Protein AF-0000000067531283 (afdb_homodimer)

InterPro domains:
  IPR000246 Peptidase T2, asparaginase 2 [PF01112] (1-89)
  IPR000246 Peptidase T2, asparaginase 2 [PF01112] (95-228)
  IPR000246 Peptidase T2, asparaginase 2 [PTHR10188] (1-225)
  IPR029055 Nucleophile aminohydrolases, N-terminal [SSF56235] (1-233)

Solvent-accessible surface area (backbone atoms only — not comparable to full-atom values): 26790 Å² total; per-residue (Å²): 105,39,82,36,61,86,38,31,26,26,25,34,16,29,30,27,64,84,67,41,55,36,21,21,4,21,34,32,28,39,85,63,47,43,7,16,27,30,37,35,62,43,45,63,52,51,50,59,53,5,47,45,31,39,72,74,45,94,51,47,32,26,24,34,69,25,36,52,49,50,34,56,76,67,68,46,75,72,52,61,89,67,73,42,59,59,87,66,64,85,86,64,65,68,67,62,64,61,42,54,45,64,43,54,47,66,49,97,84,64,46,33,26,18,34,22,30,14,11,43,42,61,53,34,58,58,33,45,43,47,25,44,14,58,30,64,33,16,8,28,30,33,40,82,55,23,11,22,24,39,37,39,51,45,70,57,28,47,69,62,22,52,26,40,51,47,44,54,48,55,62,45,75,82,52,54,69,67,55,46,52,51,48,51,52,49,53,48,59,68,66,43,62,85,83,49,76,79,70,46,36,35,38,41,33,26,37,56,86,59,51,73,47,77,51,66,58,52,74,68,54,79,48,69,48,76,56,96,58,26,37,36,34,35,34,42,80,94,45,77,47,74,46,78,57,86,74,79,78,68,61,75,82,71,51,59,81,80,66,116,106,39,82,36,61,86,37,30,25,26,24,34,16,28,30,26,65,84,67,42,53,36,22,22,4,22,34,32,28,40,86,63,46,41,7,16,28,29,35,36,65,43,45,64,51,52,51,59,53,5,47,44,31,42,73,74,46,94,52,47,34,26,25,33,70,26,38,52,47,51,33,56,76,66,68,46,74,71,52,59,88,66,72,41,59,59,88,64,65,85,86,63,66,68,70,62,66,64,43,52,44,65,44,53,45,66,49,97,83,64,47,35,25,19,35,23,29,15,12,44,42,62,53,33,58,58,33,45,44,48,26,44,13,58,30,63,33,16,10,29,30,34,41,83,54,24,11,22,24,40,39,42,51,44,68,57,29,47,69,61,22,51,27,40,51,48,44,54,47,53,62,49,72,82,48,54,69,66,54,47,52,48,49,52,52,48,52,48,58,69,66,43,62,84,84,48,76,80,70,45,37,36,38,42,33,26,38,56,87,59,50,73,46,76,51,66,58,53,75,68,55,79,46,70,50,76,57,96,56,25,37,37,35,35,35,42,81,93,44,77,46,73,46,79,58,86,75,78,78,67,60,77,82,71,52,60,81,82,67,117

pLDDT: mean 83.59, std 15.01, range [32.88, 97.5]

Foldseek 3Di:
DLQDLLAQFFQVHAAALVRFQFKKKKKAKQVGQIFIEGREHQASCVNVLRVCCSVPHPDHYDYYPRSVVSCVVVVGDGHDTPRSHDPDDPPPCVPDFWGKDKDWDADPVLMIMIMIGHSGGHHHHRRDGACQGRVELQQWYHHLFWTKGKTWHRVLSVVLSLHNQLSVVSVVVPDDSVVSNVVSLVVSQVPPDPVDPRIWMKMWMATSVGDIDIDIDDQWDWDWDDDPQKIWIDTGPPDIDIDGHDDPPPDPVPDDVPPD/DLQDLLAQFFQVHAAAQVRFQFKKKKKAKQVGQIFIEGREHQASDVNVLRVCCSVPHPDHYDYYPRSVVSCVVVVGDGHDTPRSHDPDDPPPCVPDFWGKDKDWDADPVLIIMIMIGHSGGHHHHRRDGACQGRPELQQWYHHLFWTKGKTWDRVLSVVLSLHNQLSVVVVVVPDDSVRSNVVSLVVSQVPPDPVDPRIWMKMWMATSVGDIDIDIDDQWDWDWDDDPQKIWIDIGPPDIDIDGHDDPPPDPVPDDVPPD

Secondary structure (DSSP, 8-state):
-TTSTTSTTSTTPPB-TTS-BEEEEEEEETTS-EEEEEEEESBS-HHHHHHHHHHH-S-SEEEHHHHHHHHHHTTPPBPPTTTT-----GGG----TT--EEEEEE-TT--EEEEEEE--STTPPTTEE-HHHH-BTTTEEEETTEEEEEEE-HHHHHHH-HHHHHHHHHHSTTS-HHHHHHHHHHHHHHHS-TTS----EEEEEEETT--EEEEE-SSEEEEEEEETTEEEEEEETT--EEEE-S-----GGGS-TT--/-TTSTTSTTSTTPPB-TTS-BEEEEEEEETTS-EEEEEEEESBS-HHHHHHHHHHH-S-SEEEHHHHHHHHHHTTPPBPPTTTT-----GGG----TT--EEEEEE-TT--EEEEEEE--STTPPTTEE-HHHH-BTTTEEEETTEEEEEEE-HHHHHHH-HHHHHHHHHHSTTS-HHHHHHHHHHHHHHHS-TTS----EEEEEEETT--EEEEE-SSEEEEEEEETTEEEEEEETT--EEEE-S-----GGGS-TT--

Sequence (520 aa):
MESKKYFNCAYGGSVDANGEVVMDAAIMTNDLRVGCVGAVRNIAHPITLAKLVLQRTEHVLIVEDGAQKLALESNLPILSPGQLIVTIDSKTSLHEEEDNVGAVAYDRRKRLASGTSTAGEMGKLYGSVSATGTAIGCGIYVDQSGSVSVSGCDKAIYKYAPAQQILRRLRCKTTSIDEVVTTIFRDFEEKMDVSSPKPDLGVILVTAEGKPFVSFKCAHFPWAYCDKGYVYYGCARNERFSEKLDVLERPLDCMCEDSDMESKKYFNCAYGGSVDANGEVVMDAAIMTNDLRVGCVGAVRNIAHPITLAKLVLQRTEHVLIVEDGAQKLALESNLPILSPGQLIVTIDSKTSLHEEEDNVGAVAYDRRKRLASGTSTAGEMGKLYGSVSATGTAIGCGIYVDQSGSVSVSGCDKAIYKYAPAQQILRRLRCKTTSIDEVVTTIFRDFEEKMDVSSPKPDLGVILVTAEGKPFVSFKCAHFPWAYCDKGYVYYGCARNERFSEKLDVLERPLDCMCEDSD

Structure (mmCIF, N/CA/C/O backbone):
data_AF-0000000067531283-model_v1
#
loop_
_entity.id
_entity.type
_entity.pdbx_description
1 polymer 'Probable L-asparaginase CG7860'
#
loop_
_atom_site.group_PDB
_atom_site.id
_atom_site.type_symbol
_atom_site.label_atom_id
_atom_site.label_alt_id
_atom_site.label_comp_id
_atom_site.label_asym_id
_atom_site.label_entity_id
_atom_site.label_seq_id
_atom_site.pdbx_PDB_ins_code
_atom_site.Cartn_x
_atom_site.Cartn_y
_atom_site.Cartn_z
_atom_site.occupancy
_atom_site.B_iso_or_equiv
_atom_site.auth_seq_id
_atom_site.auth_comp_id
_atom_site.auth_asym_id
_atom_site.auth_atom_id
_atom_site.pdbx_PDB_model_num
ATOM 1 N N . MET A 1 1 ? -5.766 17.797 14.219 1 91.12 1 MET A N 1
ATOM 2 C CA . MET A 1 1 ? -5.871 18.297 12.852 1 91.12 1 MET A CA 1
ATOM 3 C C . MET A 1 1 ? -7.156 17.812 12.195 1 91.12 1 MET A C 1
ATOM 5 O O . MET A 1 1 ? -7.832 18.578 11.508 1 91.12 1 MET A O 1
ATOM 9 N N . GLU A 1 2 ? -7.574 16.594 12.445 1 92.56 2 GLU A N 1
ATOM 10 C CA . GLU A 1 2 ? -8.758 15.984 11.844 1 92.56 2 GLU A CA 1
ATOM 11 C C . GLU A 1 2 ? -10.031 16.688 12.305 1 92.56 2 GLU A C 1
ATOM 13 O O . GLU A 1 2 ? -11.094 16.531 11.695 1 92.56 2 GLU A O 1
ATOM 18 N N . SER A 1 3 ? -9.898 17.516 13.375 1 91.88 3 SER A N 1
ATOM 19 C CA . SER A 1 3 ? -11.062 18.203 13.906 1 91.88 3 SER A CA 1
ATOM 20 C C . SER A 1 3 ? -11.156 19.625 13.344 1 91.88 3 SER A C 1
ATOM 22 O O . SER A 1 3 ? -12.109 20.359 13.641 1 91.88 3 SER A O 1
ATOM 24 N N . LYS A 1 4 ? -10.141 20.031 12.602 1 88.25 4 LYS A N 1
ATOM 25 C CA . LYS A 1 4 ? -10.117 21.375 12.047 1 88.25 4 LYS A CA 1
ATOM 26 C C . LYS A 1 4 ? -10.539 21.375 10.578 1 88.25 4 LYS A C 1
ATOM 28 O O . LYS A 1 4 ? -10.047 20.578 9.789 1 88.25 4 LYS A O 1
ATOM 33 N N . LYS A 1 5 ? -11.375 22.266 10.18 1 87.62 5 LYS A N 1
ATOM 34 C CA . LYS A 1 5 ? -11.984 22.312 8.859 1 87.62 5 LYS A CA 1
ATOM 35 C C . LYS A 1 5 ? -10.969 22.734 7.797 1 87.62 5 LYS A C 1
ATOM 37 O O . LYS A 1 5 ? -11.234 22.641 6.598 1 87.62 5 LYS A O 1
ATOM 42 N N . TYR A 1 6 ? -9.781 23.156 8.188 1 83.31 6 TYR A N 1
ATOM 43 C CA . TYR A 1 6 ? -8.805 23.734 7.266 1 83.31 6 TYR A CA 1
ATOM 44 C C . TYR A 1 6 ? -7.965 22.641 6.621 1 83.31 6 TYR A C 1
ATOM 46 O O . TYR A 1 6 ? -7.242 22.891 5.652 1 83.31 6 TYR A O 1
ATOM 54 N N . PHE A 1 7 ? -8.102 21.438 7.117 1 87 7 PHE A N 1
ATOM 55 C CA . PHE A 1 7 ? -7.27 20.344 6.629 1 87 7 PHE A CA 1
ATOM 56 C C . PHE A 1 7 ? -8.117 19.297 5.906 1 87 7 PHE A C 1
ATOM 58 O O . PHE A 1 7 ? -9.234 19 6.328 1 87 7 PHE A O 1
ATOM 65 N N . ASN A 1 8 ? -7.566 18.734 4.84 1 87.69 8 ASN A N 1
ATOM 66 C CA . ASN A 1 8 ? -8.266 17.734 4.043 1 87.69 8 ASN A CA 1
ATOM 67 C C . ASN A 1 8 ? -8.047 16.328 4.594 1 87.69 8 ASN A C 1
ATOM 69 O O . ASN A 1 8 ? -7.371 15.508 3.967 1 87.69 8 ASN A O 1
ATOM 73 N N . CYS A 1 9 ? -8.758 15.945 5.633 1 89.25 9 CYS A N 1
ATOM 74 C CA . CYS A 1 9 ? -8.547 14.625 6.219 1 89.25 9 CYS A CA 1
ATOM 75 C C . CYS A 1 9 ? -9.836 14.094 6.828 1 89.25 9 CYS A C 1
ATOM 77 O O . CYS A 1 9 ? -10.102 12.891 6.777 1 89.25 9 CYS A O 1
ATOM 79 N N . ALA A 1 10 ? -10.586 14.875 7.578 1 90.56 10 ALA A N 1
ATOM 80 C CA . ALA A 1 10 ? -11.852 14.438 8.156 1 90.56 10 ALA A CA 1
ATOM 81 C C . ALA A 1 10 ? -12.883 15.57 8.141 1 90.56 10 ALA A C 1
ATOM 83 O O . ALA A 1 10 ? -13.578 15.766 7.145 1 90.56 10 ALA A O 1
ATOM 84 N N . TYR A 1 11 ? -12.93 16.344 9.234 1 91.62 11 TYR A N 1
ATOM 85 C CA . TYR A 1 11 ? -13.867 17.453 9.266 1 91.62 11 TYR A CA 1
ATOM 86 C C . TYR A 1 11 ? -13.547 18.484 8.18 1 91.62 11 TYR A C 1
ATOM 88 O O . TYR A 1 11 ? -12.469 19.078 8.18 1 91.62 11 TYR A O 1
ATOM 96 N N . GLY A 1 12 ? -14.484 18.578 7.238 1 89.25 12 GLY A N 1
ATOM 97 C CA . GLY A 1 12 ? -14.25 19.5 6.137 1 89.25 12 GLY A CA 1
ATOM 98 C C . GLY A 1 12 ? -13.461 18.875 5 1 89.25 12 GLY A C 1
ATOM 99 O O . GLY A 1 12 ? -12.984 19.594 4.113 1 89.25 12 GLY A O 1
ATOM 100 N N . GLY A 1 13 ? -13.266 17.609 5.043 1 90 13 GLY A N 1
ATOM 101 C CA . GLY A 1 13 ? -12.508 16.938 4.008 1 90 13 GLY A CA 1
ATOM 102 C C . GLY A 1 13 ? -13.203 16.922 2.662 1 90 13 GLY A C 1
ATOM 103 O O . GLY A 1 13 ? -14.414 17.141 2.582 1 90 13 GLY A O 1
ATOM 104 N N . SER A 1 14 ? -12.438 16.688 1.626 1 89.38 14 SER A N 1
ATOM 105 C CA . SER A 1 14 ? -12.961 16.594 0.266 1 89.38 14 SER A CA 1
ATOM 106 C C . SER A 1 14 ? -14 15.484 0.144 1 89.38 14 SER A C 1
ATOM 108 O O . SER A 1 14 ? -13.875 14.445 0.793 1 89.38 14 SER A O 1
ATOM 110 N N . VAL A 1 15 ? -14.938 15.734 -0.732 1 91.81 15 VAL A N 1
ATOM 111 C CA . VAL A 1 15 ? -15.992 14.742 -0.905 1 91.81 15 VAL A CA 1
ATOM 112 C C . VAL A 1 15 ? -15.703 13.891 -2.139 1 91.81 15 VAL A C 1
ATOM 114 O O . VAL A 1 15 ? -15.109 14.367 -3.107 1 91.81 15 VAL A O 1
ATOM 117 N N . ASP A 1 16 ? -16.125 12.617 -2.025 1 91.56 16 ASP A N 1
ATOM 118 C CA . ASP A 1 16 ? -15.945 11.711 -3.158 1 91.56 16 ASP A CA 1
ATOM 119 C C . ASP A 1 16 ? -17.047 11.898 -4.191 1 91.56 16 ASP A C 1
ATOM 121 O O . ASP A 1 16 ? -17.812 12.867 -4.129 1 91.56 16 ASP A O 1
ATOM 125 N N . ALA A 1 17 ? -17.125 11.055 -5.23 1 91.38 17 ALA A N 1
ATOM 126 C CA . ALA A 1 17 ? -18.062 11.164 -6.34 1 91.38 17 ALA A CA 1
ATOM 127 C C . ALA A 1 17 ? -19.516 11.07 -5.848 1 91.38 17 ALA A C 1
ATOM 129 O O . ALA A 1 17 ? -20.438 11.523 -6.523 1 91.38 17 ALA A O 1
ATOM 130 N N . ASN A 1 18 ? -19.719 10.547 -4.664 1 91.94 18 ASN A N 1
ATOM 131 C CA . ASN A 1 18 ? -21.047 10.422 -4.09 1 91.94 18 ASN A CA 1
ATOM 132 C C . ASN A 1 18 ? -21.359 11.562 -3.117 1 91.94 18 ASN A C 1
ATOM 134 O O . ASN A 1 18 ? -22.375 11.539 -2.422 1 91.94 18 ASN A O 1
ATOM 138 N N . GLY A 1 19 ? -20.391 12.438 -2.992 1 91.81 19 GLY A N 1
ATOM 139 C CA . GLY A 1 19 ? -20.609 13.594 -2.131 1 91.81 19 GLY A CA 1
ATOM 140 C C . GLY A 1 19 ? -20.359 13.289 -0.663 1 91.81 19 GLY A C 1
ATOM 141 O O . GLY A 1 19 ? -20.922 13.953 0.211 1 91.81 19 GLY A O 1
ATOM 142 N N . GLU A 1 20 ? -19.625 12.281 -0.379 1 94.06 20 GLU A N 1
ATOM 143 C CA . GLU A 1 20 ? -19.328 11.898 0.998 1 94.06 20 GLU A CA 1
ATOM 144 C C . GLU A 1 20 ? -17.859 12.133 1.33 1 94.06 20 GLU A C 1
ATOM 146 O O . GLU A 1 20 ? -17 12.039 0.452 1 94.06 20 GLU A O 1
ATOM 151 N N . VAL A 1 21 ? -17.641 12.492 2.607 1 94.12 21 VAL A N 1
ATOM 152 C CA . VAL A 1 21 ? -16.25 12.547 3.062 1 94.12 21 VAL A CA 1
ATOM 153 C C . VAL A 1 21 ? -15.758 11.141 3.385 1 94.12 21 VAL A C 1
ATOM 155 O O . VAL A 1 21 ? -16.25 10.5 4.312 1 94.12 21 VAL A O 1
ATOM 158 N N . VAL A 1 22 ? -14.891 10.633 2.572 1 95.31 22 VAL A N 1
ATOM 159 C CA . VAL A 1 22 ? -14.312 9.305 2.734 1 95.31 22 VAL A CA 1
ATOM 160 C C . VAL A 1 22 ? -12.82 9.43 3.041 1 95.31 22 VAL A C 1
ATOM 162 O O . VAL A 1 22 ? -12.094 10.141 2.342 1 95.31 22 VAL A O 1
ATOM 165 N N . MET A 1 23 ? -12.398 8.695 4.086 1 96.25 23 MET A N 1
ATOM 166 C CA . MET A 1 23 ? -11.078 9.023 4.617 1 96.25 23 MET A CA 1
ATOM 167 C C . MET A 1 23 ? -10.188 7.789 4.664 1 96.25 23 MET A C 1
ATOM 169 O O . MET A 1 23 ? -10.688 6.66 4.688 1 96.25 23 MET A O 1
ATOM 173 N N . ASP A 1 24 ? -8.945 8.031 4.641 1 96.38 24 ASP A N 1
ATOM 174 C CA . ASP A 1 24 ? -7.871 7.07 4.84 1 96.38 24 ASP A CA 1
ATOM 175 C C . ASP A 1 24 ? -6.891 7.555 5.906 1 96.38 24 ASP A C 1
ATOM 177 O O . ASP A 1 24 ? -6.664 8.758 6.047 1 96.38 24 ASP A O 1
ATOM 181 N N . ALA A 1 25 ? -6.32 6.621 6.613 1 96.69 25 ALA A N 1
ATOM 182 C CA . ALA A 1 25 ? -5.34 7 7.625 1 96.69 25 ALA A CA 1
ATOM 183 C C . ALA A 1 25 ? -4.348 5.871 7.879 1 96.69 25 ALA A C 1
ATOM 185 O O . ALA A 1 25 ? -4.668 4.695 7.676 1 96.69 25 ALA A O 1
ATOM 186 N N . ALA A 1 26 ? -3.18 6.219 8.32 1 95.5 26 ALA A N 1
ATOM 187 C CA . ALA A 1 26 ? -2.123 5.262 8.633 1 95.5 26 ALA A CA 1
ATOM 188 C C . ALA A 1 26 ? -1.265 5.754 9.797 1 95.5 26 ALA A C 1
ATOM 190 O O . ALA A 1 26 ? -1.01 6.953 9.922 1 95.5 26 ALA A O 1
ATOM 191 N N . ILE A 1 27 ? -0.81 4.844 10.586 1 95.5 27 ILE A N 1
ATOM 192 C CA . ILE A 1 27 ? 0.113 5.133 11.68 1 95.5 27 ILE A CA 1
ATOM 193 C C . ILE A 1 27 ? 1.17 4.035 11.766 1 95.5 27 ILE A C 1
ATOM 195 O O . ILE A 1 27 ? 0.875 2.859 11.531 1 95.5 27 ILE A O 1
ATOM 199 N N . MET A 1 28 ? 2.357 4.395 12.031 1 93.19 28 MET A N 1
ATOM 200 C CA . MET A 1 28 ? 3.475 3.457 12.094 1 93.19 28 MET A CA 1
ATOM 201 C C . MET A 1 28 ? 4.445 3.836 13.203 1 93.19 28 MET A C 1
ATOM 203 O O . MET A 1 28 ? 4.621 5.02 13.5 1 93.19 28 MET A O 1
ATOM 207 N N . THR A 1 29 ? 5.012 2.848 13.797 1 91.56 29 THR A N 1
ATOM 208 C CA . THR A 1 29 ? 6.027 3.059 14.828 1 91.56 29 THR A CA 1
ATOM 209 C C . THR A 1 29 ? 7.363 2.459 14.398 1 91.56 29 THR A C 1
ATOM 211 O O . THR A 1 29 ? 7.43 1.718 13.414 1 91.56 29 THR A O 1
ATOM 214 N N . ASN A 1 30 ? 8.43 2.824 15.07 1 86.69 30 ASN A N 1
ATOM 215 C CA . ASN A 1 30 ? 9.781 2.443 14.656 1 86.69 30 ASN A CA 1
ATOM 216 C C . ASN A 1 30 ? 10.047 0.963 14.914 1 86.69 30 ASN A C 1
ATOM 218 O O . ASN A 1 30 ? 11.047 0.416 14.445 1 86.69 30 ASN A O 1
ATOM 222 N N . ASP A 1 31 ? 9.195 0.313 15.656 1 79.56 31 ASP A N 1
ATOM 223 C CA . ASP A 1 31 ? 9.312 -1.135 15.805 1 79.56 31 ASP A CA 1
ATOM 224 C C . ASP A 1 31 ? 8.5 -1.856 14.727 1 79.56 31 ASP A C 1
ATOM 226 O O . ASP A 1 31 ? 8.055 -2.99 14.93 1 79.56 31 ASP A O 1
ATOM 230 N N . LEU A 1 32 ? 8.164 -1.167 13.742 1 77.56 32 LEU A N 1
ATOM 231 C CA . LEU A 1 32 ? 7.605 -1.647 12.484 1 77.56 32 LEU A CA 1
ATOM 232 C C . LEU A 1 32 ? 6.16 -2.092 12.664 1 77.56 32 LEU A C 1
ATOM 234 O O . LEU A 1 32 ? 5.66 -2.918 11.891 1 77.56 32 LEU A O 1
ATOM 238 N N . ARG A 1 33 ? 5.539 -1.663 13.734 1 86.94 33 ARG A N 1
ATOM 239 C CA . ARG A 1 33 ? 4.094 -1.847 13.836 1 86.94 33 ARG A CA 1
ATOM 240 C C . ARG A 1 33 ? 3.354 -0.817 12.992 1 86.94 33 ARG A C 1
ATOM 242 O O . ARG A 1 33 ? 3.752 0.348 12.93 1 86.94 33 ARG A O 1
ATOM 249 N N . VAL A 1 34 ? 2.35 -1.348 12.305 1 90.94 34 VAL A N 1
ATOM 250 C CA . VAL A 1 34 ? 1.63 -0.474 11.383 1 90.94 34 VAL A CA 1
ATOM 251 C C . VAL A 1 34 ? 0.133 -0.769 11.453 1 90.94 34 VAL A C 1
ATOM 253 O O . VAL A 1 34 ? -0.271 -1.917 11.648 1 90.94 34 VAL A O 1
ATOM 256 N N . GLY A 1 35 ? -0.672 0.245 11.383 1 93.94 35 GLY A N 1
ATOM 257 C CA . GLY A 1 35 ? -2.119 0.171 11.25 1 93.94 35 GLY A CA 1
ATOM 258 C C . GLY A 1 35 ? -2.682 1.167 10.258 1 93.94 35 GLY A C 1
ATOM 259 O O . GLY A 1 35 ? -2.314 2.344 10.273 1 93.94 35 GLY A O 1
ATOM 260 N N . CYS A 1 36 ? -3.494 0.683 9.359 1 95.56 36 CYS A N 1
ATOM 261 C CA . CYS A 1 36 ? -4.098 1.523 8.336 1 95.56 36 CYS A CA 1
ATOM 262 C C . CYS A 1 36 ? -5.594 1.253 8.219 1 95.56 36 CYS A C 1
ATOM 264 O O . CYS A 1 36 ? -6.043 0.123 8.422 1 95.56 36 CYS A O 1
ATOM 266 N N . VAL A 1 37 ? -6.285 2.291 7.895 1 97.19 37 VAL A N 1
ATOM 267 C CA . VAL A 1 37 ? -7.684 2.158 7.504 1 97.19 37 VAL A CA 1
ATOM 268 C C . VAL A 1 37 ? -7.918 2.879 6.176 1 97.19 37 VAL A C 1
ATOM 270 O O . VAL A 1 37 ? -7.289 3.904 5.902 1 97.19 37 VAL A O 1
ATOM 273 N N . GLY A 1 38 ? -8.75 2.336 5.383 1 96.44 38 GLY A N 1
ATOM 274 C CA . GLY A 1 38 ? -9.047 2.904 4.078 1 96.44 38 GLY A CA 1
ATOM 275 C C . GLY A 1 38 ? -10.531 3.01 3.789 1 96.44 38 GLY A C 1
ATOM 276 O O . GLY A 1 38 ? -11.305 2.131 4.176 1 96.44 38 GLY A O 1
ATOM 277 N N . ALA A 1 39 ? -10.844 4.117 3.146 1 96.56 39 ALA A N 1
ATOM 278 C CA . ALA A 1 39 ? -12.195 4.367 2.656 1 96.56 39 ALA A CA 1
ATOM 279 C C . ALA A 1 39 ? -13.211 4.312 3.793 1 96.56 39 ALA A C 1
ATOM 281 O O . ALA A 1 39 ? -14.273 3.699 3.66 1 96.56 39 ALA A O 1
ATOM 282 N N . VAL A 1 40 ? -12.938 4.914 4.863 1 96.31 40 VAL A N 1
ATOM 283 C CA . VAL A 1 40 ? -13.844 4.914 6.008 1 96.31 40 VAL A CA 1
ATOM 284 C C . VAL A 1 40 ? -14.719 6.164 5.98 1 96.31 40 VAL A C 1
ATOM 286 O O . VAL A 1 40 ? -14.336 7.184 5.402 1 96.31 40 VAL A O 1
ATOM 289 N N . ARG A 1 41 ? -15.875 6.051 6.613 1 96 41 ARG A N 1
ATOM 290 C CA . ARG A 1 41 ? -16.859 7.129 6.629 1 96 41 ARG A CA 1
ATOM 291 C C . ARG A 1 41 ? -17.344 7.398 8.047 1 96 41 ARG A C 1
ATOM 293 O O . ARG A 1 41 ? -17.328 6.504 8.891 1 96 41 ARG A O 1
ATOM 300 N N . ASN A 1 42 ? -17.656 8.625 8.281 1 96.69 42 ASN A N 1
ATOM 301 C CA . ASN A 1 42 ? -18.391 9.023 9.477 1 96.69 42 ASN A CA 1
ATOM 302 C C . ASN A 1 42 ? -17.609 8.727 10.742 1 96.69 42 ASN A C 1
ATOM 304 O O . ASN A 1 42 ? -18.172 8.312 11.758 1 96.69 42 ASN A O 1
ATOM 308 N N . ILE A 1 43 ? -16.375 8.797 10.672 1 96.88 43 ILE A N 1
ATOM 309 C CA . ILE A 1 43 ? -15.477 8.688 11.812 1 96.88 43 ILE A CA 1
ATOM 310 C C . ILE A 1 43 ? -14.742 10.016 12.023 1 96.88 43 ILE A C 1
ATOM 312 O O . ILE A 1 43 ? -14.055 10.492 11.117 1 96.88 43 ILE A O 1
ATOM 316 N N . ALA A 1 44 ? -14.867 10.594 13.18 1 96.12 44 ALA A N 1
ATOM 317 C CA . ALA A 1 44 ? -14.305 11.914 13.438 1 96.12 44 ALA A CA 1
ATOM 318 C C . ALA A 1 44 ? -12.781 11.891 13.352 1 96.12 44 ALA A C 1
ATOM 320 O O . ALA A 1 44 ? -12.164 12.867 12.914 1 96.12 44 ALA A O 1
ATOM 321 N N . HIS A 1 45 ? -12.219 10.766 13.867 1 96.44 45 HIS A N 1
ATOM 322 C CA . HIS A 1 45 ? -10.766 10.656 13.922 1 96.44 45 HIS A CA 1
ATOM 323 C C . HIS A 1 45 ? -10.297 9.328 13.336 1 96.44 45 HIS A C 1
ATOM 325 O O . HIS A 1 45 ? -9.938 8.414 14.078 1 96.44 45 HIS A O 1
ATOM 331 N N . PRO A 1 46 ? -10.195 9.266 12.008 1 96.88 46 PRO A N 1
ATOM 332 C CA . PRO A 1 46 ? -9.75 8.023 11.375 1 96.88 46 PRO A CA 1
ATOM 333 C C . PRO A 1 46 ? -8.375 7.57 11.859 1 96.88 46 PRO A C 1
ATOM 335 O O . PRO A 1 46 ? -8.086 6.371 11.875 1 96.88 46 PRO A O 1
ATOM 338 N N . ILE A 1 47 ? -7.535 8.5 12.273 1 97.06 47 ILE A N 1
ATOM 339 C CA . ILE A 1 47 ? -6.203 8.141 12.75 1 97.06 47 ILE A CA 1
ATOM 340 C C . ILE A 1 47 ? -6.316 7.309 14.023 1 97.06 47 ILE A C 1
ATOM 342 O O . ILE A 1 47 ? -5.496 6.418 14.266 1 97.06 47 ILE A O 1
ATOM 346 N N . THR A 1 48 ? -7.277 7.617 14.812 1 97.31 48 THR A N 1
ATOM 347 C CA . THR A 1 48 ? -7.516 6.82 16.016 1 97.31 48 THR A CA 1
ATOM 348 C C . THR A 1 48 ? -7.93 5.398 15.648 1 97.31 48 THR A C 1
ATOM 350 O O . THR A 1 48 ? -7.527 4.441 16.312 1 97.31 48 THR A O 1
ATOM 353 N N . LEU A 1 49 ? -8.75 5.297 14.641 1 97.5 49 LEU A N 1
ATOM 354 C CA . LEU A 1 49 ? -9.148 3.98 14.164 1 97.5 49 LEU A CA 1
ATOM 355 C C . LEU A 1 49 ? -7.945 3.213 13.617 1 97.5 49 LEU A C 1
ATOM 357 O O . LEU A 1 49 ? -7.812 2.01 13.859 1 97.5 49 LEU A O 1
ATOM 361 N N . ALA A 1 50 ? -7.078 3.842 12.883 1 96.94 50 ALA A N 1
ATOM 362 C CA . ALA A 1 50 ? -5.848 3.219 12.406 1 96.94 50 ALA A CA 1
ATOM 363 C C . ALA A 1 50 ? -4.996 2.715 13.57 1 96.94 50 ALA A C 1
ATOM 365 O O . ALA A 1 50 ? -4.418 1.629 13.492 1 96.94 50 ALA A O 1
ATOM 366 N N . LYS A 1 51 ? -4.934 3.518 14.602 1 96.12 51 LYS A N 1
ATOM 367 C CA . LYS A 1 51 ? -4.203 3.115 15.797 1 96.12 51 LYS A CA 1
ATOM 368 C C . LYS A 1 51 ? -4.801 1.848 16.406 1 96.12 51 LYS A C 1
ATOM 370 O O . LYS A 1 51 ? -4.066 0.979 16.891 1 96.12 51 LYS A O 1
ATOM 375 N N . LEU A 1 52 ? -6.098 1.749 16.375 1 96.38 52 LEU A N 1
ATOM 376 C CA . LEU A 1 52 ? -6.762 0.56 16.891 1 96.38 52 LEU A CA 1
ATOM 377 C C . LEU A 1 52 ? -6.398 -0.672 16.078 1 96.38 52 LEU A C 1
ATOM 379 O O . LEU A 1 52 ? -6.25 -1.767 16.625 1 96.38 52 LEU A O 1
ATOM 383 N N . VAL A 1 53 ? -6.301 -0.525 14.75 1 95.38 53 VAL A N 1
ATOM 384 C CA . VAL A 1 53 ? -5.867 -1.634 13.906 1 95.38 53 VAL A CA 1
ATOM 385 C C . VAL A 1 53 ? -4.492 -2.123 14.359 1 95.38 53 VAL A C 1
ATOM 387 O O . VAL A 1 53 ? -4.277 -3.326 14.516 1 95.38 53 VAL A O 1
ATOM 390 N N . LEU A 1 54 ? -3.604 -1.234 14.578 1 93.12 54 LEU A N 1
ATOM 391 C CA . LEU A 1 54 ? -2.238 -1.517 15.008 1 93.12 54 LEU A CA 1
ATOM 392 C C . LEU A 1 54 ? -2.23 -2.236 16.359 1 93.12 54 LEU A C 1
ATOM 394 O O . LEU A 1 54 ? -1.471 -3.189 16.547 1 93.12 54 LEU A O 1
ATOM 398 N N . GLN A 1 55 ? -3.113 -1.836 17.25 1 92.94 55 GLN A N 1
ATOM 399 C CA . GLN A 1 55 ? -3.07 -2.283 18.641 1 92.94 55 GLN A CA 1
ATOM 400 C C . GLN A 1 55 ? -3.867 -3.57 18.828 1 92.94 55 GLN A C 1
ATOM 402 O O . GLN A 1 55 ? -3.525 -4.398 19.672 1 92.94 55 GLN A O 1
ATOM 407 N N . ARG A 1 56 ? -4.879 -3.746 18.047 1 93.19 56 ARG A N 1
ATOM 408 C CA . ARG A 1 56 ? -5.859 -4.762 18.422 1 93.19 56 ARG A CA 1
ATOM 409 C C . ARG A 1 56 ? -5.941 -5.859 17.359 1 93.19 56 ARG A C 1
ATOM 411 O O . ARG A 1 56 ? -6.672 -6.836 17.531 1 93.19 56 ARG A O 1
ATOM 418 N N . THR A 1 57 ? -5.285 -5.699 16.297 1 91.44 57 THR A N 1
ATOM 419 C CA . THR A 1 57 ? -5.387 -6.703 15.242 1 91.44 57 THR A CA 1
ATOM 420 C C . THR A 1 57 ? -4 -7.117 14.75 1 91.44 57 THR A C 1
ATOM 422 O O . THR A 1 57 ? -2.996 -6.512 15.133 1 91.44 57 THR A O 1
ATOM 425 N N . GLU A 1 58 ? -3.971 -8.227 13.977 1 88.12 58 GLU A N 1
ATOM 426 C CA . GLU A 1 58 ? -2.734 -8.672 13.344 1 88.12 58 GLU A CA 1
ATOM 427 C C . GLU A 1 58 ? -2.648 -8.188 11.898 1 88.12 58 GLU A C 1
ATOM 429 O O . GLU A 1 58 ? -1.72 -8.539 11.172 1 88.12 58 GLU A O 1
ATOM 434 N N . HIS A 1 59 ? -3.641 -7.379 11.516 1 91 59 HIS A N 1
ATOM 435 C CA . HIS A 1 59 ? -3.705 -6.898 10.141 1 91 59 HIS A CA 1
ATOM 436 C C . HIS A 1 59 ? -3.102 -5.504 10.016 1 91 59 HIS A C 1
ATOM 438 O O . HIS A 1 59 ? -2.965 -4.789 11.008 1 91 59 HIS A O 1
ATOM 444 N N . VAL A 1 60 ? -2.764 -5.152 8.805 1 90.88 60 VAL A N 1
ATOM 445 C CA . VAL A 1 60 ? -2.131 -3.861 8.562 1 90.88 60 VAL A CA 1
ATOM 446 C C . VAL A 1 60 ? -3.156 -2.883 7.992 1 90.88 60 VAL A C 1
ATOM 448 O O . VAL A 1 60 ? -3.211 -1.721 8.398 1 90.88 60 VAL A O 1
ATOM 451 N N . LEU A 1 61 ? -3.955 -3.314 7.09 1 94.25 61 LEU A N 1
ATOM 452 C CA . LEU A 1 61 ? -4.93 -2.465 6.41 1 94.25 61 LEU A CA 1
ATOM 453 C C . LEU A 1 61 ? -6.324 -3.084 6.469 1 94.25 61 LEU A C 1
ATOM 455 O O . LEU A 1 61 ? -6.531 -4.199 5.984 1 94.25 61 LEU A O 1
ATOM 459 N N . ILE A 1 62 ? -7.223 -2.396 7.055 1 96.31 62 ILE A N 1
ATOM 460 C CA . ILE A 1 62 ? -8.633 -2.787 7.074 1 96.31 62 ILE A CA 1
ATOM 461 C C . ILE A 1 62 ? -9.477 -1.687 6.441 1 96.31 62 ILE A C 1
ATOM 463 O O . ILE A 1 62 ? -9.297 -0.504 6.742 1 96.31 62 ILE A O 1
ATOM 467 N N . VAL A 1 63 ? -10.406 -2.09 5.602 1 96.94 63 VAL A N 1
ATOM 468 C CA . VAL A 1 63 ? -11.07 -1.063 4.797 1 96.94 63 VAL A CA 1
ATOM 469 C C . VAL A 1 63 ? -12.578 -1.133 5.008 1 96.94 63 VAL A C 1
ATOM 471 O O . VAL A 1 63 ? -13.102 -2.146 5.48 1 96.94 63 VAL A O 1
ATOM 474 N N . GLU A 1 64 ? -13.195 -0.045 4.777 1 95.81 64 GLU A N 1
ATOM 475 C CA . GLU A 1 64 ? -14.641 0.147 4.641 1 95.81 64 GLU A CA 1
ATOM 476 C C . GLU A 1 64 ? -15.398 -0.593 5.738 1 95.81 64 GLU A C 1
ATOM 478 O O . GLU A 1 64 ? -15.133 -0.397 6.926 1 95.81 64 GLU A O 1
ATOM 483 N N . ASP A 1 65 ? -16.219 -1.603 5.316 1 93.5 65 ASP A N 1
ATOM 484 C CA . ASP A 1 65 ? -17.141 -2.223 6.27 1 93.5 65 ASP A CA 1
ATOM 485 C C . ASP A 1 65 ? -16.375 -2.863 7.426 1 93.5 65 ASP A C 1
ATOM 487 O O . ASP A 1 65 ? -16.812 -2.809 8.578 1 93.5 65 ASP A O 1
ATOM 491 N N . GLY A 1 66 ? -15.305 -3.451 7.121 1 94.62 66 GLY A N 1
ATOM 492 C CA . GLY A 1 66 ? -14.492 -4.035 8.172 1 94.62 66 GLY A CA 1
ATOM 493 C C . GLY A 1 66 ? -13.977 -3.008 9.164 1 94.62 66 GLY A C 1
ATOM 494 O O . GLY A 1 66 ? -14 -3.24 10.375 1 94.62 66 GLY A O 1
ATOM 495 N N . ALA A 1 67 ? -13.516 -1.942 8.594 1 95.81 67 ALA A N 1
ATOM 496 C CA . ALA A 1 67 ? -13.023 -0.865 9.445 1 95.81 67 ALA A CA 1
ATOM 497 C C . ALA A 1 67 ? -14.148 -0.275 10.289 1 95.81 67 ALA A C 1
ATOM 499 O O . ALA A 1 67 ? -13.961 0.03 11.469 1 95.81 67 ALA A O 1
ATOM 500 N N . GLN A 1 68 ? -15.281 -0.103 9.688 1 95.12 68 GLN A N 1
ATOM 501 C CA . GLN A 1 68 ? -16.438 0.42 10.398 1 95.12 68 GLN A CA 1
ATOM 502 C C . GLN A 1 68 ? -16.859 -0.514 11.531 1 95.12 68 GLN A C 1
ATOM 504 O O . GLN A 1 68 ? -17.203 -0.059 12.625 1 95.12 68 GLN A O 1
ATOM 509 N N . LYS A 1 69 ? -16.859 -1.733 11.258 1 94.56 69 LYS A N 1
ATOM 510 C CA . LYS A 1 69 ? -17.188 -2.727 12.273 1 94.56 69 LYS A CA 1
ATOM 511 C C . LYS A 1 69 ? -16.203 -2.662 13.438 1 94.56 69 LYS A C 1
ATOM 513 O O . LYS A 1 69 ? -16.594 -2.727 14.602 1 94.56 69 LYS A O 1
ATOM 518 N N . LEU A 1 70 ? -14.977 -2.598 13.117 1 95.5 70 LEU A N 1
ATOM 519 C CA . LEU A 1 70 ? -13.953 -2.471 14.156 1 95.5 70 LEU A CA 1
ATOM 520 C C . LEU A 1 70 ? -14.195 -1.234 15.016 1 95.5 70 LEU A C 1
ATOM 522 O O . LEU A 1 70 ? -14.023 -1.276 16.234 1 95.5 70 LEU A O 1
ATOM 526 N N . ALA A 1 71 ? -14.531 -0.145 14.352 1 96.75 71 ALA A N 1
ATOM 527 C CA . ALA A 1 71 ? -14.836 1.086 15.078 1 96.75 71 ALA A CA 1
ATOM 528 C C . ALA A 1 71 ? -15.977 0.874 16.062 1 96.75 71 ALA A C 1
ATOM 530 O O . ALA A 1 71 ? -15.883 1.263 17.234 1 96.75 71 ALA A O 1
ATOM 531 N N . LEU A 1 72 ? -17.016 0.25 15.617 1 95.12 72 LEU A N 1
ATOM 532 C CA . LEU A 1 72 ? -18.188 -0.024 16.453 1 95.12 72 LEU A CA 1
ATOM 533 C C . LEU A 1 72 ? -17.812 -0.921 17.625 1 95.12 72 LEU A C 1
ATOM 535 O O . LEU A 1 72 ? -18.188 -0.635 18.766 1 95.12 72 LEU A O 1
ATOM 539 N N . GLU A 1 73 ? -17.078 -1.937 17.328 1 94.81 73 GLU A N 1
ATOM 540 C CA . GLU A 1 73 ? -16.688 -2.893 18.359 1 94.81 73 GLU A CA 1
ATOM 541 C C . GLU A 1 73 ? -15.742 -2.248 19.375 1 94.81 73 GLU A C 1
ATOM 543 O O . GLU A 1 73 ? -15.617 -2.729 20.5 1 94.81 73 GLU A O 1
ATOM 548 N N . SER A 1 74 ? -15.055 -1.234 18.984 1 95.19 74 SER A N 1
ATOM 549 C CA . SER A 1 74 ? -14.109 -0.546 19.859 1 95.19 74 SER A CA 1
ATOM 550 C C . SER A 1 74 ? -14.758 0.666 20.516 1 95.19 74 SER A C 1
ATOM 552 O O . SER A 1 74 ? -14.062 1.482 21.141 1 95.19 74 SER A O 1
ATOM 554 N N . ASN A 1 75 ? -16 0.854 20.281 1 95 75 ASN A N 1
ATOM 555 C CA . ASN A 1 75 ? -16.812 1.911 20.891 1 95 75 ASN A CA 1
ATOM 556 C C . ASN A 1 75 ? -16.344 3.295 20.453 1 95 75 ASN A C 1
ATOM 558 O O . ASN A 1 75 ? -16.312 4.234 21.25 1 95 75 ASN A O 1
ATOM 562 N N . LEU A 1 76 ? -15.836 3.391 19.25 1 95.38 76 LEU A N 1
ATOM 563 C CA . LEU A 1 76 ? -15.578 4.699 18.656 1 95.38 76 LEU A CA 1
ATOM 564 C C . LEU A 1 76 ? -16.875 5.34 18.172 1 95.38 76 LEU A C 1
ATOM 566 O O . LEU A 1 76 ? -17.719 4.668 17.578 1 95.38 76 LEU A O 1
ATOM 570 N N . PRO A 1 77 ? -17.047 6.551 18.484 1 93.12 77 PRO A N 1
ATOM 571 C CA . PRO A 1 77 ? -18.281 7.203 18.031 1 93.12 77 PRO A CA 1
ATOM 572 C C . PRO A 1 77 ? -18.406 7.227 16.5 1 93.12 77 PRO A C 1
ATOM 574 O O . PRO A 1 77 ? -17.422 7.516 15.805 1 93.12 77 PRO A O 1
ATOM 577 N N . ILE A 1 78 ? -19.578 6.852 16.016 1 94.88 78 ILE A N 1
ATOM 578 C CA . ILE A 1 78 ? -19.906 6.957 14.609 1 94.88 78 ILE A CA 1
ATOM 579 C C . ILE A 1 78 ? -20.781 8.188 14.367 1 94.88 78 ILE A C 1
ATOM 581 O O . ILE A 1 78 ? -21.828 8.344 14.992 1 94.88 78 ILE A O 1
ATOM 585 N N . LEU A 1 79 ? -20.375 9.031 13.492 1 96.38 79 LEU A N 1
ATOM 586 C CA . LEU A 1 79 ? -21.078 10.273 13.203 1 96.38 79 LEU A CA 1
ATOM 587 C C . LEU A 1 79 ? -22.266 10.016 12.266 1 96.38 79 LEU A C 1
ATOM 589 O O . LEU A 1 79 ? -22.266 9.023 11.531 1 96.38 79 LEU A O 1
ATOM 593 N N . SER A 1 80 ? -23.234 10.867 12.336 1 95.56 80 SER A N 1
ATOM 594 C CA . SER A 1 80 ? -24.297 10.836 11.352 1 95.56 80 SER A CA 1
ATOM 595 C C . SER A 1 80 ? -23.797 11.242 9.969 1 95.56 80 SER A C 1
ATOM 597 O O . SER A 1 80 ? -22.875 12.055 9.859 1 95.56 80 SER A O 1
ATOM 599 N N . PRO A 1 81 ? -24.438 10.656 8.969 1 94.06 81 PRO A N 1
ATOM 600 C CA . PRO A 1 81 ? -24.016 11.023 7.617 1 94.06 81 PRO A CA 1
ATOM 601 C C . PRO A 1 81 ? -24.031 12.531 7.379 1 94.06 81 PRO A C 1
ATOM 603 O O . PRO A 1 81 ? -24.984 13.211 7.785 1 94.06 81 PRO A O 1
ATOM 606 N N . GLY A 1 82 ? -22.984 13.109 6.84 1 93.69 82 GLY A N 1
ATOM 607 C CA . GLY A 1 82 ? -22.938 14.508 6.453 1 93.69 82 GLY A CA 1
ATOM 608 C C . GLY A 1 82 ? -22.297 15.398 7.504 1 93.69 82 GLY A C 1
ATOM 609 O O . GLY A 1 82 ? -21.984 16.562 7.234 1 93.69 82 GLY A O 1
ATOM 610 N N . GLN A 1 83 ? -22 14.945 8.703 1 94.38 83 GLN A N 1
ATOM 611 C CA . GLN A 1 83 ? -21.5 15.766 9.797 1 94.38 83 GLN A CA 1
ATOM 612 C C . GLN A 1 83 ? -20.078 16.25 9.516 1 94.38 83 GLN A C 1
ATOM 614 O O . GLN A 1 83 ? -19.625 17.234 10.109 1 94.38 83 GLN A O 1
ATOM 619 N N . LEU A 1 84 ? -19.422 15.547 8.68 1 94.81 84 LEU A N 1
ATOM 620 C CA . LEU A 1 84 ? -18.047 15.938 8.383 1 94.81 84 LEU A CA 1
ATOM 621 C C . LEU A 1 84 ? -18 16.953 7.25 1 94.81 84 LEU A C 1
ATOM 623 O O . LEU A 1 84 ? -16.938 17.516 6.953 1 94.81 84 LEU A O 1
ATOM 627 N N . ILE A 1 85 ? -19.141 17.188 6.629 1 93.38 85 ILE A N 1
ATOM 628 C CA . ILE A 1 85 ? -19.188 18.094 5.496 1 93.38 85 ILE A CA 1
ATOM 629 C C . ILE A 1 85 ? -19.312 19.531 6 1 93.38 85 ILE A C 1
ATOM 631 O O . ILE A 1 85 ? -20.141 19.828 6.855 1 93.38 85 ILE A O 1
ATOM 635 N N . VAL A 1 86 ? -18.406 20.344 5.594 1 86.06 86 VAL A N 1
ATOM 636 C CA . VAL A 1 86 ? -18.484 21.766 5.906 1 86.06 86 VAL A CA 1
ATOM 637 C C . VAL A 1 86 ? -18.844 22.547 4.648 1 86.06 86 VAL A C 1
ATOM 639 O O . VAL A 1 86 ? -18.25 22.344 3.588 1 86.06 86 VAL A O 1
ATOM 642 N N . THR A 1 87 ? -20.016 23.219 4.598 1 72.12 87 THR A N 1
ATOM 643 C CA . THR A 1 87 ? -20.453 24.062 3.494 1 72.12 87 THR A CA 1
ATOM 644 C C . THR A 1 87 ? -19.578 25.312 3.395 1 72.12 87 THR A C 1
ATOM 646 O O . THR A 1 87 ? -19.5 26.094 4.34 1 72.12 87 THR A O 1
ATOM 649 N N . ILE A 1 88 ? -18.391 25.141 2.98 1 56.56 88 ILE A N 1
ATOM 650 C CA . ILE A 1 88 ? -17.547 26.328 2.889 1 56.56 88 ILE A CA 1
ATOM 651 C C . ILE A 1 88 ? -18.125 27.312 1.865 1 56.56 88 ILE A C 1
ATOM 653 O O . ILE A 1 88 ? -18.547 26.891 0.78 1 56.56 88 ILE A O 1
ATOM 657 N N . ASP A 1 89 ? -18.5 28.453 2.145 1 51.03 89 ASP A N 1
ATOM 658 C CA . ASP A 1 89 ? -18.734 29.531 1.189 1 51.03 89 ASP A CA 1
ATOM 659 C C . ASP A 1 89 ? -17.656 29.547 0.107 1 51.03 89 ASP A C 1
ATOM 661 O O . ASP A 1 89 ? -16.531 29.094 0.339 1 51.03 89 ASP A O 1
ATOM 6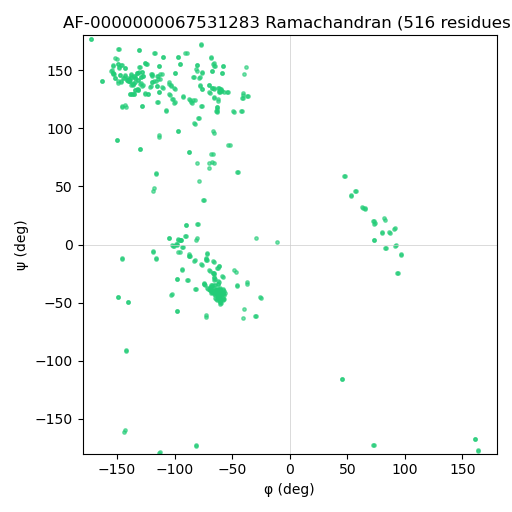65 N N . SER A 1 90 ? -17.953 29.562 -1.231 1 46.47 90 SER A N 1
ATOM 666 C CA . SER A 1 90 ? -17.172 29.531 -2.461 1 46.47 90 SER A CA 1
ATOM 667 C C . SER A 1 90 ? -15.766 30.094 -2.242 1 46.47 90 SER A C 1
ATOM 669 O O . SER A 1 90 ? -14.812 29.672 -2.902 1 46.47 90 SER A O 1
ATOM 671 N N . LYS A 1 91 ? -15.562 31.172 -1.581 1 45.84 91 LYS A N 1
ATOM 672 C CA . LYS A 1 91 ? -14.383 32.031 -1.655 1 45.84 91 LYS A CA 1
ATOM 673 C C . LYS A 1 91 ? -13.195 31.406 -0.94 1 45.84 91 LYS A C 1
ATOM 675 O O . LYS A 1 91 ? -12.062 31.859 -1.097 1 45.84 91 LYS A O 1
ATOM 680 N N . THR A 1 92 ? -13.414 30.688 0.088 1 44.97 92 THR A N 1
ATOM 681 C CA . THR A 1 92 ? -12.242 30.25 0.85 1 44.97 92 THR A CA 1
ATOM 682 C C . THR A 1 92 ? -11.938 28.781 0.6 1 44.97 92 THR A C 1
ATOM 684 O O . THR A 1 92 ? -11.43 28.094 1.481 1 44.97 92 THR A O 1
ATOM 687 N N . SER A 1 93 ? -12.594 28.156 -0.264 1 46.91 93 SER A N 1
ATOM 688 C CA . SER A 1 93 ? -12.219 26.766 -0.456 1 46.91 93 SER A CA 1
ATOM 689 C C . SER A 1 93 ? -10.703 26.609 -0.54 1 46.91 93 SER A C 1
ATOM 691 O O . SER A 1 93 ? -10.086 26.969 -1.544 1 46.91 93 SER A O 1
ATOM 693 N N . LEU A 1 94 ? -10.094 26.938 0.461 1 45.12 94 LEU A N 1
ATOM 694 C CA . LEU A 1 94 ? -8.641 26.844 0.591 1 45.12 94 LEU A CA 1
ATOM 695 C C . LEU A 1 94 ? -8.148 25.469 0.136 1 45.12 94 LEU A C 1
ATOM 697 O O . LEU A 1 94 ? -6.945 25.234 0.069 1 45.12 94 LEU A O 1
ATOM 701 N N . HIS A 1 95 ? -9.102 24.453 0.148 1 50.09 95 HIS A N 1
ATOM 702 C CA . HIS A 1 95 ? -8.469 23.156 -0.092 1 50.09 95 HIS A CA 1
ATOM 703 C C . HIS A 1 95 ? -7.984 23.047 -1.533 1 50.09 95 HIS A C 1
ATOM 705 O O . HIS A 1 95 ? -8.789 23.062 -2.467 1 50.09 95 HIS A O 1
ATOM 711 N N . GLU A 1 96 ? -7.055 23.75 -1.774 1 49 96 GLU A N 1
ATOM 712 C CA . GLU A 1 96 ? -6.461 23.188 -2.98 1 49 96 GLU A CA 1
ATOM 713 C C . GLU A 1 96 ? -6.473 21.656 -2.928 1 49 96 GLU A C 1
ATOM 715 O O . GLU A 1 96 ? -6.559 21.062 -1.847 1 49 96 GLU A O 1
ATOM 720 N N . GLU A 1 97 ? -6.633 20.938 -4.098 1 50.88 97 GLU A N 1
ATOM 721 C CA . GLU A 1 97 ? -7.004 19.625 -4.617 1 50.88 97 GLU A CA 1
ATOM 722 C C . GLU A 1 97 ? -6.434 18.5 -3.75 1 50.88 97 GLU A C 1
ATOM 724 O O . GLU A 1 97 ? -7.094 17.484 -3.531 1 50.88 97 GLU A O 1
ATOM 729 N N . GLU A 1 98 ? -5.043 18.391 -3.469 1 54.41 98 GLU A N 1
ATOM 730 C CA . GLU A 1 98 ? -4.387 17.109 -3.26 1 54.41 98 GLU A CA 1
ATOM 731 C C . GLU A 1 98 ? -3.775 17.016 -1.865 1 54.41 98 GLU A C 1
ATOM 733 O O . GLU A 1 98 ? -2.775 16.328 -1.663 1 54.41 98 GLU A O 1
ATOM 738 N N . ASP A 1 99 ? -4.637 17.484 -0.65 1 66.94 99 ASP A N 1
ATOM 739 C CA . ASP A 1 99 ? -3.832 17.641 0.557 1 66.94 99 ASP A CA 1
ATOM 740 C C . ASP A 1 99 ? -4.152 16.562 1.582 1 66.94 99 ASP A C 1
ATOM 742 O O . ASP A 1 99 ? -5.18 15.891 1.48 1 66.94 99 ASP A O 1
ATOM 746 N N . ASN A 1 100 ? -3.215 15.953 2.197 1 82.31 100 ASN A N 1
ATOM 747 C CA . ASN A 1 100 ? -3.295 15.133 3.402 1 82.31 100 ASN A CA 1
ATOM 748 C C . ASN A 1 100 ? -2.637 15.82 4.594 1 82.31 100 ASN A C 1
ATOM 750 O O . ASN A 1 100 ? -2.082 16.906 4.457 1 82.31 100 ASN A O 1
ATOM 754 N N . VAL A 1 101 ? -2.979 15.375 5.766 1 91.56 101 VAL A N 1
ATOM 755 C CA . VAL A 1 101 ? -2.227 15.828 6.934 1 91.56 101 VAL A CA 1
ATOM 756 C C . VAL A 1 101 ? -1.293 14.719 7.41 1 91.56 101 VAL A C 1
ATOM 758 O O . VAL A 1 101 ? -1.629 13.531 7.32 1 91.56 101 VAL A O 1
ATOM 761 N N . GLY A 1 102 ? -0.126 15.062 7.785 1 94.81 102 GLY A N 1
ATOM 762 C CA . GLY A 1 102 ? 0.874 14.141 8.305 1 94.81 102 GLY A CA 1
ATOM 763 C C . GLY A 1 102 ? 1.517 14.617 9.594 1 94.81 102 GLY A C 1
ATOM 764 O O . GLY A 1 102 ? 1.559 15.82 9.859 1 94.81 102 GLY A O 1
ATOM 765 N N . ALA A 1 103 ? 1.971 13.727 10.383 1 95.69 103 ALA A N 1
ATOM 766 C CA . ALA A 1 103 ? 2.701 14.031 11.609 1 95.69 103 ALA A CA 1
ATOM 767 C C . ALA A 1 103 ? 3.848 13.047 11.828 1 95.69 103 ALA A C 1
ATOM 769 O O . ALA A 1 103 ? 3.719 11.859 11.523 1 95.69 103 ALA A O 1
ATOM 770 N N . VAL A 1 104 ? 4.902 13.492 12.289 1 96.69 104 VAL A N 1
ATOM 771 C CA . VAL A 1 104 ? 6.047 12.68 12.688 1 96.69 104 VAL A CA 1
ATOM 772 C C . VAL A 1 104 ? 6.449 13.031 14.117 1 96.69 104 VAL A C 1
ATOM 774 O O . VAL A 1 104 ? 6.328 14.188 14.539 1 96.69 104 VAL A O 1
ATOM 777 N N . ALA A 1 105 ? 6.891 12.07 14.836 1 94.31 105 ALA A N 1
ATOM 778 C CA . ALA A 1 105 ? 7.16 12.32 16.25 1 94.31 105 ALA A CA 1
ATOM 779 C C . ALA A 1 105 ? 8.398 11.555 16.703 1 94.31 105 ALA A C 1
ATOM 781 O O . ALA A 1 105 ? 8.781 10.547 16.109 1 94.31 105 ALA A O 1
ATOM 782 N N . TYR A 1 106 ? 9 12.109 17.656 1 92.62 106 TYR A N 1
ATOM 783 C CA . TYR A 1 106 ? 10.172 11.609 18.359 1 92.62 106 TYR A CA 1
ATOM 784 C C . TYR A 1 106 ? 10.047 11.852 19.859 1 92.62 106 TYR A C 1
ATOM 786 O O . TYR A 1 106 ? 9.641 12.93 20.281 1 92.62 106 TYR A O 1
ATOM 794 N N . ASP A 1 107 ? 10.281 10.742 20.672 1 87.56 107 ASP A N 1
ATOM 795 C CA . ASP A 1 107 ? 10.141 10.961 22.109 1 87.56 107 ASP A CA 1
ATOM 796 C C . ASP A 1 107 ? 11.484 10.828 22.828 1 87.56 107 ASP A C 1
ATOM 798 O O . ASP A 1 107 ? 12.516 10.641 22.188 1 87.56 107 ASP A O 1
ATOM 802 N N . ARG A 1 108 ? 11.469 10.992 24.125 1 85.25 108 ARG A N 1
ATOM 803 C CA . ARG A 1 108 ? 12.68 11.031 24.938 1 85.25 108 ARG A CA 1
ATOM 804 C C . ARG A 1 108 ? 13.398 9.688 24.922 1 85.25 108 ARG A C 1
ATOM 806 O O . ARG A 1 108 ? 14.602 9.617 25.188 1 85.25 108 ARG A O 1
ATOM 813 N N . ARG A 1 109 ? 12.688 8.656 24.672 1 88.06 109 ARG A N 1
ATOM 814 C CA . ARG A 1 109 ? 13.273 7.316 24.609 1 88.06 109 ARG A CA 1
ATOM 815 C C . ARG A 1 109 ? 13.734 6.98 23.188 1 88.06 109 ARG A C 1
ATOM 817 O O . ARG A 1 109 ? 13.992 5.816 22.875 1 88.06 109 ARG A O 1
ATOM 824 N N . LYS A 1 110 ? 13.688 7.953 22.297 1 88.62 110 LYS A N 1
ATOM 825 C CA . LYS A 1 110 ? 14.156 7.848 20.922 1 88.62 110 LYS A CA 1
ATOM 826 C C . LYS A 1 110 ? 13.219 6.98 20.094 1 88.62 110 LYS A C 1
ATOM 828 O O . LYS A 1 110 ? 13.656 6.32 19.141 1 88.62 110 LYS A O 1
ATOM 833 N N . ARG A 1 111 ? 12.047 6.867 20.609 1 92.56 111 ARG A N 1
ATOM 834 C CA . ARG A 1 111 ? 11.023 6.199 19.812 1 92.56 111 ARG A CA 1
ATOM 835 C C . ARG A 1 111 ? 10.469 7.133 18.75 1 92.56 111 ARG A C 1
ATOM 837 O O . ARG A 1 111 ? 10.352 8.336 18.969 1 92.56 111 ARG A O 1
ATOM 844 N N . LEU A 1 112 ? 10.18 6.535 17.594 1 94.88 112 LEU A N 1
ATOM 845 C CA . LEU A 1 112 ? 9.711 7.285 16.422 1 94.88 112 LEU A CA 1
ATOM 846 C C . LEU A 1 112 ? 8.328 6.812 15.992 1 94.88 112 LEU A C 1
ATOM 848 O O . LEU A 1 112 ? 7.984 5.641 16.188 1 94.88 112 LEU A O 1
ATOM 852 N N . ALA A 1 113 ? 7.52 7.719 15.484 1 95 113 ALA A N 1
ATOM 853 C CA . ALA A 1 113 ? 6.211 7.383 14.922 1 95 113 ALA A CA 1
ATOM 854 C C . ALA A 1 113 ? 5.848 8.328 13.781 1 95 113 ALA A C 1
ATOM 856 O O . ALA A 1 113 ? 6.328 9.469 13.727 1 95 113 ALA A O 1
ATOM 857 N N . SER A 1 114 ? 5.094 7.863 12.922 1 95.62 114 SER A N 1
ATOM 858 C CA . SER A 1 114 ? 4.535 8.648 11.828 1 95.62 114 SER A CA 1
ATOM 859 C C . SER A 1 114 ? 3.047 8.367 11.648 1 95.62 114 SER A C 1
ATOM 861 O O . SER A 1 114 ? 2.602 7.23 11.82 1 95.62 114 SER A O 1
ATOM 863 N N . GLY A 1 115 ? 2.254 9.391 11.383 1 95.56 115 GLY A N 1
ATOM 864 C CA . GLY A 1 115 ? 0.831 9.273 11.102 1 95.56 115 GLY A CA 1
ATOM 865 C C . GLY A 1 115 ? 0.376 10.156 9.953 1 95.56 115 GLY A C 1
ATOM 866 O O . GLY A 1 115 ? 0.903 11.258 9.766 1 95.56 115 GLY A O 1
ATOM 867 N N . THR A 1 116 ? -0.553 9.695 9.25 1 95.75 116 THR A N 1
ATOM 868 C CA . THR A 1 116 ? -1.121 10.461 8.148 1 95.75 116 THR A CA 1
ATOM 869 C C . THR A 1 116 ? -2.621 10.203 8.031 1 95.75 116 THR A C 1
ATOM 871 O O . THR A 1 116 ? -3.094 9.109 8.32 1 95.75 116 THR A O 1
ATOM 874 N N . SER A 1 117 ? -3.355 11.219 7.688 1 95.56 117 SER A N 1
ATOM 875 C CA . SER A 1 117 ? -4.793 11.164 7.453 1 95.56 117 SER A CA 1
ATOM 876 C C . SER A 1 117 ? -5.191 12.008 6.246 1 95.56 117 SER A C 1
ATOM 878 O O . SER A 1 117 ? -4.637 13.086 6.027 1 95.56 117 SER A O 1
ATOM 880 N N . THR A 1 118 ? -6.133 11.523 5.445 1 94.56 118 THR A N 1
ATOM 881 C CA . THR A 1 118 ? -6.52 12.242 4.234 1 94.56 118 THR A CA 1
ATOM 882 C C . THR A 1 118 ? -7.957 11.906 3.844 1 94.56 118 THR A C 1
ATOM 884 O O . THR A 1 118 ? -8.43 10.789 4.09 1 94.56 118 THR A O 1
ATOM 887 N N . ALA A 1 119 ? -8.594 12.875 3.295 1 93.5 119 ALA A N 1
ATOM 888 C CA . ALA A 1 119 ? -9.891 12.625 2.674 1 93.5 119 ALA A CA 1
ATOM 889 C C . ALA A 1 119 ? -9.742 12.367 1.177 1 93.5 119 ALA A C 1
ATOM 891 O O . ALA A 1 119 ? -10.734 12.148 0.478 1 93.5 119 ALA A O 1
ATOM 892 N N . GLY A 1 120 ? -8.508 12.344 0.748 1 89.06 120 GLY A N 1
ATOM 893 C CA . GLY A 1 120 ? -8.258 12.07 -0.659 1 89.06 120 GLY A CA 1
ATOM 894 C C . GLY A 1 120 ? -8.625 13.227 -1.565 1 89.06 120 GLY A C 1
ATOM 895 O O . GLY A 1 120 ? -8.898 14.328 -1.091 1 89.06 120 GLY A O 1
ATOM 896 N N . GLU A 1 121 ? -8.562 12.984 -2.826 1 85.56 121 GLU A N 1
ATOM 897 C CA . GLU A 1 121 ? -8.852 14.008 -3.824 1 85.56 121 GLU A CA 1
ATOM 898 C C . GLU A 1 121 ? -10.352 14.25 -3.945 1 85.56 121 GLU A C 1
ATOM 900 O O . GLU A 1 121 ? -11.148 13.328 -3.797 1 85.56 121 GLU A O 1
ATOM 905 N N . MET A 1 122 ? -10.664 15.508 -4.25 1 87.38 122 MET A N 1
ATOM 906 C CA . MET A 1 122 ? -12.07 15.844 -4.496 1 87.38 122 MET A CA 1
ATOM 907 C C . MET A 1 122 ? -12.617 15.047 -5.676 1 87.38 122 MET A C 1
ATOM 909 O O . MET A 1 122 ? -11.953 14.914 -6.703 1 87.38 122 MET A O 1
ATOM 913 N N . GLY A 1 123 ? -13.734 14.469 -5.516 1 89.81 123 GLY A N 1
ATOM 914 C CA . GLY A 1 123 ? -14.406 13.781 -6.605 1 89.81 123 GLY A CA 1
ATOM 915 C C . GLY A 1 123 ? -13.844 12.391 -6.867 1 89.81 123 GLY A C 1
ATOM 916 O O . GLY A 1 123 ? -14.203 11.75 -7.855 1 89.81 123 GLY A O 1
ATOM 917 N N . LYS A 1 124 ? -13.008 11.914 -5.984 1 88.44 124 LYS A N 1
ATOM 918 C CA . LYS A 1 124 ? -12.461 10.57 -6.164 1 88.44 124 LYS A CA 1
ATOM 919 C C . LYS A 1 124 ? -13.57 9.531 -6.234 1 88.44 124 LYS A C 1
ATOM 921 O O . LYS A 1 124 ? -14.664 9.742 -5.699 1 88.44 124 LYS A O 1
ATOM 926 N N . LEU A 1 125 ? -13.258 8.445 -6.918 1 92.25 125 LEU A N 1
ATOM 927 C CA . LEU A 1 125 ? -14.242 7.375 -7.035 1 92.25 125 LEU A CA 1
ATOM 928 C C . LEU A 1 125 ? -14.516 6.73 -5.684 1 92.25 125 LEU A C 1
ATOM 930 O O . LEU A 1 125 ? -13.641 6.703 -4.816 1 92.25 125 LEU A O 1
ATOM 934 N N . TYR A 1 126 ? -15.664 6.176 -5.648 1 91.5 126 TYR A N 1
ATOM 935 C CA . TYR A 1 126 ? -16.031 5.434 -4.449 1 91.5 126 TYR A CA 1
ATOM 936 C C . TYR A 1 126 ? -15.062 4.297 -4.184 1 91.5 126 TYR A C 1
ATOM 938 O O . TYR A 1 126 ? -14.656 3.588 -5.109 1 91.5 126 TYR A O 1
ATOM 946 N N . GLY A 1 127 ? -14.625 4.199 -2.916 1 93.75 127 GLY A N 1
ATOM 947 C CA . GLY A 1 127 ? -13.773 3.086 -2.525 1 93.75 127 GLY A CA 1
ATOM 948 C C . GLY A 1 127 ? -12.312 3.318 -2.84 1 93.75 127 GLY A C 1
ATOM 949 O O . GLY A 1 127 ? -11.461 2.471 -2.547 1 93.75 127 GLY A O 1
ATOM 950 N N . SER A 1 128 ? -12.008 4.43 -3.459 1 93.62 128 SER A N 1
ATOM 951 C CA . SER A 1 128 ? -10.602 4.723 -3.738 1 93.62 128 SER A CA 1
ATOM 952 C C . SER A 1 128 ? -9.82 4.977 -2.451 1 93.62 128 SER A C 1
ATOM 954 O O . SER A 1 128 ? -10.312 5.656 -1.547 1 93.62 128 SER A O 1
ATOM 956 N N . VAL A 1 129 ? -8.688 4.383 -2.385 1 93.5 129 VAL A N 1
ATOM 957 C CA . VAL A 1 129 ? -7.836 4.527 -1.206 1 93.5 129 VAL A CA 1
ATOM 958 C C . VAL A 1 129 ? -6.547 5.25 -1.582 1 93.5 129 VAL A C 1
ATOM 960 O O . VAL A 1 129 ? -5.922 4.93 -2.596 1 93.5 129 VAL A O 1
ATOM 963 N N . SER A 1 130 ? -6.164 6.164 -0.764 1 90.69 130 SER A N 1
ATOM 964 C CA . SER A 1 130 ? -4.996 6.992 -1.045 1 90.69 130 SER A CA 1
ATOM 965 C C . SER A 1 130 ? -3.709 6.289 -0.627 1 90.69 130 SER A C 1
ATOM 967 O O . SER A 1 130 ? -3.666 5.629 0.415 1 90.69 130 SER A O 1
ATOM 969 N N . ALA A 1 131 ? -2.686 6.473 -1.366 1 82.19 131 ALA A N 1
ATOM 970 C CA . ALA A 1 131 ? -1.368 5.922 -1.058 1 82.19 131 ALA A CA 1
ATOM 971 C C . ALA A 1 131 ? -0.77 6.594 0.176 1 82.19 131 ALA A C 1
ATOM 973 O O . ALA A 1 131 ? -0.066 5.949 0.959 1 82.19 131 ALA A O 1
ATOM 974 N N . THR A 1 132 ? -1.042 7.875 0.271 1 77.75 132 THR A N 1
ATOM 975 C CA . THR A 1 132 ? -0.449 8.648 1.357 1 77.75 132 THR A CA 1
ATOM 976 C C . THR A 1 132 ? -0.909 8.109 2.711 1 77.75 132 THR A C 1
ATOM 978 O O . THR A 1 132 ? -0.147 8.125 3.682 1 77.75 132 THR A O 1
ATOM 981 N N . GLY A 1 133 ? -2.131 7.625 2.662 1 74.06 133 GLY A N 1
ATOM 982 C CA . GLY A 1 133 ? -2.678 7.211 3.945 1 74.06 133 GLY A CA 1
ATOM 983 C C . GLY A 1 133 ? -2.627 5.711 4.156 1 74.06 133 GLY A C 1
ATOM 984 O O . GLY A 1 133 ? -3.012 5.215 5.219 1 74.06 133 GLY A O 1
ATOM 985 N N . THR A 1 134 ? -2.098 4.918 3.092 1 78.56 134 THR A N 1
ATOM 986 C CA . THR A 1 134 ? -2.277 3.488 3.309 1 78.56 134 THR A CA 1
ATOM 987 C C . THR A 1 134 ? -1.102 2.701 2.738 1 78.56 134 THR A C 1
ATOM 989 O O . THR A 1 134 ? -0.99 1.493 2.961 1 78.56 134 THR A O 1
ATOM 992 N N . ALA A 1 135 ? -0.291 3.273 2.002 1 77 135 ALA A N 1
ATOM 993 C CA . ALA A 1 135 ? 0.848 2.572 1.415 1 77 135 ALA A CA 1
ATOM 994 C C . ALA A 1 135 ? 2.113 2.793 2.238 1 77 135 ALA A C 1
ATOM 996 O O . ALA A 1 135 ? 2.836 3.771 2.027 1 77 135 ALA A O 1
ATOM 997 N N . ILE A 1 136 ? 2.314 1.787 3.053 1 80.44 136 ILE A N 1
ATOM 998 C CA . ILE A 1 136 ? 3.486 1.849 3.92 1 80.44 136 ILE A CA 1
ATOM 999 C C . ILE A 1 136 ? 4.758 1.785 3.074 1 80.44 136 ILE A C 1
ATOM 1001 O O . ILE A 1 136 ? 4.855 0.974 2.152 1 80.44 136 ILE A O 1
ATOM 1005 N N . GLY A 1 137 ? 5.672 2.662 3.408 1 78.69 137 GLY A N 1
ATOM 1006 C CA . GLY A 1 137 ? 6.891 2.754 2.619 1 78.69 137 GLY A CA 1
ATOM 1007 C C . GLY A 1 137 ? 6.812 3.793 1.517 1 78.69 137 GLY A C 1
ATOM 1008 O O . GLY A 1 137 ? 7.836 4.297 1.055 1 78.69 137 GLY A O 1
ATOM 1009 N N . CYS A 1 138 ? 5.527 4.039 1.137 1 84.56 138 CYS A N 1
ATOM 1010 C CA . CYS A 1 138 ? 5.344 5.004 0.059 1 84.56 138 CYS A CA 1
ATOM 1011 C C . CYS A 1 138 ? 5 6.383 0.613 1 84.56 138 CYS A C 1
ATOM 1013 O O . CYS A 1 138 ? 5.777 7.328 0.464 1 84.56 138 CYS A O 1
ATOM 1015 N N . GLY A 1 139 ? 3.98 6.48 1.352 1 87.69 139 GLY A N 1
ATOM 1016 C CA . GLY A 1 139 ? 3.543 7.762 1.884 1 87.69 139 GLY A CA 1
ATOM 1017 C C . GLY A 1 139 ? 4 8.008 3.311 1 87.69 139 GLY A C 1
ATOM 1018 O O . GLY A 1 139 ? 4.133 9.148 3.74 1 87.69 139 GLY A O 1
ATOM 1019 N N . ILE A 1 140 ? 4.152 6.961 4.043 1 91.12 140 ILE A N 1
ATOM 1020 C CA . ILE A 1 140 ? 4.586 7.016 5.434 1 91.12 140 ILE A CA 1
ATOM 1021 C C . ILE A 1 140 ? 5.598 5.902 5.699 1 91.12 140 ILE A C 1
ATOM 1023 O O . ILE A 1 140 ? 5.473 4.801 5.168 1 91.12 140 ILE A O 1
ATOM 1027 N N . TYR A 1 141 ? 6.582 6.223 6.543 1 90.81 141 TYR A N 1
ATOM 1028 C CA . TYR A 1 141 ? 7.539 5.188 6.91 1 90.81 141 TYR A CA 1
ATOM 1029 C C . TYR A 1 141 ? 8.32 5.586 8.156 1 90.81 141 TYR A C 1
ATOM 1031 O O . TYR A 1 141 ? 8.648 6.762 8.344 1 90.81 141 TYR A O 1
ATOM 1039 N N . VAL A 1 142 ? 8.539 4.621 8.977 1 92.31 142 VAL A N 1
ATOM 1040 C CA . VAL A 1 142 ? 9.344 4.82 10.172 1 92.31 142 VAL A CA 1
ATOM 1041 C C . VAL A 1 142 ? 10.32 3.656 10.336 1 92.31 142 VAL A C 1
ATOM 1043 O O . VAL A 1 142 ? 9.945 2.492 10.18 1 92.31 142 VAL A O 1
ATOM 1046 N N . ASP A 1 143 ? 11.508 3.906 10.516 1 86.94 143 ASP A N 1
ATOM 1047 C CA . ASP A 1 143 ? 12.484 2.898 10.914 1 86.94 143 ASP A CA 1
ATOM 1048 C C . ASP A 1 143 ? 13.516 3.48 11.883 1 86.94 143 ASP A C 1
ATOM 1050 O O . ASP A 1 143 ? 13.234 4.465 12.57 1 86.94 143 ASP A O 1
ATOM 1054 N N . GLN A 1 144 ? 14.648 2.863 12.016 1 85.44 144 GLN A N 1
ATOM 1055 C CA . GLN A 1 144 ? 15.625 3.289 13.008 1 85.44 144 GLN A CA 1
ATOM 1056 C C . GLN A 1 144 ? 16.297 4.594 12.594 1 85.44 144 GLN A C 1
ATOM 1058 O O . GLN A 1 144 ? 16.922 5.262 13.422 1 85.44 144 GLN A O 1
ATOM 1063 N N . SER A 1 145 ? 16.125 4.98 11.336 1 87.56 145 SER A N 1
ATOM 1064 C CA . SER A 1 145 ? 16.828 6.16 10.836 1 87.56 145 SER A CA 1
ATOM 1065 C C . SER A 1 145 ? 15.961 7.41 10.961 1 87.56 145 SER A C 1
ATOM 1067 O O . SER A 1 145 ? 16.469 8.531 10.898 1 87.56 145 SER A O 1
ATOM 1069 N N . GLY A 1 146 ? 14.672 7.188 11.055 1 93.56 146 GLY A N 1
ATOM 1070 C CA . GLY A 1 146 ? 13.82 8.359 11.18 1 93.56 146 GLY A CA 1
ATOM 1071 C C . GLY A 1 146 ? 12.359 8.07 10.891 1 93.56 146 GLY A C 1
ATOM 1072 O O . GLY A 1 146 ? 11.961 6.906 10.773 1 93.56 146 GLY A O 1
ATOM 1073 N N . SER A 1 147 ? 11.57 9.086 10.938 1 95.31 147 SER A N 1
ATOM 1074 C CA . SER A 1 147 ? 10.133 9.062 10.68 1 95.31 147 SER A CA 1
ATOM 1075 C C . SER A 1 147 ? 9.75 10.07 9.602 1 95.31 147 SER A C 1
ATOM 1077 O O . SER A 1 147 ? 10.164 11.227 9.648 1 95.31 147 SER A O 1
ATOM 1079 N N . VAL A 1 148 ? 9.008 9.555 8.648 1 94.94 148 VAL A N 1
ATOM 1080 C CA . VAL A 1 148 ? 8.727 10.406 7.496 1 94.94 148 VAL A CA 1
ATOM 1081 C C . VAL A 1 148 ? 7.238 10.32 7.152 1 94.94 148 VAL A C 1
ATOM 1083 O O . VAL A 1 148 ? 6.629 9.25 7.258 1 94.94 148 VAL A O 1
ATOM 1086 N N . SER A 1 149 ? 6.617 11.344 6.746 1 95.06 149 SER A N 1
ATOM 1087 C CA . SER A 1 149 ? 5.301 11.445 6.121 1 95.06 149 SER A CA 1
ATOM 1088 C C . SER A 1 149 ? 5.344 12.305 4.867 1 95.06 149 SER A C 1
ATOM 1090 O O . SER A 1 149 ? 5.883 13.414 4.891 1 95.06 149 SER A O 1
ATOM 1092 N N . VAL A 1 150 ? 4.738 11.812 3.816 1 91.25 150 VAL A N 1
ATOM 1093 C CA . VAL A 1 150 ? 4.82 12.469 2.516 1 91.25 150 VAL A CA 1
ATOM 1094 C C . VAL A 1 150 ? 3.42 12.859 2.043 1 91.25 150 VAL A C 1
ATOM 1096 O O . VAL A 1 150 ? 2.459 12.109 2.254 1 91.25 150 VAL A O 1
ATOM 1099 N N . SER A 1 151 ? 3.299 14 1.475 1 88.12 151 SER A N 1
ATOM 1100 C CA . SER A 1 151 ? 2.084 14.469 0.813 1 88.12 151 SER A CA 1
ATOM 1101 C C . SER A 1 151 ? 2.316 14.688 -0.677 1 88.12 151 SER A C 1
ATOM 1103 O O . SER A 1 151 ? 3.379 15.172 -1.079 1 88.12 151 SER A O 1
ATOM 1105 N N . GLY A 1 152 ? 1.354 14.336 -1.47 1 81.75 152 GLY A N 1
ATOM 1106 C CA . GLY A 1 152 ? 1.464 14.492 -2.912 1 81.75 152 GLY A CA 1
ATOM 1107 C C . GLY A 1 152 ? 0.48 13.633 -3.682 1 81.75 152 GLY A C 1
ATOM 1108 O O . GLY A 1 152 ? -0.508 13.156 -3.119 1 81.75 152 GLY A O 1
ATOM 1109 N N . CYS A 1 153 ? 0.706 13.547 -4.934 1 78.12 153 CYS A N 1
ATOM 1110 C CA . CYS A 1 153 ? -0.1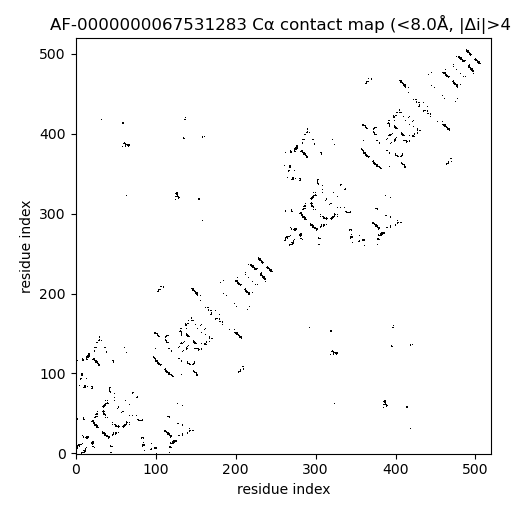75 12.766 -5.793 1 78.12 153 CYS A CA 1
ATOM 1111 C C . CYS A 1 153 ? -0.015 11.273 -5.527 1 78.12 153 CYS A C 1
ATOM 1113 O O . CYS A 1 153 ? 1.106 10.766 -5.43 1 78.12 153 CYS A O 1
ATOM 1115 N N . ASP A 1 154 ? -1.117 10.562 -5.469 1 80.38 154 ASP A N 1
ATOM 1116 C CA . ASP A 1 154 ? -1.135 9.148 -5.129 1 80.38 154 ASP A CA 1
ATOM 1117 C C . ASP A 1 154 ? -0.321 8.328 -6.133 1 80.38 154 ASP A C 1
ATOM 1119 O O . ASP A 1 154 ? 0.433 7.438 -5.742 1 80.38 154 ASP A O 1
ATOM 1123 N N . LYS A 1 155 ? -0.489 8.648 -7.355 1 76.56 155 LYS A N 1
ATOM 1124 C CA . LYS A 1 155 ? 0.198 7.883 -8.391 1 76.56 155 LYS A CA 1
ATOM 1125 C C . LYS A 1 155 ? 1.712 7.945 -8.203 1 76.56 155 LYS A C 1
ATOM 1127 O O . LYS A 1 155 ? 2.395 6.922 -8.281 1 76.56 155 LYS A O 1
ATOM 1132 N N . ALA A 1 156 ? 2.16 9.148 -7.902 1 76.75 156 ALA A N 1
ATOM 1133 C CA . ALA A 1 156 ? 3.596 9.328 -7.711 1 76.75 156 ALA A CA 1
ATOM 1134 C C . ALA A 1 156 ? 4.07 8.633 -6.438 1 76.75 156 ALA A C 1
ATOM 1136 O O . ALA A 1 156 ? 5.141 8.016 -6.418 1 76.75 156 ALA A O 1
ATOM 1137 N N . ILE A 1 157 ? 3.293 8.719 -5.477 1 83 157 ILE A N 1
ATOM 1138 C CA . ILE A 1 157 ? 3.668 8.156 -4.184 1 83 157 ILE A CA 1
ATOM 1139 C C . ILE A 1 157 ? 3.713 6.633 -4.277 1 83 157 ILE A C 1
ATOM 1141 O O . ILE A 1 157 ? 4.637 6 -3.758 1 83 157 ILE A O 1
ATOM 1145 N N . TYR A 1 158 ? 2.729 6.02 -4.965 1 78.44 158 TYR A N 1
ATOM 1146 C CA . TYR A 1 158 ? 2.736 4.574 -5.156 1 78.44 158 TYR A CA 1
ATOM 1147 C C . TYR A 1 158 ? 3.939 4.141 -5.984 1 78.44 158 TYR A C 1
ATOM 1149 O O . TYR A 1 158 ? 4.602 3.152 -5.66 1 78.44 158 TYR A O 1
ATOM 1157 N N . LYS A 1 159 ? 4.203 4.922 -6.965 1 72.56 159 LYS A N 1
ATOM 1158 C CA . LYS A 1 159 ? 5.18 4.531 -7.977 1 72.56 159 LYS A CA 1
ATOM 1159 C C . LYS A 1 159 ? 6.605 4.648 -7.441 1 72.56 159 LYS A C 1
ATOM 1161 O O . LYS A 1 159 ? 7.453 3.801 -7.727 1 72.56 159 LYS A O 1
ATOM 1166 N N . TYR A 1 160 ? 6.836 5.633 -6.578 1 74.75 160 TYR A N 1
ATOM 1167 C CA . TYR A 1 160 ? 8.227 5.949 -6.281 1 74.75 160 TYR A CA 1
ATOM 1168 C C . TYR A 1 160 ? 8.547 5.676 -4.812 1 74.75 160 TYR A C 1
ATOM 1170 O O . TYR A 1 160 ? 9.719 5.672 -4.418 1 74.75 160 TYR A O 1
ATOM 1178 N N . ALA A 1 161 ? 7.562 5.461 -4.031 1 81 161 ALA A N 1
ATOM 1179 C CA . ALA A 1 161 ? 7.73 5.148 -2.615 1 81 161 ALA A CA 1
ATOM 1180 C C . ALA A 1 161 ? 8.703 6.113 -1.951 1 81 161 ALA A C 1
ATOM 1182 O O . ALA A 1 161 ? 9.703 5.695 -1.365 1 81 161 ALA A O 1
ATOM 1183 N N . PRO A 1 162 ? 8.453 7.387 -1.954 1 85.19 162 PRO A N 1
ATOM 1184 C CA . PRO A 1 162 ? 9.406 8.406 -1.505 1 85.19 162 PRO A CA 1
ATOM 1185 C C . PRO A 1 162 ? 9.766 8.266 -0.028 1 85.19 162 PRO A C 1
ATOM 1187 O O . PRO A 1 162 ? 10.906 8.539 0.361 1 85.19 162 PRO A O 1
ATOM 1190 N N . ALA A 1 163 ? 8.867 7.844 0.778 1 89.19 163 ALA A N 1
ATOM 1191 C CA . ALA A 1 163 ? 9.141 7.746 2.209 1 89.19 163 ALA A CA 1
ATOM 1192 C C . ALA A 1 163 ? 10.281 6.773 2.484 1 89.19 163 ALA A C 1
ATOM 1194 O O . ALA A 1 163 ? 11.219 7.102 3.217 1 89.19 163 ALA A O 1
ATOM 1195 N N . GLN A 1 164 ? 10.195 5.664 1.895 1 85.31 164 GLN A N 1
ATOM 1196 C CA . GLN A 1 164 ? 11.242 4.664 2.08 1 85.31 164 GLN A CA 1
ATOM 1197 C C . GLN A 1 164 ? 12.562 5.129 1.477 1 85.31 164 GLN A C 1
ATOM 1199 O O . GLN A 1 164 ? 13.633 4.871 2.033 1 85.31 164 GLN A O 1
ATOM 1204 N N . GLN A 1 165 ? 12.516 5.754 0.353 1 83.81 165 GLN A N 1
ATOM 1205 C CA . GLN A 1 165 ? 13.727 6.242 -0.306 1 83.81 165 GLN A CA 1
ATOM 1206 C C . GLN A 1 165 ? 14.445 7.27 0.561 1 83.81 165 GLN A C 1
ATOM 1208 O O . GLN A 1 165 ? 15.672 7.25 0.662 1 83.81 165 GLN A O 1
ATOM 1213 N N . ILE A 1 166 ? 13.695 8.102 1.089 1 88.44 166 ILE A N 1
ATOM 1214 C CA . ILE A 1 166 ? 14.258 9.156 1.924 1 88.44 166 ILE A CA 1
ATOM 1215 C C . ILE A 1 166 ? 15 8.539 3.105 1 88.44 166 ILE A C 1
ATOM 1217 O O . ILE A 1 166 ? 16.172 8.852 3.354 1 88.44 166 ILE A O 1
ATOM 1221 N N . LEU A 1 167 ? 14.406 7.637 3.812 1 88 167 LEU A N 1
ATOM 1222 C CA . LEU A 1 167 ? 15.031 7.043 4.992 1 88 167 LEU A CA 1
ATOM 1223 C C . LEU A 1 167 ? 16.219 6.184 4.598 1 88 167 LEU A C 1
ATOM 1225 O O . LEU A 1 167 ? 17.219 6.129 5.32 1 88 167 LEU A O 1
ATOM 1229 N N . ARG A 1 168 ? 16.062 5.535 3.498 1 82.44 168 ARG A N 1
ATOM 1230 C CA . ARG A 1 168 ? 17.188 4.723 3.02 1 82.44 168 ARG A CA 1
ATOM 1231 C C . ARG A 1 168 ? 18.406 5.582 2.756 1 82.44 168 ARG A C 1
ATOM 1233 O O . ARG A 1 168 ? 19.531 5.207 3.123 1 82.44 168 ARG A O 1
ATOM 1240 N N . ARG A 1 169 ? 18.219 6.598 2.141 1 83.5 169 ARG A N 1
ATOM 1241 C CA . ARG A 1 169 ? 19.328 7.492 1.812 1 83.5 169 ARG A CA 1
ATOM 1242 C C . ARG A 1 169 ? 19.891 8.148 3.066 1 83.5 169 ARG A C 1
ATOM 1244 O O . ARG A 1 169 ? 21.094 8.43 3.145 1 83.5 169 ARG A O 1
ATOM 1251 N N . LEU A 1 170 ? 19.047 8.414 3.955 1 84.06 170 LEU A N 1
ATOM 1252 C CA . LEU A 1 170 ? 19.5 9.016 5.207 1 84.06 170 LEU A CA 1
ATOM 1253 C C . LEU A 1 170 ? 20.391 8.047 5.98 1 84.06 170 LEU A C 1
ATOM 1255 O O . LEU A 1 170 ? 21.25 8.477 6.75 1 84.06 170 LEU A O 1
ATOM 1259 N N . ARG A 1 171 ? 20.109 6.852 5.746 1 80.81 171 ARG A N 1
ATOM 1260 C CA . ARG A 1 171 ? 20.938 5.848 6.398 1 80.81 171 ARG A CA 1
ATOM 1261 C C . ARG A 1 171 ? 22.375 5.918 5.895 1 80.81 171 ARG A C 1
ATOM 1263 O O . ARG A 1 171 ? 23.312 5.586 6.625 1 80.81 171 ARG A O 1
ATOM 1270 N N . CYS A 1 172 ? 22.375 6.367 4.598 1 74.44 172 CYS A N 1
ATOM 1271 C CA . CYS A 1 172 ? 23.703 6.492 4.023 1 74.44 172 CYS A CA 1
ATOM 1272 C C . CYS A 1 172 ? 24.375 7.789 4.473 1 74.44 172 CYS A C 1
ATOM 1274 O O . CYS A 1 172 ? 23.812 8.875 4.297 1 74.44 172 CYS A O 1
ATOM 1276 N N . LYS A 1 173 ? 24.75 7.996 5.559 1 66.69 173 LYS A N 1
ATOM 1277 C CA . LYS A 1 173 ? 25.281 9.094 6.371 1 66.69 173 LYS A CA 1
ATOM 1278 C C . LYS A 1 173 ? 26.047 10.094 5.508 1 66.69 173 LYS A C 1
ATOM 1280 O O . LYS A 1 173 ? 26.422 11.172 5.984 1 66.69 173 LYS A O 1
ATOM 1285 N N . THR A 1 174 ? 26.062 9.961 4.32 1 67.62 174 THR A N 1
ATOM 1286 C CA . THR A 1 174 ? 26.984 10.836 3.59 1 67.62 174 THR A CA 1
ATOM 1287 C C . THR A 1 174 ? 26.234 12.016 2.979 1 67.62 174 THR A C 1
ATOM 1289 O O . THR A 1 174 ? 26.844 12.938 2.449 1 67.62 174 THR A O 1
ATOM 1292 N N . THR A 1 175 ? 25.031 12.086 3.135 1 72.31 175 THR A N 1
ATOM 1293 C CA . THR A 1 175 ? 24.281 13.141 2.445 1 72.31 175 THR A CA 1
ATOM 1294 C C . THR A 1 175 ? 23.391 13.891 3.422 1 72.31 175 THR A C 1
ATOM 1296 O O . THR A 1 175 ? 22.859 13.305 4.363 1 72.31 175 THR A O 1
ATOM 1299 N N . SER A 1 176 ? 23.375 15.219 3.217 1 83.62 176 SER A N 1
ATOM 1300 C CA . SER A 1 176 ? 22.469 16.016 4.027 1 83.62 176 SER A CA 1
ATOM 1301 C C . SER A 1 176 ? 21.016 15.688 3.723 1 83.62 176 SER A C 1
ATOM 1303 O O . SER A 1 176 ? 20.703 15.195 2.637 1 83.62 176 SER A O 1
ATOM 1305 N N . ILE A 1 177 ? 20.188 15.914 4.695 1 82.44 177 ILE A N 1
ATOM 1306 C CA . ILE A 1 177 ? 18.766 15.641 4.543 1 82.44 177 ILE A CA 1
ATOM 1307 C C . ILE A 1 177 ? 18.219 16.438 3.367 1 82.44 177 ILE A C 1
ATOM 1309 O O . ILE A 1 177 ? 17.422 15.922 2.572 1 82.44 177 ILE A O 1
ATOM 1313 N N . ASP A 1 178 ? 18.703 17.672 3.238 1 82.5 178 ASP A N 1
ATOM 1314 C CA . ASP A 1 178 ? 18.266 18.531 2.15 1 82.5 178 ASP A CA 1
ATOM 1315 C C . ASP A 1 178 ? 18.625 17.938 0.792 1 82.5 178 ASP A C 1
ATOM 1317 O O . ASP A 1 178 ? 17.812 17.953 -0.132 1 82.5 178 ASP A O 1
ATOM 1321 N N . GLU A 1 179 ? 19.75 17.469 0.76 1 84.06 179 GLU A N 1
ATOM 1322 C CA . GLU A 1 179 ? 20.203 16.875 -0.492 1 84.06 179 GLU A CA 1
ATOM 1323 C C . GLU A 1 179 ? 19.406 15.617 -0.833 1 84.06 179 GLU A C 1
ATOM 1325 O O . GLU A 1 179 ? 19.078 15.383 -1.998 1 84.06 179 GLU A O 1
ATOM 1330 N N . VAL A 1 180 ? 19.156 14.867 0.19 1 83 180 VAL A N 1
ATOM 1331 C CA . VAL A 1 180 ? 18.406 13.633 -0.004 1 83 180 VAL A CA 1
ATOM 1332 C C . VAL A 1 180 ? 17.031 13.945 -0.568 1 83 180 VAL A C 1
ATOM 1334 O O . VAL A 1 180 ? 16.625 13.391 -1.597 1 83 180 VAL A O 1
ATOM 1337 N N . VAL A 1 181 ? 16.328 14.82 0.014 1 81 181 VAL A N 1
ATOM 1338 C CA . VAL A 1 181 ? 14.953 15.133 -0.347 1 81 181 VAL A CA 1
ATOM 1339 C C . VAL A 1 181 ? 14.914 15.812 -1.716 1 81 181 VAL A C 1
ATOM 1341 O O . VAL A 1 181 ? 14.07 15.484 -2.553 1 81 181 VAL A O 1
ATOM 1344 N N . THR A 1 182 ? 15.914 16.688 -1.945 1 82.25 182 THR A N 1
ATOM 1345 C CA . THR A 1 182 ? 16 17.375 -3.227 1 82.25 182 THR A CA 1
ATOM 1346 C C . THR A 1 182 ? 16.234 16.375 -4.363 1 82.25 182 THR A C 1
ATOM 1348 O O . THR A 1 182 ? 15.633 16.5 -5.434 1 82.25 182 THR A O 1
ATOM 1351 N N . THR A 1 183 ? 17.062 15.484 -4.074 1 82.12 183 THR A N 1
ATOM 1352 C CA . THR A 1 183 ? 17.375 14.484 -5.086 1 82.12 183 THR A CA 1
ATOM 1353 C C . THR A 1 183 ? 16.141 13.633 -5.398 1 82.12 183 THR A C 1
ATOM 1355 O O . THR A 1 183 ? 15.867 13.336 -6.559 1 82.12 183 THR A O 1
ATOM 1358 N N . ILE A 1 184 ? 15.453 13.258 -4.395 1 80.12 184 ILE A N 1
ATOM 1359 C CA . ILE A 1 184 ? 14.273 12.414 -4.566 1 80.12 184 ILE A CA 1
ATOM 1360 C C . ILE A 1 184 ? 13.203 13.18 -5.34 1 80.12 184 ILE A C 1
ATOM 1362 O O . ILE A 1 184 ? 12.562 12.625 -6.242 1 80.12 184 ILE A O 1
ATOM 1366 N N . PHE A 1 185 ? 13.023 14.43 -5.043 1 79.56 185 PHE A N 1
ATOM 1367 C CA . PHE A 1 185 ? 12.055 15.25 -5.754 1 79.56 185 PHE A CA 1
ATOM 1368 C C . PHE A 1 185 ? 12.445 15.406 -7.219 1 79.56 185 PHE A C 1
ATOM 1370 O O . PHE A 1 185 ? 11.586 15.359 -8.102 1 79.56 185 PHE A O 1
ATOM 1377 N N . ARG A 1 186 ? 13.711 15.578 -7.398 1 77.94 186 ARG A N 1
ATOM 1378 C CA . ARG A 1 186 ? 14.219 15.719 -8.758 1 77.94 186 ARG A CA 1
ATOM 1379 C C . ARG A 1 186 ? 13.984 14.438 -9.562 1 77.94 186 ARG A C 1
ATOM 1381 O O . ARG A 1 186 ? 13.555 14.492 -10.711 1 77.94 186 ARG A O 1
ATOM 1388 N N . ASP A 1 187 ? 14.32 13.375 -8.922 1 73.75 187 ASP A N 1
ATOM 1389 C CA . ASP A 1 187 ? 14.102 12.086 -9.562 1 73.75 187 ASP A CA 1
ATOM 1390 C C . ASP A 1 187 ? 12.633 11.898 -9.938 1 73.75 187 ASP A C 1
ATOM 1392 O O . ASP A 1 187 ? 12.328 11.383 -11.016 1 73.75 187 ASP A O 1
ATOM 1396 N N . PHE A 1 188 ? 11.789 12.305 -9.117 1 71.38 188 PHE A N 1
ATOM 1397 C CA . PHE A 1 188 ? 10.352 12.211 -9.336 1 71.38 188 PHE A CA 1
ATOM 1398 C C . PHE A 1 188 ? 9.93 13.07 -10.523 1 71.38 188 PHE A C 1
ATOM 1400 O O . PHE A 1 188 ? 9.117 12.641 -11.344 1 71.38 188 PHE A O 1
ATOM 1407 N N . GLU A 1 189 ? 10.414 14.195 -10.531 1 72.56 189 GLU A N 1
ATOM 1408 C CA . GLU A 1 189 ? 10.078 15.117 -11.609 1 72.56 189 GLU A CA 1
ATOM 1409 C C . GLU A 1 189 ? 10.547 14.586 -12.961 1 72.56 189 GLU A C 1
ATOM 1411 O O . GLU A 1 189 ? 9.867 14.766 -13.977 1 72.56 189 GLU A O 1
ATOM 1416 N N . GLU A 1 190 ? 11.633 14.016 -12.93 1 70.81 190 GLU A N 1
ATOM 1417 C CA . GLU A 1 190 ? 12.219 13.516 -14.172 1 70.81 190 GLU A CA 1
ATOM 1418 C C . GLU A 1 190 ? 11.445 12.312 -14.695 1 70.81 190 GLU A C 1
ATOM 1420 O O . GLU A 1 190 ? 11.32 12.133 -15.914 1 70.81 190 GLU A O 1
ATOM 1425 N N . LYS A 1 191 ? 11.055 11.539 -13.805 1 65.5 191 LYS A N 1
ATOM 1426 C CA . LYS A 1 191 ? 10.398 10.297 -14.203 1 65.5 191 LYS A CA 1
ATOM 1427 C C . LYS A 1 191 ? 8.93 10.531 -14.547 1 65.5 191 LYS A C 1
ATOM 1429 O O . LYS A 1 191 ? 8.336 9.758 -15.305 1 65.5 191 LYS A O 1
ATOM 1434 N N . MET A 1 192 ? 8.305 11.352 -13.828 1 60.56 192 MET A N 1
ATOM 1435 C CA . MET A 1 192 ? 6.91 11.648 -14.141 1 60.56 192 MET A CA 1
ATOM 1436 C C . MET A 1 192 ? 6.789 12.359 -15.484 1 60.56 192 MET A C 1
ATOM 1438 O O . MET A 1 192 ? 7.703 13.078 -15.891 1 60.56 192 MET A O 1
ATOM 1442 N N . ASP A 1 193 ? 5.961 11.805 -16.344 1 54.81 193 ASP A N 1
ATOM 1443 C CA . ASP A 1 193 ? 5.75 12.32 -17.688 1 54.81 193 ASP A CA 1
ATOM 1444 C C . ASP A 1 193 ? 5.68 13.844 -17.688 1 54.81 193 ASP A C 1
ATOM 1446 O O . ASP A 1 193 ? 5.07 14.438 -16.797 1 54.81 193 ASP A O 1
ATOM 1450 N N . VAL A 1 194 ? 6.547 14.5 -18.562 1 46.66 194 VAL A N 1
ATOM 1451 C CA . VAL A 1 194 ? 6.66 15.914 -18.891 1 46.66 194 VAL A CA 1
ATOM 1452 C C . VAL A 1 194 ? 5.27 16.547 -18.922 1 46.66 194 VAL A C 1
ATOM 1454 O O . VAL A 1 194 ? 5.109 17.734 -18.625 1 46.66 194 VAL A O 1
ATOM 1457 N N . SER A 1 195 ? 4.32 15.844 -19.328 1 46.5 195 SER A N 1
ATOM 1458 C CA . SER A 1 195 ? 3.084 16.547 -19.672 1 46.5 195 SER A CA 1
ATOM 1459 C C . SER A 1 195 ? 2.248 16.812 -18.422 1 46.5 195 SER A C 1
ATOM 1461 O O . SER A 1 195 ? 1.237 17.516 -18.484 1 46.5 195 SER A O 1
ATOM 1463 N N . SER A 1 196 ? 2.631 16.141 -17.375 1 51.94 196 SER A N 1
ATOM 1464 C CA . SER A 1 196 ? 1.779 16.328 -16.203 1 51.94 196 SER A CA 1
ATOM 1465 C C . SER A 1 196 ? 2.301 17.453 -15.312 1 51.94 196 SER A C 1
ATOM 1467 O O . SER A 1 196 ? 3.506 17.703 -15.266 1 51.94 196 SER A O 1
ATOM 1469 N N . PRO A 1 197 ? 1.42 18.391 -15.008 1 51.03 197 PRO A N 1
ATOM 1470 C CA . PRO A 1 197 ? 1.84 19.422 -14.047 1 51.03 197 PRO A CA 1
ATOM 1471 C C . PRO A 1 197 ? 2.725 18.859 -12.938 1 51.03 197 PRO A C 1
ATOM 1473 O O . PRO A 1 197 ? 2.594 17.688 -12.57 1 51.03 197 PRO A O 1
ATOM 1476 N N . LYS A 1 198 ? 3.848 19.531 -12.789 1 57.34 198 LYS A N 1
ATOM 1477 C CA . LYS A 1 198 ? 4.836 19.141 -11.797 1 57.34 198 LYS A CA 1
ATOM 1478 C C . LYS A 1 198 ? 4.168 18.75 -10.477 1 57.34 198 LYS A C 1
ATOM 1480 O O . LYS A 1 198 ? 3.369 19.516 -9.938 1 57.34 198 LYS A O 1
ATOM 1485 N N . PRO A 1 199 ? 4.277 17.453 -10.055 1 61.47 199 PRO A N 1
ATOM 1486 C CA . PRO A 1 199 ? 3.506 17 -8.898 1 61.47 199 PRO A CA 1
ATOM 1487 C C . PRO A 1 199 ? 3.879 17.75 -7.613 1 61.47 199 PRO A C 1
ATOM 1489 O O . PRO A 1 199 ? 5.059 18.016 -7.371 1 61.47 199 PRO A O 1
ATOM 1492 N N . ASP A 1 200 ? 2.9 18.312 -7.004 1 73.88 200 ASP A N 1
ATOM 1493 C CA . ASP A 1 200 ? 3.059 18.891 -5.668 1 73.88 200 ASP A CA 1
ATOM 1494 C C . ASP A 1 200 ? 3.422 17.797 -4.652 1 73.88 200 ASP A C 1
ATOM 1496 O O . ASP A 1 200 ? 2.805 16.734 -4.629 1 73.88 200 ASP A O 1
ATOM 1500 N N . LEU A 1 201 ? 4.648 17.938 -4.113 1 82.62 201 LEU A N 1
ATOM 1501 C CA . LEU A 1 201 ? 5.07 17 -3.084 1 82.62 201 LEU A CA 1
ATOM 1502 C C . LEU A 1 201 ? 5.555 17.734 -1.839 1 82.62 201 LEU A C 1
ATOM 1504 O O . LEU A 1 201 ? 6.188 18.797 -1.941 1 82.62 201 LEU A O 1
ATOM 1508 N N . GLY A 1 202 ? 5.219 17.312 -0.726 1 89.25 202 GLY A N 1
ATOM 1509 C CA . GLY A 1 202 ? 5.703 17.812 0.555 1 89.25 202 GLY A CA 1
ATOM 1510 C C . GLY A 1 202 ? 6.074 16.688 1.517 1 89.25 202 GLY A C 1
ATOM 1511 O O . GLY A 1 202 ? 5.438 15.633 1.524 1 89.25 202 GLY A O 1
ATOM 1512 N N . VAL A 1 203 ? 7.113 16.984 2.287 1 92.5 203 VAL A N 1
ATOM 1513 C CA . VAL A 1 203 ? 7.59 15.953 3.205 1 92.5 203 VAL A CA 1
ATOM 1514 C C . VAL A 1 203 ? 7.902 16.578 4.562 1 92.5 203 VAL A C 1
ATOM 1516 O O . VAL A 1 203 ? 8.453 17.672 4.633 1 92.5 203 VAL A O 1
ATOM 1519 N N . ILE A 1 204 ? 7.527 15.914 5.57 1 94.88 204 ILE A N 1
ATOM 1520 C CA . ILE A 1 204 ? 8.016 16.203 6.914 1 94.88 204 ILE A CA 1
ATOM 1521 C C . ILE A 1 204 ? 8.742 14.992 7.48 1 94.88 204 ILE A C 1
ATOM 1523 O O . ILE A 1 204 ? 8.359 13.852 7.203 1 94.88 204 ILE A O 1
ATOM 1527 N N . LEU A 1 205 ? 9.75 15.258 8.25 1 95.19 205 LEU A N 1
ATOM 1528 C CA . LEU A 1 205 ? 10.609 14.188 8.734 1 95.19 205 LEU A CA 1
ATOM 1529 C C . LEU A 1 205 ? 11.242 14.555 10.07 1 95.19 205 LEU A C 1
ATOM 1531 O O . LEU A 1 205 ? 11.484 15.727 10.344 1 95.19 205 LEU A O 1
ATOM 1535 N N . VAL A 1 206 ? 11.391 13.594 10.938 1 94.94 206 VAL A N 1
ATOM 1536 C CA . VAL A 1 206 ? 12.258 13.703 12.109 1 94.94 206 VAL A CA 1
ATOM 1537 C C . VAL A 1 206 ? 13.289 12.586 12.094 1 94.94 206 VAL A C 1
ATOM 1539 O O . VAL A 1 206 ? 12.953 11.422 11.883 1 94.94 206 VAL A O 1
ATOM 1542 N N . THR A 1 207 ? 14.516 12.938 12.25 1 92.06 207 THR A N 1
ATOM 1543 C CA . THR A 1 207 ? 15.594 11.961 12.195 1 92.06 207 THR A CA 1
ATOM 1544 C C . THR A 1 207 ? 15.664 11.156 13.492 1 92.06 207 THR A C 1
ATOM 1546 O O . THR A 1 207 ? 14.977 11.484 14.469 1 92.06 207 THR A O 1
ATOM 1549 N N . ALA A 1 208 ? 16.531 10.117 13.445 1 90.31 208 ALA A N 1
ATOM 1550 C CA . ALA A 1 208 ? 16.734 9.273 14.617 1 90.31 208 ALA A CA 1
ATOM 1551 C C . ALA A 1 208 ? 17.312 10.078 15.781 1 90.31 208 ALA A C 1
ATOM 1553 O O . ALA A 1 208 ? 17.188 9.672 16.938 1 90.31 208 ALA A O 1
ATOM 1554 N N . GLU A 1 209 ? 17.891 11.188 15.531 1 89.94 209 GLU A N 1
ATOM 1555 C CA . GLU A 1 209 ? 18.484 12.055 16.547 1 89.94 209 GLU A CA 1
ATOM 1556 C C . GLU A 1 209 ? 17.484 13.125 17 1 89.94 209 GLU A C 1
ATOM 1558 O O . GLU A 1 209 ? 17.828 13.992 17.812 1 89.94 209 GLU A O 1
ATOM 1563 N N . GLY A 1 210 ? 16.312 13.102 16.375 1 90.44 210 GLY A N 1
ATOM 1564 C CA . GLY A 1 210 ? 15.273 14.023 16.797 1 90.44 210 GLY A CA 1
ATOM 1565 C C . GLY A 1 210 ? 15.312 15.344 16.047 1 90.44 210 GLY A C 1
ATOM 1566 O O . GLY A 1 210 ? 14.773 16.344 16.516 1 90.44 210 GLY A O 1
ATOM 1567 N N . LYS A 1 211 ? 16.016 15.438 15 1 91.06 211 LYS A N 1
ATOM 1568 C CA . LYS A 1 211 ? 16.094 16.656 14.203 1 91.06 211 LYS A CA 1
ATOM 1569 C C . LYS A 1 211 ? 14.938 16.734 13.203 1 91.06 211 LYS A C 1
ATOM 1571 O O . LYS A 1 211 ? 14.797 15.867 12.344 1 91.06 211 LYS A O 1
ATOM 1576 N N . PRO A 1 212 ? 14.148 17.781 13.281 1 93.19 212 PRO A N 1
ATOM 1577 C CA . PRO A 1 212 ? 13.031 17.953 12.344 1 93.19 212 PRO A CA 1
ATOM 1578 C C . PRO A 1 212 ? 13.469 18.516 10.992 1 93.19 212 PRO A C 1
ATOM 1580 O O . PRO A 1 212 ? 14.414 19.312 10.93 1 93.19 212 PRO A O 1
ATOM 1583 N N . PHE A 1 213 ? 12.766 18.141 10.016 1 92.06 213 PHE A N 1
ATOM 1584 C CA . PHE A 1 213 ? 13.023 18.641 8.664 1 92.06 213 PHE A CA 1
ATOM 1585 C C . PHE A 1 213 ? 11.727 18.766 7.879 1 92.06 213 PHE A C 1
ATOM 1587 O O . PHE A 1 213 ? 10.828 17.922 8.008 1 92.06 213 PHE A O 1
ATOM 1594 N N . VAL A 1 214 ? 11.602 19.859 7.07 1 92.44 214 VAL A N 1
ATOM 1595 C CA . VAL A 1 214 ? 10.461 20.094 6.188 1 92.44 214 VAL A CA 1
ATOM 1596 C C . VAL A 1 214 ? 10.961 20.484 4.797 1 92.44 214 VAL A C 1
ATOM 1598 O O . VAL A 1 214 ? 11.883 21.297 4.66 1 92.44 214 VAL A O 1
ATOM 1601 N N . SER A 1 215 ? 10.406 19.891 3.834 1 90.19 215 SER A N 1
ATOM 1602 C CA . SER A 1 215 ? 10.703 20.25 2.453 1 90.19 215 SER A CA 1
ATOM 1603 C C . SER A 1 215 ? 9.5 20.031 1.55 1 90.19 215 SER A C 1
ATOM 1605 O O . SER A 1 215 ? 8.766 19.047 1.71 1 90.19 215 SER A O 1
ATOM 1607 N N . PHE A 1 216 ? 9.273 20.969 0.619 1 86.88 216 PHE A N 1
ATOM 1608 C CA . PHE A 1 216 ? 8.141 20.828 -0.283 1 86.88 216 PHE A CA 1
ATOM 1609 C C . PHE A 1 216 ? 8.391 21.562 -1.593 1 86.88 216 PHE A C 1
ATOM 1611 O O . PHE A 1 216 ? 9.188 22.5 -1.637 1 86.88 216 PHE A O 1
ATOM 1618 N N . LYS A 1 217 ? 7.773 20.984 -2.619 1 81.12 217 LYS A N 1
ATOM 1619 C CA . LYS A 1 217 ? 7.812 21.594 -3.949 1 81.12 217 LYS A CA 1
ATOM 1620 C C . LYS A 1 217 ? 6.418 22 -4.41 1 81.12 217 LYS A C 1
ATOM 1622 O O . LYS A 1 217 ? 5.871 21.406 -5.344 1 81.12 217 LYS A O 1
ATOM 1627 N N . CYS A 1 218 ? 5.762 22.828 -3.783 1 79.38 218 CYS A N 1
ATOM 1628 C CA . CYS A 1 218 ? 4.477 23.453 -4.094 1 79.38 218 CYS A CA 1
ATOM 1629 C C . CYS A 1 218 ? 4.406 24.875 -3.535 1 79.38 218 CYS A C 1
ATOM 1631 O O . CYS A 1 218 ? 5.316 25.312 -2.838 1 79.38 218 CYS A O 1
ATOM 1633 N N . ALA A 1 219 ? 3.449 25.547 -3.957 1 76.25 219 ALA A N 1
ATOM 1634 C CA . ALA A 1 219 ? 3.359 26.953 -3.557 1 76.25 219 ALA A CA 1
ATOM 1635 C C . ALA A 1 219 ? 3.08 27.078 -2.062 1 76.25 219 ALA A C 1
ATOM 1637 O O . ALA A 1 219 ? 3.662 27.922 -1.386 1 76.25 219 ALA A O 1
ATOM 1638 N N . HIS A 1 220 ? 2.225 26.234 -1.597 1 81.5 220 HIS A N 1
ATOM 1639 C CA . HIS A 1 220 ? 1.837 26.312 -0.193 1 81.5 220 HIS A CA 1
ATOM 1640 C C . HIS A 1 220 ? 1.848 24.922 0.457 1 81.5 220 HIS A C 1
ATOM 1642 O O . HIS A 1 220 ? 1.353 23.953 -0.124 1 81.5 220 HIS A O 1
ATOM 1648 N N . PHE A 1 221 ? 2.447 24.859 1.618 1 87 221 PHE A N 1
ATOM 1649 C CA . PHE A 1 221 ? 2.508 23.656 2.445 1 87 221 PHE A CA 1
ATOM 1650 C C . PHE A 1 221 ? 2.582 24.016 3.922 1 87 221 PHE A C 1
ATOM 1652 O O . PHE A 1 221 ? 3.672 24.156 4.48 1 87 221 PHE A O 1
ATOM 1659 N N . PRO A 1 222 ? 1.388 24.141 4.555 1 90 222 PRO A N 1
ATOM 1660 C CA . PRO A 1 222 ? 1.433 24.469 5.977 1 90 222 PRO A CA 1
ATOM 1661 C C . PRO A 1 222 ? 2.166 23.422 6.809 1 90 222 PRO A C 1
ATOM 1663 O O . PRO A 1 222 ? 1.907 22.234 6.672 1 90 222 PRO A O 1
ATOM 1666 N N . TRP A 1 223 ? 3.039 23.875 7.613 1 92.56 223 TRP A N 1
ATOM 1667 C CA . TRP A 1 223 ? 3.824 22.969 8.453 1 92.56 223 TRP A CA 1
ATOM 1668 C C . TRP A 1 223 ? 4.129 23.625 9.805 1 92.56 223 TRP A C 1
ATOM 1670 O O . TRP A 1 223 ? 4.055 24.844 9.945 1 92.56 223 TRP A O 1
ATOM 1680 N N . ALA A 1 224 ? 4.348 22.812 10.789 1 93.94 224 ALA A N 1
ATOM 1681 C CA . ALA A 1 224 ? 4.805 23.266 12.109 1 93.94 224 ALA A CA 1
ATOM 1682 C C . ALA A 1 224 ? 5.578 22.156 12.82 1 93.94 224 ALA A C 1
ATOM 1684 O O . ALA A 1 224 ? 5.336 20.969 12.594 1 93.94 224 ALA A O 1
ATOM 1685 N N . TYR A 1 225 ? 6.523 22.5 13.586 1 93.56 225 TYR A N 1
ATOM 1686 C CA . TYR A 1 225 ? 7.176 21.531 14.469 1 93.56 225 TYR A CA 1
ATOM 1687 C C . TYR A 1 225 ? 7.668 22.203 15.742 1 93.56 225 TYR A C 1
ATOM 1689 O O . TYR A 1 225 ? 7.824 23.438 15.781 1 93.56 225 TYR A O 1
ATOM 1697 N N . CYS A 1 226 ? 7.789 21.438 16.75 1 90.75 226 CYS A N 1
ATOM 1698 C CA . CYS A 1 226 ? 8.312 21.906 18.031 1 90.75 226 CYS A CA 1
ATOM 1699 C C . CYS A 1 226 ? 9.75 21.422 18.25 1 90.75 226 CYS A C 1
ATOM 1701 O O . CYS A 1 226 ? 10.047 20.25 18.047 1 90.75 226 CYS A O 1
ATOM 1703 N N . ASP A 1 227 ? 10.57 22.344 18.578 1 86.94 227 ASP A N 1
ATOM 1704 C CA . ASP A 1 227 ? 11.969 22.031 18.875 1 86.94 227 ASP A CA 1
ATOM 1705 C C . ASP A 1 227 ? 12.5 22.891 20.016 1 86.94 227 ASP A C 1
ATOM 1707 O O . ASP A 1 227 ? 12.516 24.125 19.922 1 86.94 227 ASP A O 1
ATOM 1711 N N . LYS A 1 228 ? 12.93 22.219 21.109 1 83.88 228 LYS A N 1
ATOM 1712 C CA . LYS A 1 228 ? 13.594 22.844 22.25 1 83.88 228 LYS A CA 1
ATOM 1713 C C . LYS A 1 228 ? 12.758 24 22.797 1 83.88 228 LYS A C 1
ATOM 1715 O O . LYS A 1 228 ? 13.266 25.109 22.953 1 83.88 228 LYS A O 1
ATOM 1720 N N . GLY A 1 229 ? 11.508 23.812 22.891 1 83.69 229 GLY A N 1
ATOM 1721 C CA . GLY A 1 229 ? 10.641 24.766 23.562 1 83.69 229 GLY A CA 1
ATOM 1722 C C . GLY A 1 229 ? 10.062 25.812 22.609 1 83.69 229 GLY A C 1
ATOM 1723 O O . GLY A 1 229 ? 9.336 26.703 23.031 1 83.69 229 GLY A O 1
ATOM 1724 N N . TYR A 1 230 ? 10.445 25.719 21.359 1 90.5 230 TYR A N 1
ATOM 1725 C CA . TYR A 1 230 ? 9.906 26.641 20.375 1 90.5 230 TYR A CA 1
ATOM 1726 C C . TYR A 1 230 ? 9.055 25.891 19.344 1 90.5 230 TYR A C 1
ATOM 1728 O O . TYR A 1 230 ? 9.328 24.734 19.031 1 90.5 230 TYR A O 1
ATOM 1736 N N . VAL A 1 231 ? 8.023 26.578 18.922 1 91.94 231 VAL A N 1
ATOM 1737 C CA . VAL A 1 231 ? 7.254 26.094 17.781 1 91.94 231 VAL A CA 1
ATOM 1738 C C . VAL A 1 231 ? 7.664 26.859 16.531 1 91.94 231 VAL A C 1
ATOM 1740 O O . VAL A 1 231 ? 7.68 28.094 16.516 1 91.94 231 VAL A O 1
ATOM 1743 N N . TYR A 1 232 ? 8.086 26.141 15.602 1 93.5 232 TYR A N 1
ATOM 1744 C CA . TYR A 1 232 ? 8.375 26.703 14.289 1 93.5 232 TYR A CA 1
ATOM 1745 C C . TYR A 1 232 ? 7.27 26.375 13.297 1 93.5 232 TYR A C 1
ATOM 1747 O O . TYR A 1 232 ? 6.719 25.266 13.312 1 93.5 232 TYR A O 1
ATOM 1755 N N . TYR A 1 233 ? 6.828 27.328 12.484 1 93.56 233 TYR A N 1
ATOM 1756 C CA . TYR A 1 233 ? 5.754 27.047 11.531 1 93.56 233 TYR A CA 1
ATOM 1757 C C . TYR A 1 233 ? 5.887 27.922 10.289 1 93.56 233 TYR A C 1
ATOM 1759 O O . TYR A 1 233 ? 6.617 28.922 10.305 1 93.56 233 TYR A O 1
ATOM 1767 N N . GLY A 1 234 ? 5.262 27.5 9.227 1 91.94 234 GLY A N 1
ATOM 1768 C CA . GLY A 1 234 ? 5.262 28.219 7.957 1 91.94 234 GLY A CA 1
ATOM 1769 C C . GLY A 1 234 ? 4.312 27.609 6.941 1 91.94 234 GLY A C 1
ATOM 1770 O O . GLY A 1 234 ? 3.611 26.641 7.234 1 91.94 234 GLY A O 1
ATOM 1771 N N . CYS A 1 235 ? 4.207 28.25 5.777 1 88.44 235 CYS A N 1
ATOM 1772 C CA . CYS A 1 235 ? 3.314 27.781 4.727 1 88.44 235 CYS A CA 1
ATOM 1773 C C . CYS A 1 235 ? 3.961 27.938 3.354 1 88.44 235 CYS A C 1
ATOM 1775 O O . CYS A 1 235 ? 3.938 27 2.545 1 88.44 235 CYS A O 1
ATOM 1777 N N . ALA A 1 236 ? 4.461 29.062 3.084 1 85.81 236 ALA A N 1
ATOM 1778 C CA . ALA A 1 236 ? 5.121 29.328 1.809 1 85.81 236 ALA A CA 1
ATOM 1779 C C . ALA A 1 236 ? 6.609 29 1.879 1 85.81 236 ALA A C 1
ATOM 1781 O O . ALA A 1 236 ? 7.164 28.844 2.969 1 85.81 236 ALA A O 1
ATOM 1782 N N . ARG A 1 237 ? 7.137 28.922 0.705 1 79.69 237 ARG A N 1
ATOM 1783 C CA . ARG A 1 237 ? 8.562 28.641 0.649 1 79.69 237 ARG A CA 1
ATOM 1784 C C . ARG A 1 237 ? 9.367 29.734 1.33 1 79.69 237 ARG A C 1
ATOM 1786 O O . ARG A 1 237 ? 9.055 30.922 1.194 1 79.69 237 ARG A O 1
ATOM 1793 N N . ASN A 1 238 ? 10.289 29.5 2.105 1 79.31 238 ASN A N 1
ATOM 1794 C CA . ASN A 1 238 ? 11.211 30.406 2.787 1 79.31 238 ASN A CA 1
ATOM 1795 C C . ASN A 1 238 ? 10.516 31.156 3.912 1 79.31 238 ASN A C 1
ATOM 1797 O O . ASN A 1 238 ? 11.031 32.188 4.387 1 79.31 238 ASN A O 1
ATOM 1801 N N . GLU A 1 239 ? 9.273 30.828 4.148 1 85.88 239 GLU A N 1
ATOM 1802 C CA . GLU A 1 239 ? 8.586 31.406 5.305 1 85.88 239 GLU A CA 1
ATOM 1803 C C . GLU A 1 239 ? 8.82 30.547 6.555 1 85.88 239 GLU A C 1
ATOM 1805 O O . GLU A 1 239 ? 8.586 29.344 6.539 1 85.88 239 GLU A O 1
ATOM 1810 N N . ARG A 1 240 ? 9.32 31.219 7.566 1 90.88 240 ARG A N 1
ATOM 1811 C CA . ARG A 1 240 ? 9.531 30.531 8.836 1 90.88 240 ARG A CA 1
ATOM 1812 C C . ARG A 1 240 ? 9.297 31.453 10.016 1 90.88 240 ARG A C 1
ATOM 1814 O O . ARG A 1 240 ? 9.977 32.469 10.148 1 90.88 240 ARG A O 1
ATOM 1821 N N . PHE A 1 241 ? 8.32 31.094 10.828 1 94.38 241 PHE A N 1
ATOM 1822 C CA . PHE A 1 241 ? 8 31.828 12.047 1 94.38 241 PHE A CA 1
ATOM 1823 C C . PHE A 1 241 ? 8.289 30.969 13.273 1 94.38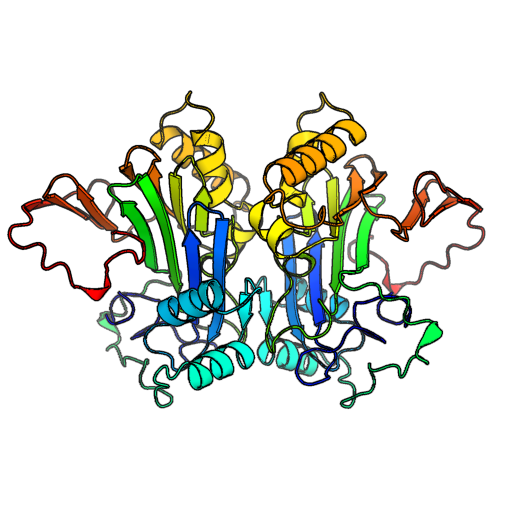 241 PHE A C 1
ATOM 1825 O O . PHE A 1 241 ? 8.422 29.75 13.172 1 94.38 241 PHE A O 1
ATOM 1832 N N . SER A 1 242 ? 8.57 31.578 14.367 1 92.62 242 SER A N 1
ATOM 1833 C CA . SER A 1 242 ? 8.797 30.828 15.602 1 92.62 242 SER A CA 1
ATOM 1834 C C . SER A 1 242 ? 8.172 31.531 16.797 1 92.62 242 SER A C 1
ATOM 1836 O O . SER A 1 242 ? 8.07 32.781 16.812 1 92.62 242 SER A O 1
ATOM 1838 N N . GLU A 1 243 ? 7.641 30.781 17.688 1 92 243 GLU A N 1
ATOM 1839 C CA . GLU A 1 243 ? 7.098 31.281 18.953 1 92 243 GLU A CA 1
ATOM 1840 C C . GLU A 1 243 ? 7.516 30.391 20.109 1 92 243 GLU A C 1
ATOM 1842 O O . GLU A 1 243 ? 7.574 29.172 19.984 1 92 243 GLU A O 1
ATOM 1847 N N . LYS A 1 244 ? 7.875 31.047 21.203 1 90.38 244 LYS A N 1
ATOM 1848 C CA . LYS A 1 244 ? 8.234 30.281 22.406 1 90.38 244 LYS A CA 1
ATOM 1849 C C . LYS A 1 244 ? 7.016 29.594 23.016 1 90.38 244 LYS A C 1
ATOM 1851 O O . LYS A 1 244 ? 5.941 30.203 23.094 1 90.38 244 LYS A O 1
ATOM 1856 N N . LEU A 1 245 ? 7.188 28.297 23.281 1 81.56 245 LEU A N 1
ATOM 1857 C CA . LEU A 1 245 ? 6.098 27.531 23.891 1 81.56 245 LEU A CA 1
ATOM 1858 C C . LEU A 1 245 ? 6.078 27.734 25.406 1 81.56 245 LEU A C 1
ATOM 1860 O O . LEU A 1 245 ? 7.086 27.516 26.078 1 81.56 245 LEU A O 1
ATOM 1864 N N . ASP A 1 246 ? 5.227 28.5 26.078 1 70.12 246 ASP A N 1
ATOM 1865 C CA . ASP A 1 246 ? 5.152 28.672 27.516 1 70.12 246 ASP A CA 1
ATOM 1866 C C . ASP A 1 246 ? 4.578 27.422 28.188 1 70.12 246 ASP A C 1
ATOM 1868 O O . ASP A 1 246 ? 5.078 26.984 29.234 1 70.12 246 ASP A O 1
ATOM 1872 N N . VAL A 1 247 ? 3.27 27 27.891 1 59.16 247 VAL A N 1
ATOM 1873 C CA . VAL A 1 247 ? 2.6 25.891 28.562 1 59.16 247 VAL A CA 1
ATOM 1874 C C . VAL A 1 247 ? 2.373 24.75 27.578 1 59.16 247 VAL A C 1
ATOM 1876 O O . VAL A 1 247 ? 1.751 24.938 26.531 1 59.16 247 VAL A O 1
ATOM 1879 N N . LEU A 1 248 ? 3.299 23.828 27.562 1 56.03 248 LEU A N 1
ATOM 1880 C CA . LEU A 1 248 ? 2.904 22.641 26.812 1 56.03 248 LEU A CA 1
ATOM 1881 C C . LEU A 1 248 ? 1.785 21.891 27.516 1 56.03 248 LEU A C 1
ATOM 1883 O O . LEU A 1 248 ? 1.998 21.328 28.594 1 56.03 248 LEU A O 1
ATOM 1887 N N . GLU A 1 249 ? 0.612 22.391 27.391 1 52.94 249 GLU A N 1
ATOM 1888 C CA . GLU A 1 249 ? -0.429 21.516 27.922 1 52.94 249 GLU A CA 1
ATOM 1889 C C . GLU A 1 249 ? -0.326 20.109 27.344 1 52.94 249 GLU A C 1
ATOM 1891 O O . GLU A 1 249 ? -0.313 19.938 26.125 1 52.94 249 GLU A O 1
ATOM 1896 N N . ARG A 1 250 ? 0.476 19.281 27.922 1 51.81 250 ARG A N 1
ATOM 1897 C CA . ARG A 1 250 ? 0.52 17.891 27.516 1 51.81 250 ARG A CA 1
ATOM 1898 C C . ARG A 1 250 ? -0.785 17.172 27.859 1 51.81 250 ARG A C 1
ATOM 1900 O O . ARG A 1 250 ? -1.076 16.938 29.031 1 51.81 250 ARG A O 1
ATOM 1907 N N . PRO A 1 251 ? -1.553 17.109 26.906 1 48.25 251 PRO A N 1
ATOM 1908 C CA . PRO A 1 251 ? -2.686 16.266 27.281 1 48.25 251 PRO A CA 1
ATOM 1909 C C . PRO A 1 251 ? -2.258 14.859 27.688 1 48.25 251 PRO A C 1
ATOM 1911 O O . PRO A 1 251 ? -1.258 14.336 27.188 1 48.25 251 PRO A O 1
ATOM 1914 N N . LEU A 1 252 ? -2.729 14.32 28.812 1 44.84 252 LEU A N 1
ATOM 1915 C CA . LEU A 1 252 ? -2.438 13.016 29.391 1 44.84 252 LEU A CA 1
ATOM 1916 C C . LEU A 1 252 ? -2.492 11.922 28.328 1 44.84 252 LEU A C 1
ATOM 1918 O O . LEU A 1 252 ? -1.748 10.945 28.406 1 44.84 252 LEU A O 1
ATOM 1922 N N . ASP A 1 253 ? -3.316 12.023 27.453 1 42.66 253 ASP A N 1
ATOM 1923 C CA . ASP A 1 253 ? -3.598 10.945 26.516 1 42.66 253 ASP A CA 1
ATOM 1924 C C . ASP A 1 253 ? -2.496 10.836 25.469 1 42.66 253 ASP A C 1
ATOM 1926 O O . ASP A 1 253 ? -2.5 9.906 24.656 1 42.66 253 ASP A O 1
ATOM 1930 N N . CYS A 1 254 ? -1.776 11.859 25.391 1 46.56 254 CYS A N 1
ATOM 1931 C CA . CYS A 1 254 ? -0.697 11.812 24.406 1 46.56 254 CYS A CA 1
ATOM 1932 C C . CYS A 1 254 ? 0.507 11.055 24.953 1 46.56 254 CYS A C 1
ATOM 1934 O O . CYS A 1 254 ? 1.61 11.156 24.406 1 46.56 254 CYS A O 1
ATOM 1936 N N . MET A 1 255 ? 0.342 10.555 26.078 1 43.22 255 MET A N 1
ATOM 1937 C CA . MET A 1 255 ? 1.515 9.891 26.641 1 43.22 255 MET A CA 1
ATOM 1938 C C . MET A 1 255 ? 1.738 8.531 25.984 1 43.22 255 MET A C 1
ATOM 1940 O O . MET A 1 255 ? 0.784 7.793 25.734 1 43.22 255 MET A O 1
ATOM 1944 N N . CYS A 1 256 ? 2.812 8.445 25.406 1 48.31 256 CYS A N 1
ATOM 1945 C CA . CYS A 1 256 ? 3.197 7.137 24.891 1 48.31 256 CYS A CA 1
ATOM 1946 C C . CYS A 1 256 ? 3.023 6.062 25.953 1 48.31 256 CYS A C 1
ATOM 1948 O O . CYS A 1 256 ? 3.299 6.301 27.125 1 48.31 256 CYS A O 1
ATOM 1950 N N . GLU A 1 257 ? 2.162 5.207 25.75 1 45.88 257 GLU A N 1
ATOM 1951 C CA . GLU A 1 257 ? 1.852 4.121 26.672 1 45.88 257 GLU A CA 1
ATOM 1952 C C . GLU A 1 257 ? 3.08 3.719 27.484 1 45.88 257 GLU A C 1
ATOM 1954 O O . GLU A 1 257 ? 2.979 3.436 28.672 1 45.88 257 GLU A O 1
ATOM 1959 N N . ASP A 1 258 ? 4.098 3.271 26.859 1 39 258 ASP A N 1
ATOM 1960 C CA . ASP A 1 258 ? 5.188 2.748 27.688 1 39 258 ASP A CA 1
ATOM 1961 C C . ASP A 1 258 ? 6.043 3.881 28.234 1 39 258 ASP A C 1
ATOM 1963 O O . ASP A 1 258 ? 7.207 3.67 28.594 1 39 258 ASP A O 1
ATOM 1967 N N . SER A 1 259 ? 5.578 4.965 28.219 1 34.5 259 SER A N 1
ATOM 1968 C CA . SER A 1 259 ? 6.391 6.02 28.812 1 34.5 259 SER A CA 1
ATOM 1969 C C . SER A 1 259 ? 6.371 5.926 30.344 1 34.5 259 SER A C 1
ATOM 1971 O O . SER A 1 259 ? 5.523 6.535 31 1 34.5 259 SER A O 1
ATOM 1973 N N . ASP A 1 260 ? 6.379 4.879 30.938 1 33.03 260 ASP A N 1
ATOM 1974 C CA . ASP A 1 260 ? 6.734 4.926 32.344 1 33.03 260 ASP A CA 1
ATOM 1975 C C . ASP A 1 260 ? 8.156 5.445 32.562 1 33.03 260 ASP A C 1
ATOM 1977 O O . ASP A 1 260 ? 9.062 5.09 31.797 1 33.03 260 ASP A O 1
ATOM 1981 N N . MET B 1 1 ? -5.52 -19.219 -13.141 1 90.88 1 MET B N 1
ATOM 1982 C CA . MET B 1 1 ? -5.246 -19.719 -11.797 1 90.88 1 MET B CA 1
ATOM 1983 C C . MET B 1 1 ? -6.422 -19.438 -10.867 1 90.88 1 MET B C 1
ATOM 1985 O O . MET B 1 1 ? -6.793 -20.297 -10.062 1 90.88 1 MET B O 1
ATOM 1989 N N . GLU B 1 2 ? -7.086 -18.297 -11.008 1 92.38 2 GLU B N 1
ATOM 1990 C CA . GLU B 1 2 ? -8.203 -17.906 -10.156 1 92.38 2 GLU B CA 1
ATOM 1991 C C . GLU B 1 2 ? -9.398 -18.828 -10.344 1 92.38 2 GLU B C 1
ATOM 1993 O O . GLU B 1 2 ? -10.32 -18.844 -9.523 1 92.38 2 GLU B O 1
ATOM 1998 N N . SER B 1 3 ? -9.367 -19.625 -11.445 1 91.75 3 SER B N 1
ATOM 1999 C CA . SER B 1 3 ? -10.484 -20.516 -11.727 1 91.75 3 SER B CA 1
ATOM 2000 C C . SER B 1 3 ? -10.219 -21.922 -11.188 1 91.75 3 SER B C 1
ATOM 2002 O O . SER B 1 3 ? -11.078 -22.797 -11.281 1 91.75 3 SER B O 1
ATOM 2004 N N . LYS B 1 4 ? -9.016 -22.141 -10.688 1 88.12 4 LYS B N 1
ATOM 2005 C CA . LYS B 1 4 ? -8.641 -23.453 -10.172 1 88.12 4 LYS B CA 1
ATOM 2006 C C . LYS B 1 4 ? -8.742 -23.5 -8.648 1 88.12 4 LYS B C 1
ATOM 2008 O O . LYS B 1 4 ? -8.242 -22.594 -7.965 1 88.12 4 LYS B O 1
ATOM 2013 N N . LYS B 1 5 ? -9.312 -24.5 -8.102 1 87.56 5 LYS B N 1
ATOM 2014 C CA . LYS B 1 5 ? -9.609 -24.625 -6.672 1 87.56 5 LYS B CA 1
ATOM 2015 C C . LYS B 1 5 ? -8.336 -24.859 -5.863 1 87.56 5 LYS B C 1
ATOM 2017 O O . LYS B 1 5 ? -8.359 -24.781 -4.633 1 87.56 5 LYS B O 1
ATOM 2022 N N . TYR B 1 6 ? -7.195 -25.062 -6.5 1 83.19 6 TYR B N 1
ATOM 2023 C CA . TYR B 1 6 ? -5.965 -25.438 -5.812 1 83.19 6 TYR B CA 1
ATOM 2024 C C . TYR B 1 6 ? -5.203 -24.203 -5.344 1 83.19 6 TYR B C 1
ATOM 2026 O O . TYR B 1 6 ? -4.262 -24.312 -4.551 1 83.19 6 TYR B O 1
ATOM 2034 N N . PHE B 1 7 ? -5.633 -23.062 -5.785 1 86.75 7 PHE B N 1
ATOM 2035 C CA . PHE B 1 7 ? -4.914 -21.828 -5.469 1 86.75 7 PHE B CA 1
ATOM 2036 C C . PHE B 1 7 ? -5.754 -20.938 -4.562 1 86.75 7 PHE B C 1
ATOM 2038 O O . PHE B 1 7 ? -6.969 -20.844 -4.73 1 86.75 7 PHE B O 1
ATOM 2045 N N . ASN B 1 8 ? -5.105 -20.266 -3.627 1 87.62 8 ASN B N 1
ATOM 2046 C CA . ASN B 1 8 ? -5.781 -19.375 -2.68 1 87.62 8 ASN B CA 1
ATOM 2047 C C . ASN B 1 8 ? -5.93 -17.969 -3.236 1 87.62 8 ASN B C 1
ATOM 2049 O O . ASN B 1 8 ? -5.289 -17.031 -2.754 1 87.62 8 ASN B O 1
ATOM 2053 N N . CYS B 1 9 ? -6.883 -17.734 -4.086 1 88.81 9 CYS B N 1
ATOM 2054 C CA . CYS B 1 9 ? -7.035 -16.406 -4.676 1 88.81 9 CYS B CA 1
ATOM 2055 C C . CYS B 1 9 ? -8.5 -16.125 -4.988 1 88.81 9 CYS B C 1
ATOM 2057 O O . CYS B 1 9 ? -8.953 -14.977 -4.859 1 88.81 9 CYS B O 1
ATOM 2059 N N . ALA B 1 10 ? -9.25 -17.016 -5.57 1 90.69 10 ALA B N 1
ATOM 2060 C CA . ALA B 1 10 ? -10.672 -16.812 -5.859 1 90.69 10 ALA B CA 1
ATOM 2061 C C . ALA B 1 10 ? -11.461 -18.109 -5.645 1 90.69 10 ALA B C 1
ATOM 2063 O O . ALA B 1 10 ? -11.875 -18.406 -4.523 1 90.69 10 ALA B O 1
ATOM 2064 N N . TYR B 1 11 ? -11.586 -18.906 -6.742 1 91.38 11 TYR B N 1
ATOM 2065 C CA . TYR B 1 11 ? -12.312 -20.156 -6.594 1 91.38 11 TYR B CA 1
ATOM 2066 C C . TYR B 1 11 ? -11.594 -21.094 -5.629 1 91.38 11 TYR B C 1
ATOM 2068 O O . TYR B 1 11 ? -10.453 -21.5 -5.875 1 91.38 11 TYR B O 1
ATOM 2076 N N . GLY B 1 12 ? -12.273 -21.344 -4.504 1 89.25 12 GLY B N 1
ATOM 2077 C CA . GLY B 1 12 ? -11.656 -22.188 -3.498 1 89.25 12 GLY B CA 1
ATOM 2078 C C . GLY B 1 12 ? -10.758 -21.422 -2.543 1 89.25 12 GLY B C 1
ATOM 2079 O O . GLY B 1 12 ? -9.992 -22.031 -1.792 1 89.25 12 GLY B O 1
ATOM 2080 N N . GLY B 1 13 ? -10.812 -20.141 -2.59 1 89.88 13 GLY B N 1
ATOM 2081 C CA . GLY B 1 13 ? -9.977 -19.328 -1.726 1 89.88 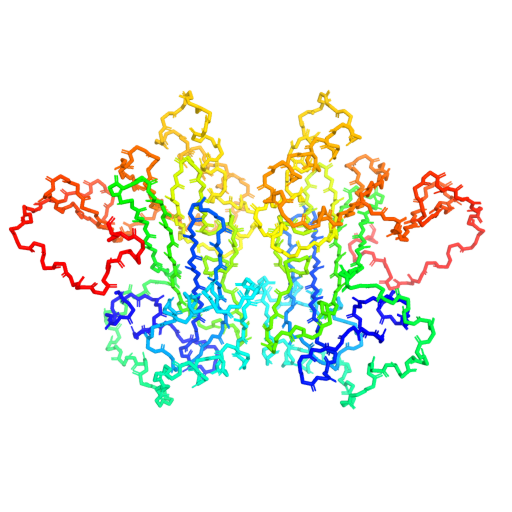13 GLY B CA 1
ATOM 2082 C C . GLY B 1 13 ? -10.367 -19.422 -0.262 1 89.88 13 GLY B C 1
ATOM 2083 O O . GLY B 1 13 ? -11.477 -19.828 0.067 1 89.88 13 GLY B O 1
ATOM 2084 N N . SER B 1 14 ? -9.453 -19.047 0.591 1 89.44 14 SER B N 1
ATOM 2085 C CA . SER B 1 14 ? -9.688 -19.016 2.031 1 89.44 14 SER B CA 1
ATOM 2086 C C . SER B 1 14 ? -10.844 -18.094 2.393 1 89.44 14 SER B C 1
ATOM 2088 O O . SER B 1 14 ? -11.039 -17.062 1.756 1 89.44 14 SER B O 1
ATOM 2090 N N . VAL B 1 15 ? -11.516 -18.484 3.441 1 91.75 15 VAL B N 1
ATOM 2091 C CA . VAL B 1 15 ? -12.664 -17.672 3.854 1 91.75 15 VAL B CA 1
ATOM 2092 C C . VAL B 1 15 ? -12.266 -16.766 5.012 1 91.75 15 VAL B C 1
ATOM 2094 O O . VAL B 1 15 ? -11.406 -17.125 5.824 1 91.75 15 VAL B O 1
ATOM 2097 N N . ASP B 1 16 ? -12.914 -15.594 5.016 1 91.56 16 ASP B N 1
ATOM 2098 C CA . ASP B 1 16 ? -12.656 -14.648 6.102 1 91.56 16 ASP B CA 1
ATOM 2099 C C . ASP B 1 16 ? -13.469 -15 7.344 1 91.56 16 ASP B C 1
ATOM 2101 O O . ASP B 1 16 ? -14.055 -16.078 7.422 1 91.56 16 ASP B O 1
ATOM 2105 N N . ALA B 1 17 ? -13.469 -14.148 8.391 1 91.31 17 ALA B N 1
ATOM 2106 C CA . ALA B 1 17 ? -14.125 -14.391 9.672 1 91.31 17 ALA B CA 1
ATOM 2107 C C . ALA B 1 17 ? -15.633 -14.547 9.492 1 91.31 17 ALA B C 1
ATOM 2109 O O . ALA B 1 17 ? -16.297 -15.148 10.344 1 91.31 17 ALA B O 1
ATOM 2110 N N . ASN B 1 18 ? -16.172 -14.102 8.398 1 91.94 18 ASN B N 1
ATOM 2111 C CA . ASN B 1 18 ? -17.594 -14.219 8.117 1 91.94 18 ASN B CA 1
ATOM 2112 C C . ASN B 1 18 ? -17.906 -15.406 7.211 1 91.94 18 ASN B C 1
ATOM 2114 O O . ASN B 1 18 ? -19.031 -15.562 6.746 1 91.94 18 ASN B O 1
ATOM 2118 N N . GLY B 1 19 ? -16.844 -16.109 6.863 1 91.81 19 GLY B N 1
ATOM 2119 C CA . GLY B 1 19 ? -17.031 -17.297 6.043 1 91.81 19 GLY B CA 1
ATOM 2120 C C . GLY B 1 19 ? -17.172 -16.984 4.562 1 91.81 19 GLY B C 1
ATOM 2121 O O . GLY B 1 19 ? -17.766 -17.75 3.814 1 91.81 19 GLY B O 1
ATOM 2122 N N . GLU B 1 20 ? -16.688 -15.867 4.152 1 94 20 GLU B N 1
ATOM 2123 C CA . GLU B 1 20 ? -16.766 -15.469 2.752 1 94 20 GLU B CA 1
ATOM 2124 C C . GLU B 1 20 ? -15.383 -15.445 2.111 1 94 20 GLU B C 1
ATOM 2126 O O . GLU B 1 20 ? -14.383 -15.195 2.787 1 94 20 GLU B O 1
ATOM 2131 N N . VAL B 1 21 ? -15.375 -15.797 0.803 1 94.06 21 VAL B N 1
ATOM 2132 C CA . VAL B 1 21 ? -14.125 -15.625 0.062 1 94.06 21 VAL B CA 1
ATOM 2133 C C . VAL B 1 21 ? -13.961 -14.156 -0.329 1 94.06 21 VAL B C 1
ATOM 2135 O O . VAL B 1 21 ? -14.742 -13.625 -1.118 1 94.06 21 VAL B O 1
ATOM 2138 N N . VAL B 1 22 ? -13.039 -13.492 0.29 1 95.31 22 VAL B N 1
ATOM 2139 C CA . VAL B 1 22 ? -12.734 -12.086 0.033 1 95.31 22 VAL B CA 1
ATOM 2140 C C . VAL B 1 22 ? -11.344 -11.961 -0.585 1 95.31 22 VAL B C 1
ATOM 2142 O O . VAL B 1 22 ? -10.375 -12.523 -0.072 1 95.31 22 VAL B O 1
ATOM 2145 N N . MET B 1 23 ? -11.297 -11.188 -1.677 1 96.19 23 MET B N 1
ATOM 2146 C CA . MET B 1 23 ? -10.086 -11.305 -2.48 1 96.19 23 MET B CA 1
ATOM 2147 C C . MET B 1 23 ? -9.445 -9.93 -2.697 1 96.19 23 MET B C 1
ATOM 2149 O O . MET B 1 23 ? -10.117 -8.906 -2.592 1 96.19 23 MET B O 1
ATOM 2153 N N . ASP B 1 24 ? -8.203 -9.953 -2.943 1 96.38 24 ASP B N 1
ATOM 2154 C CA . ASP B 1 24 ? -7.375 -8.828 -3.354 1 96.38 24 ASP B CA 1
ATOM 2155 C C . ASP B 1 24 ? -6.574 -9.164 -4.609 1 96.38 24 ASP B C 1
ATOM 2157 O O . ASP B 1 24 ? -6.18 -10.312 -4.812 1 96.38 24 ASP B O 1
ATOM 2161 N N . ALA B 1 25 ? -6.344 -8.156 -5.398 1 96.62 25 ALA B N 1
ATOM 2162 C CA . ALA B 1 25 ? -5.547 -8.383 -6.605 1 96.62 25 ALA B CA 1
ATOM 2163 C C . ALA B 1 25 ? -4.84 -7.105 -7.039 1 96.62 25 ALA B C 1
ATOM 2165 O O . ALA B 1 25 ? -5.301 -6 -6.75 1 96.62 25 ALA B O 1
ATOM 2166 N N . ALA B 1 26 ? -3.744 -7.266 -7.73 1 95.5 26 ALA B N 1
ATOM 2167 C CA . ALA B 1 26 ? -2.953 -6.145 -8.242 1 95.5 26 ALA B CA 1
ATOM 2168 C C . ALA B 1 26 ? -2.289 -6.504 -9.562 1 95.5 26 ALA B C 1
ATOM 2170 O O . ALA B 1 26 ? -1.867 -7.645 -9.766 1 95.5 26 ALA B O 1
ATOM 2171 N N . ILE B 1 27 ? -2.172 -5.539 -10.414 1 95.38 27 ILE B N 1
ATOM 2172 C CA . ILE B 1 27 ? -1.467 -5.688 -11.68 1 95.38 27 ILE B CA 1
ATOM 2173 C C . ILE B 1 27 ? -0.653 -4.43 -11.969 1 95.38 27 ILE B C 1
ATOM 2175 O O . ILE B 1 27 ? -1.089 -3.316 -11.664 1 95.38 27 ILE B O 1
ATOM 2179 N N . MET B 1 28 ? 0.505 -4.59 -12.5 1 93.19 28 MET B N 1
ATOM 2180 C CA . MET B 1 28 ? 1.408 -3.479 -12.781 1 93.19 28 MET B CA 1
ATOM 2181 C C . MET B 1 28 ? 2.17 -3.713 -14.078 1 93.19 28 MET B C 1
ATOM 2183 O O . MET B 1 28 ? 2.477 -4.855 -14.43 1 93.19 28 MET B O 1
ATOM 2187 N N . THR B 1 29 ? 2.4 -2.637 -14.758 1 91.5 29 THR B N 1
ATOM 2188 C CA . THR B 1 29 ? 3.193 -2.693 -15.984 1 91.5 29 THR B CA 1
ATOM 2189 C C . THR B 1 29 ? 4.469 -1.867 -15.844 1 91.5 29 THR B C 1
ATOM 2191 O O . THR B 1 29 ? 4.617 -1.104 -14.883 1 91.5 29 THR B O 1
ATOM 2194 N N . ASN B 1 30 ? 5.418 -2.074 -16.734 1 86.62 30 ASN B N 1
ATOM 2195 C CA . ASN B 1 30 ? 6.734 -1.461 -16.609 1 86.62 30 ASN B CA 1
ATOM 2196 C C . ASN B 1 30 ? 6.688 0.036 -16.906 1 86.62 30 ASN B C 1
ATOM 2198 O O . ASN B 1 30 ? 7.656 0.753 -16.656 1 86.62 30 ASN B O 1
ATOM 2202 N N . ASP B 1 31 ? 5.602 0.525 -17.438 1 79.38 31 ASP B N 1
ATOM 2203 C CA . ASP B 1 31 ? 5.434 1.969 -17.562 1 79.38 31 ASP B CA 1
ATOM 2204 C C . ASP B 1 31 ? 4.762 2.564 -16.328 1 79.38 31 ASP B C 1
ATOM 2206 O O . ASP B 1 31 ? 4.098 3.598 -16.422 1 79.38 31 ASP B O 1
ATOM 2210 N N . LEU B 1 32 ? 4.762 1.846 -15.312 1 77.75 32 LEU B N 1
ATOM 2211 C CA . LEU B 1 32 ? 4.418 2.25 -13.953 1 77.75 32 LEU B CA 1
ATOM 2212 C C . LEU B 1 32 ? 2.912 2.439 -13.812 1 77.75 32 LEU B C 1
ATOM 2214 O O . LEU B 1 32 ?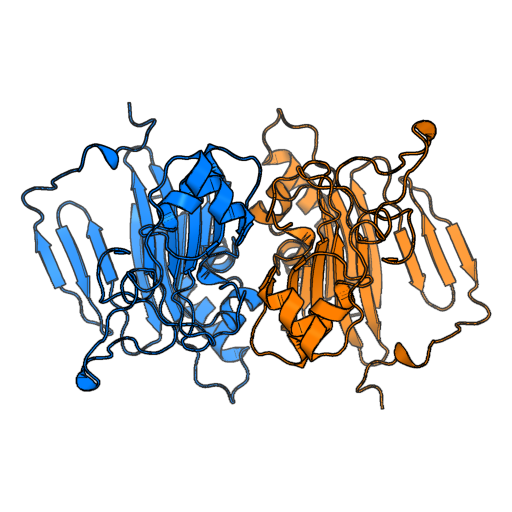 2.457 3.188 -12.945 1 77.75 32 LEU B O 1
ATOM 2218 N N . ARG B 1 33 ? 2.154 1.884 -14.734 1 86.94 33 ARG B N 1
ATOM 2219 C CA . ARG B 1 33 ? 0.712 1.817 -14.516 1 86.94 33 ARG B CA 1
ATOM 2220 C C . ARG B 1 33 ? 0.356 0.694 -13.547 1 86.94 33 ARG B C 1
ATOM 2222 O O . ARG B 1 33 ? 0.954 -0.383 -13.594 1 86.94 33 ARG B O 1
ATOM 2229 N N . VAL B 1 34 ? -0.557 1.067 -12.664 1 90.94 34 VAL B N 1
ATOM 2230 C CA . VAL B 1 34 ? -0.902 0.102 -11.625 1 90.94 34 VAL B CA 1
ATOM 2231 C C . VAL B 1 34 ? -2.406 0.14 -11.367 1 90.94 34 VAL B C 1
ATOM 2233 O O . VAL B 1 34 ? -3.031 1.2 -11.445 1 90.94 34 VAL B O 1
ATOM 2236 N N . GLY B 1 35 ? -2.996 -0.999 -11.148 1 93.94 35 GLY B N 1
ATOM 2237 C CA . GLY B 1 35 ? -4.371 -1.167 -10.711 1 93.94 35 GLY B CA 1
ATOM 2238 C C . GLY B 1 35 ? -4.531 -2.227 -9.641 1 93.94 35 GLY B C 1
ATOM 2239 O O . GLY B 1 35 ? -3.984 -3.326 -9.758 1 93.94 35 GLY B O 1
ATOM 2240 N N . CYS B 1 36 ? -5.207 -1.869 -8.57 1 95.56 36 CYS B N 1
ATOM 2241 C CA . CYS B 1 36 ? -5.43 -2.781 -7.457 1 95.56 36 CYS B CA 1
ATOM 2242 C C . CYS B 1 36 ? -6.891 -2.766 -7.023 1 95.56 36 CYS B C 1
ATOM 2244 O O . CYS B 1 36 ? -7.555 -1.732 -7.105 1 95.56 36 CYS B O 1
ATOM 2246 N N . VAL B 1 37 ? -7.312 -3.9 -6.574 1 97.19 37 VAL B N 1
ATOM 2247 C CA . VAL B 1 37 ? -8.602 -4 -5.898 1 97.19 37 VAL B CA 1
ATOM 2248 C C . VAL B 1 37 ? -8.43 -4.73 -4.566 1 97.19 37 VAL B C 1
ATOM 2250 O O . VAL B 1 37 ? -7.594 -5.637 -4.449 1 97.19 37 VAL B O 1
ATOM 2253 N N . GLY B 1 38 ? -9.148 -4.324 -3.605 1 96.38 38 GLY B N 1
ATOM 2254 C CA . GLY B 1 38 ? -9.062 -4.91 -2.277 1 96.38 38 GLY B CA 1
ATOM 2255 C C . GLY B 1 38 ? -10.414 -5.258 -1.685 1 96.38 38 GLY B C 1
ATOM 2256 O O . GLY B 1 38 ? -11.391 -4.531 -1.881 1 96.38 38 GLY B O 1
ATOM 2257 N N . ALA B 1 39 ? -10.383 -6.391 -1.002 1 96.56 39 ALA B N 1
ATOM 2258 C CA . ALA B 1 39 ? -11.539 -6.859 -0.243 1 96.56 39 ALA B CA 1
ATOM 2259 C C . ALA B 1 39 ? -12.766 -7 -1.141 1 96.56 39 ALA B C 1
ATOM 2261 O O . ALA B 1 39 ? -13.867 -6.574 -0.775 1 96.56 39 ALA B O 1
ATOM 2262 N N . VAL B 1 40 ? -12.625 -7.57 -2.254 1 96.31 40 VAL B N 1
ATOM 2263 C CA . VAL B 1 40 ? -13.742 -7.746 -3.184 1 96.31 40 VAL B CA 1
ATOM 2264 C C . VAL B 1 40 ? -14.359 -9.125 -2.99 1 96.31 40 VAL B C 1
ATOM 2266 O O . VAL B 1 40 ? -13.695 -10.055 -2.527 1 96.31 40 VAL B O 1
ATOM 2269 N N . ARG B 1 41 ? -15.625 -9.219 -3.365 1 96 41 ARG B N 1
ATOM 2270 C CA . ARG B 1 41 ? -16.391 -10.453 -3.189 1 96 41 ARG B CA 1
ATOM 2271 C C . ARG B 1 41 ? -17.125 -10.828 -4.473 1 96 41 ARG B C 1
ATOM 2273 O O . ARG B 1 41 ? -17.438 -9.961 -5.293 1 96 41 ARG B O 1
ATOM 2280 N N . ASN B 1 42 ? -17.25 -12.102 -4.648 1 96.69 42 ASN B N 1
ATOM 2281 C CA . ASN B 1 42 ? -18.156 -12.641 -5.668 1 96.69 42 ASN B CA 1
ATOM 2282 C C . ASN B 1 42 ? -17.719 -12.234 -7.07 1 96.69 42 ASN B C 1
ATOM 2284 O O . ASN B 1 42 ? -18.547 -11.945 -7.93 1 96.69 42 ASN B O 1
ATOM 2288 N N . ILE B 1 43 ? -16.516 -12.086 -7.27 1 96.88 43 ILE B N 1
ATOM 2289 C CA . ILE B 1 43 ? -15.906 -11.852 -8.578 1 96.88 43 ILE B CA 1
ATOM 2290 C C . ILE B 1 43 ? -15.016 -13.031 -8.953 1 96.88 43 ILE B C 1
ATOM 2292 O O . ILE B 1 43 ? -14.078 -13.367 -8.234 1 96.88 43 ILE B O 1
ATOM 2296 N N . ALA B 1 44 ? -15.281 -13.648 -10.062 1 96 44 ALA B N 1
ATOM 2297 C CA . ALA B 1 44 ? -14.57 -14.859 -10.461 1 96 44 ALA B CA 1
ATOM 2298 C C . ALA B 1 44 ? -13.086 -14.57 -10.703 1 96 44 ALA B C 1
ATOM 2300 O O . ALA B 1 44 ? -12.234 -15.406 -10.414 1 96 44 ALA B O 1
ATOM 2301 N N . HIS B 1 45 ? -12.852 -13.383 -11.312 1 96.38 45 HIS B N 1
ATOM 2302 C CA . HIS B 1 45 ? -11.484 -13.023 -11.672 1 96.38 45 HIS B CA 1
ATOM 2303 C C . HIS B 1 45 ? -11.141 -11.625 -11.172 1 96.38 45 HIS B C 1
ATOM 2305 O O . HIS B 1 45 ? -11.109 -10.672 -11.953 1 96.38 45 HIS B O 1
ATOM 2311 N N . PRO B 1 46 ? -10.758 -11.516 -9.898 1 96.81 46 PRO B N 1
ATOM 2312 C CA . PRO B 1 46 ? -10.406 -10.203 -9.352 1 96.81 46 PRO B CA 1
ATOM 2313 C C . PRO B 1 46 ? -9.258 -9.539 -10.102 1 96.81 46 PRO B C 1
ATOM 2315 O O . PRO B 1 46 ? -9.188 -8.305 -10.164 1 96.81 46 PRO B O 1
ATOM 2318 N N . ILE B 1 47 ? -8.391 -10.312 -10.711 1 97 47 ILE B N 1
ATOM 2319 C CA . ILE B 1 47 ? -7.266 -9.742 -11.453 1 97 47 ILE B CA 1
ATOM 2320 C C . ILE B 1 47 ? -7.785 -8.961 -12.656 1 97 47 ILE B C 1
ATOM 2322 O O . ILE B 1 47 ? -7.199 -7.953 -13.047 1 97 47 ILE B O 1
ATOM 2326 N N . THR B 1 48 ? -8.828 -9.445 -13.227 1 97.25 48 THR B N 1
ATOM 2327 C CA . THR B 1 48 ? -9.445 -8.727 -14.336 1 97.25 48 THR B CA 1
ATOM 2328 C C . THR B 1 48 ? -10.008 -7.387 -13.859 1 97.25 48 THR B C 1
ATOM 2330 O O . THR B 1 48 ? -9.922 -6.387 -14.578 1 97.25 48 THR B O 1
ATOM 2333 N N . LEU B 1 49 ? -10.594 -7.406 -12.711 1 97.38 49 LEU B N 1
ATOM 2334 C CA . LEU B 1 49 ? -11.102 -6.168 -12.133 1 97.38 49 LEU B CA 1
ATOM 2335 C C . LEU B 1 49 ? -9.961 -5.199 -11.836 1 97.38 49 LEU B C 1
ATOM 2337 O O . LEU B 1 49 ? -10.086 -3.996 -12.07 1 97.38 49 LEU B O 1
ATOM 2341 N N . ALA B 1 50 ? -8.867 -5.656 -11.312 1 96.88 50 ALA B N 1
ATOM 2342 C CA . ALA B 1 50 ? -7.684 -4.828 -11.094 1 96.88 50 ALA B CA 1
ATOM 2343 C C . ALA B 1 50 ? -7.199 -4.207 -12.398 1 96.88 50 ALA B C 1
ATOM 2345 O O . ALA B 1 50 ? -6.809 -3.039 -12.438 1 96.88 50 ALA B O 1
ATOM 2346 N N . LYS B 1 51 ? -7.219 -5.004 -13.438 1 96.06 51 LYS B N 1
ATOM 2347 C CA . LYS B 1 51 ? -6.836 -4.508 -14.758 1 96.06 51 LYS B CA 1
ATOM 2348 C C . LYS B 1 51 ? -7.754 -3.369 -15.203 1 96.06 51 LYS B C 1
ATOM 2350 O O . LYS B 1 51 ? -7.297 -2.4 -15.812 1 96.06 51 LYS B O 1
ATOM 2355 N N . LEU B 1 52 ? -9.008 -3.488 -14.883 1 96.31 52 LEU B N 1
ATOM 2356 C CA . LEU B 1 52 ? -9.961 -2.439 -15.234 1 96.31 52 LEU B CA 1
ATOM 2357 C C . LEU B 1 52 ? -9.648 -1.147 -14.492 1 96.31 52 LEU B C 1
ATOM 2359 O O . LEU B 1 52 ? -9.805 -0.054 -15.039 1 96.31 52 LEU B O 1
ATOM 2363 N N . VAL B 1 53 ? -9.242 -1.253 -13.219 1 95.38 53 VAL B N 1
ATOM 2364 C CA . VAL B 1 53 ? -8.836 -0.071 -12.469 1 95.38 53 VAL B CA 1
ATOM 2365 C C . VAL B 1 53 ? -7.691 0.635 -13.195 1 95.38 53 VAL B C 1
ATOM 2367 O O . VAL B 1 53 ? -7.723 1.854 -13.375 1 95.38 53 VAL B O 1
ATOM 2370 N N . LEU B 1 54 ? -6.738 -0.091 -13.617 1 93 54 LEU B N 1
ATOM 2371 C CA . LEU B 1 54 ? -5.562 0.41 -14.32 1 93 54 LEU B CA 1
ATOM 2372 C C . LEU B 1 54 ? -5.965 1.096 -15.625 1 93 54 LEU B C 1
ATOM 2374 O O . LEU B 1 54 ? -5.434 2.156 -15.961 1 93 54 LEU B O 1
ATOM 2378 N N . GLN B 1 55 ? -6.93 0.53 -16.312 1 92.81 55 GLN B N 1
ATOM 2379 C CA . GLN B 1 55 ? -7.258 0.952 -17.672 1 92.81 55 GLN B CA 1
ATOM 2380 C C . GLN B 1 55 ? -8.281 2.082 -17.656 1 92.81 55 GLN B C 1
ATOM 2382 O O . GLN B 1 55 ? -8.273 2.943 -18.547 1 92.81 55 GLN B O 1
ATOM 2387 N N . ARG B 1 56 ? -9.125 2.1 -16.672 1 93.12 56 ARG B N 1
ATOM 2388 C CA . ARG B 1 56 ? -10.32 2.926 -16.828 1 93.12 56 ARG B CA 1
ATOM 2389 C C . ARG B 1 56 ? -10.359 4.016 -15.75 1 93.12 56 ARG B C 1
ATOM 2391 O O . ARG B 1 56 ? -11.266 4.852 -15.75 1 93.12 56 ARG B O 1
ATOM 2398 N N . THR B 1 57 ? -9.469 3.982 -14.859 1 91.38 57 THR B N 1
ATOM 2399 C CA . THR B 1 57 ? -9.516 4.973 -13.789 1 91.38 57 THR B CA 1
ATOM 2400 C C . THR B 1 57 ? -8.148 5.625 -13.602 1 91.38 57 THR B C 1
ATOM 2402 O O . THR B 1 57 ? -7.16 5.195 -14.195 1 91.38 57 THR B O 1
ATOM 2405 N N . GLU B 1 58 ? -8.148 6.738 -12.828 1 88.06 58 GLU B N 1
ATOM 2406 C CA . GLU B 1 58 ? -6.902 7.402 -12.461 1 88.06 58 GLU B CA 1
ATOM 2407 C C . GLU B 1 58 ? -6.434 6.961 -11.078 1 88.06 58 GLU B C 1
ATOM 2409 O O . GLU B 1 58 ? -5.441 7.48 -10.555 1 88.06 58 GLU B O 1
ATOM 2414 N N . HIS B 1 59 ? -7.172 6.012 -10.508 1 91.06 59 HIS B N 1
ATOM 2415 C CA . HIS B 1 59 ? -6.859 5.551 -9.156 1 91.06 59 HIS B CA 1
ATOM 2416 C C . HIS B 1 59 ? -6.012 4.285 -9.188 1 91.06 59 HIS B C 1
ATOM 2418 O O . HIS B 1 59 ? -5.961 3.59 -10.203 1 91.06 59 HIS B O 1
ATOM 2424 N N . VAL B 1 60 ? -5.379 4.012 -8.086 1 90.81 60 VAL B N 1
ATOM 2425 C CA . VAL B 1 60 ? -4.5 2.852 -8 1 90.81 60 VAL B CA 1
ATOM 2426 C C . VAL B 1 60 ? -5.199 1.725 -7.242 1 90.81 60 VAL B C 1
ATOM 2428 O O . VAL B 1 60 ? -5.148 0.564 -7.656 1 90.81 60 VAL B O 1
ATOM 2431 N N . LEU B 1 61 ? -5.852 2.025 -6.176 1 94.31 61 LEU B N 1
ATOM 2432 C CA . LEU B 1 61 ? -6.5 1.037 -5.324 1 94.31 61 LEU B CA 1
ATOM 2433 C C . LEU B 1 61 ? -7.957 1.408 -5.07 1 94.31 61 LEU B C 1
ATOM 2435 O O . LEU B 1 61 ? -8.242 2.479 -4.531 1 94.31 61 LEU B O 1
ATOM 2439 N N . ILE B 1 62 ? -8.828 0.571 -5.465 1 96.31 62 ILE B N 1
ATOM 2440 C CA . ILE B 1 62 ? -10.258 0.715 -5.184 1 96.31 62 ILE B CA 1
ATOM 2441 C C . ILE B 1 62 ? -10.75 -0.501 -4.406 1 96.31 62 ILE B C 1
ATOM 2443 O O . ILE B 1 62 ? -10.438 -1.641 -4.758 1 96.31 62 ILE B O 1
ATOM 2447 N N . VAL B 1 63 ? -11.547 -0.255 -3.387 1 96.94 63 VAL B N 1
ATOM 2448 C CA . VAL B 1 63 ? -11.828 -1.362 -2.48 1 96.94 63 VAL B CA 1
ATOM 2449 C C . VAL B 1 63 ? -13.344 -1.554 -2.361 1 96.94 63 VAL B C 1
ATOM 2451 O O . VAL B 1 63 ? -14.117 -0.651 -2.689 1 96.94 63 VAL B O 1
ATOM 2454 N N . GLU B 1 64 ? -13.695 -2.736 -2.027 1 95.88 64 GLU B N 1
ATOM 2455 C CA . GLU B 1 64 ? -15.016 -3.168 -1.59 1 95.88 64 GLU B CA 1
ATOM 2456 C C . GLU B 1 64 ? -16.109 -2.592 -2.486 1 95.88 64 GLU B C 1
ATOM 2458 O O . GLU B 1 64 ? -16.078 -2.758 -3.707 1 95.88 64 GLU B O 1
ATOM 2463 N N . ASP B 1 65 ? -16.984 -1.728 -1.876 1 93.56 65 ASP B N 1
ATOM 2464 C CA . ASP B 1 65 ? -18.172 -1.29 -2.604 1 93.56 65 ASP B CA 1
ATOM 2465 C C . ASP B 1 65 ? -17.797 -0.551 -3.885 1 93.56 65 ASP B C 1
ATOM 2467 O O . ASP B 1 65 ? -18.453 -0.701 -4.914 1 93.56 65 ASP B O 1
ATOM 2471 N N . GLY B 1 66 ? -16.797 0.217 -3.805 1 94.62 66 GLY B N 1
ATOM 2472 C CA . GLY B 1 66 ? -16.344 0.91 -4.996 1 94.62 66 GLY B CA 1
ATOM 2473 C C . GLY B 1 66 ? -15.883 -0.031 -6.094 1 94.62 66 GLY B C 1
ATOM 2474 O O . GLY B 1 66 ? -16.203 0.174 -7.266 1 94.62 66 GLY B O 1
ATOM 2475 N N . ALA B 1 67 ? -15.141 -0.993 -5.648 1 95.81 67 ALA B N 1
ATOM 2476 C CA . ALA B 1 67 ? -14.664 -1.987 -6.609 1 95.81 67 ALA B CA 1
ATOM 2477 C C . ALA B 1 67 ? -15.828 -2.775 -7.203 1 95.81 67 ALA B C 1
ATOM 2479 O O . ALA B 1 67 ? -15.844 -3.064 -8.398 1 95.81 67 ALA B O 1
ATOM 2480 N N . GLN B 1 68 ? -16.766 -3.125 -6.375 1 95.12 68 GLN B N 1
ATOM 2481 C CA . GLN B 1 68 ? -17.938 -3.85 -6.832 1 95.12 68 GLN B CA 1
ATOM 2482 C C . GLN B 1 68 ? -18.75 -3.021 -7.832 1 95.12 68 GLN B C 1
ATOM 2484 O O . GLN B 1 68 ? -19.219 -3.545 -8.836 1 95.12 68 GLN B O 1
ATOM 2489 N N . LYS B 1 69 ? -18.875 -1.818 -7.539 1 94.56 69 LYS B N 1
ATOM 2490 C CA . LYS B 1 69 ? -19.578 -0.913 -8.445 1 94.56 69 LYS B CA 1
ATOM 2491 C C . LYS B 1 69 ? -18.875 -0.833 -9.797 1 94.56 69 LYS B C 1
ATOM 2493 O O . LYS B 1 69 ? -19.516 -0.86 -10.844 1 94.56 69 LYS B O 1
ATOM 2498 N N . LEU B 1 70 ? -17.609 -0.683 -9.758 1 95.5 70 LEU B N 1
ATOM 2499 C CA . LEU B 1 70 ? -16.828 -0.653 -10.984 1 95.5 70 LEU B CA 1
ATOM 2500 C C . LEU B 1 70 ? -17.031 -1.93 -11.797 1 95.5 70 LEU B C 1
ATOM 2502 O O . LEU B 1 70 ? -17.141 -1.882 -13.023 1 95.5 70 LEU B O 1
ATOM 2506 N N . ALA B 1 71 ? -17.031 -3.043 -11.094 1 96.75 71 ALA B N 1
ATOM 2507 C CA . ALA B 1 71 ? -17.266 -4.324 -11.758 1 96.75 71 ALA B CA 1
ATOM 2508 C C . ALA B 1 71 ? -18.609 -4.328 -12.477 1 96.75 71 ALA B C 1
ATOM 2510 O O . ALA B 1 71 ? -18.703 -4.715 -13.641 1 96.75 71 ALA B O 1
ATOM 2511 N N . LEU B 1 72 ? -19.641 -3.889 -11.805 1 95.06 72 LEU B N 1
ATOM 2512 C CA . LEU B 1 72 ? -20.984 -3.834 -12.359 1 95.06 72 LEU B CA 1
ATOM 2513 C C . LEU B 1 72 ? -21.031 -2.908 -13.578 1 95.06 72 LEU B C 1
ATOM 2515 O O . LEU B 1 72 ? -21.578 -3.273 -14.617 1 95.06 72 LEU B O 1
ATOM 2519 N N . GLU B 1 73 ? -20.438 -1.761 -13.414 1 94.75 73 GLU B N 1
ATOM 2520 C CA . GLU B 1 73 ? -20.438 -0.77 -14.484 1 94.75 73 GLU B CA 1
ATOM 2521 C C . GLU B 1 73 ? -19.641 -1.261 -15.688 1 94.75 73 GLU B C 1
ATOM 2523 O O . GLU B 1 73 ? -19.844 -0.79 -16.812 1 94.75 73 GLU B O 1
ATOM 2528 N N . SER B 1 74 ? -18.719 -2.139 -15.477 1 95.19 74 SER B N 1
ATOM 2529 C CA . SER B 1 74 ? -17.875 -2.67 -16.547 1 95.19 74 SER B CA 1
ATOM 2530 C C . SER B 1 74 ? -18.438 -3.986 -17.078 1 95.19 74 SER B C 1
ATOM 2532 O O . SER B 1 74 ? -17.766 -4.684 -17.844 1 95.19 74 SER B O 1
ATOM 2534 N N . ASN B 1 75 ? -19.547 -4.375 -16.594 1 94.94 75 ASN B N 1
ATOM 2535 C CA . ASN B 1 75 ? -20.266 -5.559 -17.031 1 94.94 75 ASN B CA 1
ATOM 2536 C C . ASN B 1 75 ? -19.5 -6.836 -16.719 1 94.94 75 ASN B C 1
ATOM 2538 O O . ASN B 1 75 ? -19.484 -7.773 -17.531 1 94.94 75 ASN B O 1
ATOM 2542 N N . LEU B 1 76 ? -18.734 -6.828 -15.664 1 95.25 76 LEU B N 1
ATOM 2543 C CA . LEU B 1 76 ? -18.141 -8.062 -15.164 1 95.25 76 LEU B CA 1
ATOM 2544 C C . LEU B 1 76 ? -19.188 -8.906 -14.422 1 95.25 76 LEU B C 1
ATOM 2546 O O . LEU B 1 76 ? -19.984 -8.375 -13.656 1 95.25 76 LEU B O 1
ATOM 2550 N N . PRO B 1 77 ? -19.203 -10.133 -14.711 1 93.12 77 PRO B N 1
ATOM 2551 C CA . PRO B 1 77 ? -20.172 -10.977 -14.016 1 93.12 77 PRO B CA 1
ATOM 2552 C C . PRO B 1 77 ? -19.969 -10.992 -12.508 1 93.12 77 PRO B C 1
ATOM 2554 O O . PRO B 1 77 ? -18.828 -11.109 -12.039 1 93.12 77 PRO B O 1
ATOM 2557 N N . ILE B 1 78 ? -21.062 -10.836 -11.773 1 94.88 78 ILE B N 1
ATOM 2558 C CA . ILE B 1 78 ? -21.062 -10.969 -10.32 1 94.88 78 ILE B CA 1
ATOM 2559 C C . ILE B 1 78 ? -21.641 -12.32 -9.922 1 94.88 78 ILE B C 1
ATOM 2561 O O . ILE B 1 78 ? -22.766 -12.664 -10.312 1 94.88 78 ILE B O 1
ATOM 2565 N N . LEU B 1 79 ? -20.922 -13.055 -9.172 1 96.38 79 LEU B N 1
ATOM 2566 C CA . LEU B 1 79 ? -21.328 -14.391 -8.758 1 96.38 79 LEU B CA 1
ATOM 2567 C C . LEU B 1 79 ? -22.297 -14.32 -7.586 1 96.38 79 LEU B C 1
ATOM 2569 O O . LEU B 1 79 ? -22.312 -13.336 -6.844 1 96.38 79 LEU B O 1
ATOM 2573 N N . SER B 1 80 ? -23.109 -15.32 -7.461 1 95.5 80 SER B N 1
ATOM 2574 C CA . SER B 1 80 ? -23.922 -15.453 -6.262 1 95.5 80 SER B CA 1
ATOM 2575 C C . SER B 1 80 ? -23.078 -15.742 -5.035 1 95.5 80 SER B C 1
ATOM 2577 O O . SER B 1 80 ? -22.031 -16.391 -5.141 1 95.5 80 SER B O 1
ATOM 2579 N N . PRO B 1 81 ? -23.578 -15.258 -3.912 1 94 81 PRO B N 1
ATOM 2580 C CA . PRO B 1 81 ? -22.812 -15.531 -2.689 1 94 81 PRO B CA 1
ATOM 2581 C C . PRO B 1 81 ? -22.547 -17.016 -2.484 1 94 81 PRO B C 1
ATOM 2583 O O . PRO B 1 81 ? -23.422 -17.844 -2.689 1 94 81 PRO B O 1
ATOM 2586 N N . GLY B 1 82 ? -21.297 -17.391 -2.191 1 93.62 82 GLY B N 1
ATOM 2587 C CA . GLY B 1 82 ? -20.938 -18.75 -1.85 1 93.62 82 GLY B CA 1
ATOM 2588 C C . GLY B 1 82 ? -20.406 -19.547 -3.029 1 93.62 82 GLY B C 1
ATOM 2589 O O . GLY B 1 82 ? -19.859 -20.625 -2.855 1 93.62 82 GLY B O 1
ATOM 2590 N N . GLN B 1 83 ? -20.453 -19.062 -4.258 1 94.25 83 GLN B N 1
ATOM 2591 C CA . GLN B 1 83 ? -20.062 -19.812 -5.449 1 94.25 83 GLN B CA 1
ATOM 2592 C C . GLN B 1 83 ? -18.547 -20.031 -5.488 1 94.25 83 GLN B C 1
ATOM 2594 O O . GLN B 1 83 ? -18.062 -20.922 -6.188 1 94.25 83 GLN B O 1
ATOM 2599 N N . LEU B 1 84 ? -17.859 -19.219 -4.797 1 94.75 84 LEU B N 1
ATOM 2600 C CA . LEU B 1 84 ? -16.406 -19.359 -4.805 1 94.75 84 LEU B CA 1
ATOM 2601 C C . LEU B 1 84 ? -15.945 -20.344 -3.734 1 94.75 84 LEU B C 1
ATOM 2603 O O . LEU B 1 84 ? -14.773 -20.703 -3.686 1 94.75 84 LEU B O 1
ATOM 2607 N N . ILE B 1 85 ? -16.859 -20.734 -2.887 1 93.31 85 ILE B N 1
ATOM 2608 C CA . ILE B 1 85 ? -16.516 -21.625 -1.787 1 93.31 85 ILE B CA 1
ATOM 2609 C C . ILE B 1 85 ? -16.5 -23.078 -2.283 1 93.31 85 ILE B C 1
ATOM 2611 O O . ILE B 1 85 ? -17.438 -23.516 -2.953 1 93.31 85 ILE B O 1
ATOM 2615 N N . VAL B 1 86 ? -15.406 -23.703 -2.082 1 86.06 86 VAL B N 1
ATOM 2616 C CA . VAL B 1 86 ? -15.305 -25.125 -2.398 1 86.06 86 VAL B CA 1
ATOM 2617 C C . VAL B 1 86 ? -15.266 -25.938 -1.108 1 86.06 86 VAL B C 1
ATOM 2619 O O . VAL B 1 86 ? -14.516 -25.609 -0.185 1 86.06 86 VAL B O 1
ATOM 2622 N N . THR B 1 87 ? -16.281 -26.781 -0.824 1 71.94 87 THR B N 1
ATOM 2623 C CA . THR B 1 87 ? -16.344 -27.672 0.331 1 71.94 87 THR B CA 1
ATOM 2624 C C . THR B 1 87 ? -15.266 -28.75 0.239 1 71.94 87 THR B C 1
ATOM 2626 O O . THR B 1 87 ? -15.242 -29.531 -0.713 1 71.94 87 THR B O 1
ATOM 2629 N N . ILE B 1 88 ? -14.078 -28.406 0.384 1 56.84 88 ILE B N 1
ATOM 2630 C CA . ILE B 1 88 ? -13.047 -29.438 0.292 1 56.84 88 ILE B CA 1
ATOM 2631 C C . ILE B 1 88 ? -13.234 -30.453 1.417 1 56.84 88 ILE B C 1
ATOM 2633 O O . ILE B 1 88 ? -13.484 -30.078 2.564 1 56.84 88 ILE B O 1
ATOM 2637 N N . ASP B 1 89 ? -13.469 -31.641 1.23 1 50.69 89 ASP B N 1
ATOM 2638 C CA . ASP B 1 89 ? -13.312 -32.719 2.201 1 50.69 89 ASP B CA 1
ATOM 2639 C C . ASP B 1 89 ? -12.039 -32.531 3.021 1 50.69 89 ASP B C 1
ATOM 2641 O O . ASP B 1 89 ? -11.07 -31.938 2.553 1 50.69 89 ASP B O 1
ATOM 2645 N N . SER B 1 90 ? -12.031 -32.594 4.402 1 46.03 90 SER B N 1
ATOM 2646 C CA . SER B 1 90 ? -11.008 -32.438 5.43 1 46.03 90 SER B CA 1
ATOM 2647 C C . SER B 1 90 ? -9.625 -32.75 4.902 1 46.03 90 SER B C 1
ATOM 2649 O O . SER B 1 90 ? -8.625 -32.219 5.367 1 46.03 90 SER B O 1
ATOM 2651 N N . LYS B 1 91 ? -9.406 -33.781 4.203 1 45.56 91 LYS B N 1
ATOM 2652 C CA . LYS B 1 91 ? -8.117 -34.469 4 1 45.56 91 LYS B CA 1
ATOM 2653 C C . LYS B 1 91 ? -7.219 -33.656 3.072 1 45.56 91 LYS B C 1
ATOM 2655 O O . LYS B 1 91 ? -6.02 -33.906 2.969 1 45.56 91 LYS B O 1
ATOM 2660 N N . THR B 1 92 ? -7.766 -33 2.115 1 45.34 92 THR B N 1
ATOM 2661 C CA . THR B 1 92 ? -6.875 -32.406 1.135 1 45.34 92 THR B CA 1
ATOM 2662 C C . THR B 1 92 ? -6.777 -30.891 1.357 1 45.34 92 THR B C 1
ATOM 2664 O O . THR B 1 92 ? -6.578 -30.125 0.408 1 45.34 92 THR B O 1
ATOM 2667 N N . SER B 1 93 ? -7.332 -30.375 2.348 1 46.91 93 SER B N 1
ATOM 2668 C CA . SER B 1 93 ? -7.156 -28.938 2.482 1 46.91 93 SER B CA 1
ATOM 2669 C C . SER B 1 93 ? -5.711 -28.531 2.229 1 46.91 93 SER B C 1
ATOM 2671 O O . SER B 1 93 ? -4.836 -28.781 3.061 1 46.91 93 SER B O 1
ATOM 2673 N N . LEU B 1 94 ? -5.309 -28.781 1.108 1 45.44 94 LEU B N 1
ATOM 2674 C CA . LEU B 1 94 ? -3.963 -28.438 0.656 1 45.44 94 LEU B CA 1
ATOM 2675 C C . LEU B 1 94 ? -3.613 -27 1.026 1 45.44 94 LEU B C 1
ATOM 2677 O O . LEU B 1 94 ? -2.471 -26.562 0.847 1 45.44 94 LEU B O 1
ATOM 2681 N N . HIS B 1 95 ? -4.695 -26.156 1.224 1 50.03 95 HIS B N 1
ATOM 2682 C CA . HIS B 1 95 ? -4.254 -24.766 1.354 1 50.03 95 HIS B CA 1
ATOM 2683 C C . HIS B 1 95 ? -3.512 -24.547 2.666 1 50.03 95 HIS B C 1
ATOM 2685 O O . HIS B 1 95 ? -4.098 -24.656 3.744 1 50.03 95 HIS B O 1
ATOM 2691 N N . GLU B 1 96 ? -2.477 -25.141 2.729 1 48.94 96 GLU B N 1
ATOM 2692 C CA . GLU B 1 96 ? -1.743 -24.453 3.789 1 48.94 96 GLU B CA 1
ATOM 2693 C C . GLU B 1 96 ? -1.982 -22.938 3.744 1 48.94 96 GLU B C 1
ATOM 2695 O O . GLU B 1 96 ? -2.41 -22.406 2.719 1 48.94 96 GLU B O 1
ATOM 2700 N N . GLU B 1 97 ? -1.873 -22.203 4.918 1 51.12 97 GLU B N 1
ATOM 2701 C CA . GLU B 1 97 ? -2.283 -20.938 5.527 1 51.12 97 GLU B CA 1
ATOM 2702 C C . GLU B 1 97 ? -2.186 -19.781 4.527 1 51.12 97 GLU B C 1
ATOM 2704 O O . GLU B 1 97 ? -3.062 -18.922 4.48 1 51.12 97 GLU B O 1
ATOM 2709 N N . GLU B 1 98 ? -0.932 -19.375 3.963 1 54.19 98 GLU B N 1
ATOM 2710 C CA . GLU B 1 98 ? -0.585 -18 3.617 1 54.19 98 GLU B CA 1
ATOM 2711 C C . GLU B 1 98 ? -0.322 -17.859 2.121 1 54.19 98 GLU B C 1
ATOM 2713 O O . GLU B 1 98 ? 0.505 -17.047 1.707 1 54.19 98 GLU B O 1
ATOM 2718 N N . ASP B 1 99 ? -1.35 -18.453 1.122 1 67.38 99 ASP B N 1
ATOM 2719 C CA . ASP B 1 99 ? -0.804 -18.5 -0.232 1 67.38 99 ASP B CA 1
ATOM 2720 C C . ASP B 1 99 ? -1.512 -17.5 -1.142 1 67.38 99 ASP B C 1
ATOM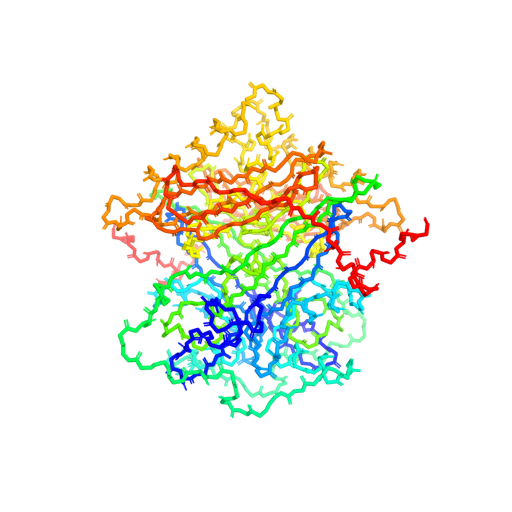 2722 O O . ASP B 1 99 ? -2.586 -17 -0.806 1 67.38 99 ASP B O 1
ATOM 2726 N N . ASN B 1 100 ? -0.856 -16.75 -1.938 1 82.38 100 ASN B N 1
ATOM 2727 C CA . ASN B 1 100 ? -1.318 -15.977 -3.08 1 82.38 100 ASN B CA 1
ATOM 2728 C C . ASN B 1 100 ? -0.824 -16.562 -4.398 1 82.38 100 ASN B C 1
ATOM 2730 O O . ASN B 1 100 ? -0.086 -17.547 -4.406 1 82.38 100 ASN B O 1
ATOM 2734 N N . VAL B 1 101 ? -1.463 -16.203 -5.453 1 91.56 101 VAL B N 1
ATOM 2735 C CA . VAL B 1 101 ? -0.911 -16.531 -6.758 1 91.56 101 VAL B CA 1
ATOM 2736 C C . VAL B 1 101 ? -0.299 -15.297 -7.402 1 91.56 101 VAL B C 1
ATOM 2738 O O . VAL B 1 101 ? -0.81 -14.188 -7.234 1 91.56 101 VAL B O 1
ATOM 2741 N N . GLY B 1 102 ? 0.819 -15.453 -8.008 1 94.62 102 GLY B N 1
ATOM 2742 C CA . GLY B 1 102 ? 1.518 -14.383 -8.711 1 94.62 102 GLY B CA 1
ATOM 2743 C C . GLY B 1 102 ? 1.943 -14.766 -10.117 1 94.62 102 GLY B C 1
ATOM 2744 O O . GLY B 1 102 ? 2.133 -15.953 -10.406 1 94.62 102 GLY B O 1
ATOM 2745 N N . ALA B 1 103 ? 2.057 -13.82 -10.969 1 95.44 103 ALA B N 1
ATOM 2746 C CA . ALA B 1 103 ? 2.549 -14.023 -12.328 1 95.44 103 ALA B CA 1
ATOM 2747 C C . ALA B 1 103 ? 3.439 -12.867 -12.766 1 95.44 103 ALA B C 1
ATOM 2749 O O . ALA B 1 103 ? 3.186 -11.711 -12.414 1 95.44 103 ALA B O 1
ATOM 2750 N N . VAL B 1 104 ? 4.426 -13.141 -13.445 1 96.62 104 VAL B N 1
ATOM 2751 C CA . VAL B 1 104 ? 5.305 -12.156 -14.07 1 96.62 104 VAL B CA 1
ATOM 2752 C C . VAL B 1 104 ? 5.453 -12.469 -15.562 1 96.62 104 VAL B C 1
ATOM 2754 O O . VAL B 1 104 ? 5.441 -13.633 -15.961 1 96.62 104 VAL B O 1
ATOM 2757 N N . ALA B 1 105 ? 5.562 -11.445 -16.328 1 94 105 ALA B N 1
ATOM 2758 C CA . ALA B 1 105 ? 5.57 -11.672 -17.781 1 94 105 ALA B CA 1
ATOM 2759 C C . ALA B 1 105 ? 6.531 -10.727 -18.484 1 94 105 ALA B C 1
ATOM 2761 O O . ALA B 1 105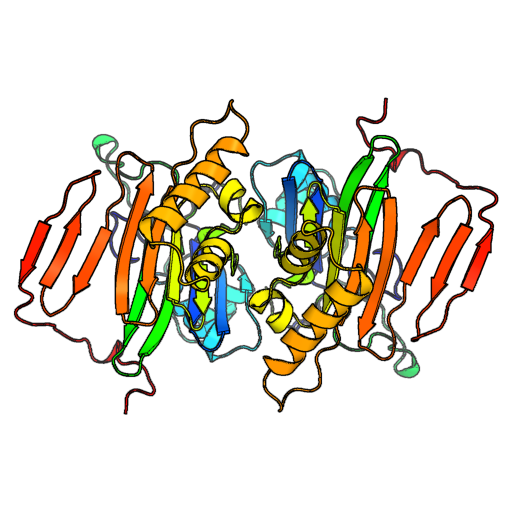 ? 6.859 -9.656 -17.953 1 94 105 ALA B O 1
ATOM 2762 N N . TYR B 1 106 ? 6.984 -11.195 -19.531 1 92.19 106 TYR B N 1
ATOM 2763 C CA . TYR B 1 106 ? 7.875 -10.516 -20.469 1 92.19 106 TYR B CA 1
ATOM 2764 C C . TYR B 1 106 ? 7.477 -10.805 -21.906 1 92.19 106 TYR B C 1
ATOM 2766 O O . TYR B 1 106 ? 7.168 -11.945 -22.266 1 92.19 106 TYR B O 1
ATOM 2774 N N . ASP B 1 107 ? 7.344 -9.695 -22.734 1 87.06 107 ASP B N 1
ATOM 2775 C CA . ASP B 1 107 ? 6.938 -9.961 -24.109 1 87.06 107 ASP B CA 1
ATOM 2776 C C . ASP B 1 107 ? 8.055 -9.633 -25.094 1 87.06 107 ASP B C 1
ATOM 2778 O O . ASP B 1 107 ? 9.156 -9.25 -24.672 1 87.06 107 ASP B O 1
ATOM 2782 N N . ARG B 1 108 ? 7.801 -9.805 -26.359 1 84.94 108 ARG B N 1
ATOM 2783 C CA . ARG B 1 108 ? 8.805 -9.656 -27.422 1 84.94 108 ARG B CA 1
ATOM 2784 C C . ARG B 1 108 ? 9.266 -8.211 -27.531 1 84.94 108 ARG B C 1
ATOM 2786 O O . ARG B 1 108 ? 10.359 -7.945 -28.047 1 84.94 108 ARG B O 1
ATOM 2793 N N . ARG B 1 109 ? 8.469 -7.301 -27.109 1 87.38 109 ARG B N 1
ATOM 2794 C CA . ARG B 1 109 ? 8.82 -5.887 -27.156 1 87.38 109 ARG B CA 1
ATOM 2795 C C . ARG B 1 109 ? 9.508 -5.449 -25.859 1 87.38 109 ARG B C 1
ATOM 2797 O O . ARG B 1 109 ? 9.625 -4.254 -25.594 1 87.38 109 ARG B O 1
ATOM 2804 N N . LYS B 1 110 ? 9.805 -6.391 -25 1 88.19 110 LYS B N 1
ATOM 2805 C CA . LYS B 1 110 ? 10.531 -6.184 -23.766 1 88.19 110 LYS B CA 1
ATOM 2806 C C . LYS B 1 110 ? 9.664 -5.469 -22.734 1 88.19 110 LYS B C 1
ATOM 2808 O O . LYS B 1 110 ? 10.18 -4.734 -21.875 1 88.19 110 LYS B O 1
ATOM 2813 N N . ARG B 1 111 ? 8.414 -5.57 -23 1 92.25 111 ARG B N 1
ATOM 2814 C CA . ARG B 1 111 ? 7.492 -5.066 -22 1 92.25 111 ARG B CA 1
ATOM 2815 C C . ARG B 1 111 ? 7.344 -6.059 -20.844 1 92.25 111 ARG B C 1
ATOM 2817 O O . ARG B 1 111 ? 7.387 -7.27 -21.047 1 92.25 111 ARG B O 1
ATOM 2824 N N . LEU B 1 112 ? 7.195 -5.492 -19.641 1 94.62 112 LEU B N 1
ATOM 2825 C CA . LEU B 1 112 ? 7.117 -6.285 -18.422 1 94.62 112 LEU B CA 1
ATOM 2826 C C . LEU B 1 112 ? 5.801 -6.043 -17.688 1 94.62 112 LEU B C 1
ATOM 2828 O O . LEU B 1 112 ? 5.23 -4.953 -17.781 1 94.62 112 LEU B O 1
ATOM 2832 N N . ALA B 1 113 ? 5.285 -7.07 -17.031 1 94.81 113 ALA B N 1
ATOM 2833 C CA . ALA B 1 113 ? 4.094 -6.949 -16.188 1 94.81 113 ALA B CA 1
ATOM 2834 C C . ALA B 1 113 ? 4.145 -7.922 -15.016 1 94.81 113 ALA B C 1
ATOM 2836 O O . ALA B 1 113 ? 4.812 -8.961 -15.094 1 94.81 113 ALA B O 1
ATOM 2837 N N . SER B 1 114 ? 3.518 -7.566 -14.016 1 95.56 114 SER B N 1
ATOM 2838 C CA . SER B 1 114 ? 3.346 -8.414 -12.836 1 95.56 114 SER B CA 1
ATOM 2839 C C . SER B 1 114 ? 1.905 -8.383 -12.336 1 95.56 114 SER B C 1
ATOM 2841 O O . SER B 1 114 ? 1.249 -7.34 -12.391 1 95.56 114 SER B O 1
ATOM 2843 N N . GLY B 1 115 ? 1.373 -9.516 -11.93 1 95.5 115 GLY B N 1
ATOM 2844 C CA . GLY B 1 115 ? 0.043 -9.641 -11.352 1 95.5 115 GLY B CA 1
ATOM 2845 C C . GLY B 1 115 ? -0.003 -10.57 -10.156 1 95.5 115 GLY B C 1
ATOM 2846 O O . GLY B 1 115 ? 0.727 -11.562 -10.102 1 95.5 115 GLY B O 1
ATOM 2847 N N . THR B 1 116 ? -0.819 -10.258 -9.258 1 95.75 116 THR B N 1
ATOM 2848 C CA . THR B 1 116 ? -1.004 -11.086 -8.07 1 95.75 116 THR B CA 1
ATOM 2849 C C . THR B 1 116 ? -2.467 -11.086 -7.637 1 95.75 116 THR B C 1
ATOM 2851 O O . THR B 1 116 ? -3.166 -10.086 -7.793 1 95.75 116 THR B O 1
ATOM 2854 N N . SER B 1 117 ? -2.936 -12.211 -7.168 1 95.56 117 SER B N 1
ATOM 2855 C CA . SER B 1 117 ? -4.281 -12.391 -6.629 1 95.56 117 SER B CA 1
ATOM 2856 C C . SER B 1 117 ? -4.262 -13.266 -5.383 1 95.56 117 SER B C 1
ATOM 2858 O O . SER B 1 117 ? -3.498 -14.234 -5.301 1 95.56 117 SER B O 1
ATOM 2860 N N . THR B 1 118 ? -5.07 -12.93 -4.387 1 94.5 118 THR B N 1
ATOM 2861 C CA . THR B 1 118 ? -5.062 -13.672 -3.135 1 94.5 118 THR B CA 1
ATOM 2862 C C . THR B 1 118 ? -6.422 -13.586 -2.441 1 94.5 118 THR B C 1
ATOM 2864 O O . THR B 1 118 ? -7.117 -12.578 -2.564 1 94.5 118 THR B O 1
ATOM 2867 N N . ALA B 1 119 ? -6.75 -14.641 -1.787 1 93.44 119 ALA B N 1
ATOM 2868 C CA . ALA B 1 119 ? -7.91 -14.609 -0.901 1 93.44 119 ALA B CA 1
ATOM 2869 C C . ALA B 1 119 ? -7.496 -14.305 0.536 1 93.44 119 ALA B C 1
ATOM 2871 O O . ALA B 1 119 ? -8.344 -14.242 1.433 1 93.44 119 ALA B O 1
ATOM 2872 N N . GLY B 1 120 ? -6.219 -14.062 0.685 1 89 120 GLY B N 1
ATOM 2873 C CA . GLY B 1 120 ? -5.727 -13.727 2.012 1 89 120 GLY B CA 1
ATOM 2874 C C . GLY B 1 120 ? -5.699 -14.906 2.957 1 89 120 GLY B C 1
ATOM 2875 O O . GLY B 1 120 ? -5.875 -16.047 2.531 1 89 120 GLY B O 1
ATOM 2876 N N . GLU B 1 121 ? -5.422 -14.625 4.184 1 85.44 121 GLU B N 1
ATOM 2877 C CA . GLU B 1 121 ? -5.312 -15.672 5.203 1 85.44 121 GLU B CA 1
ATOM 2878 C C . GLU B 1 121 ? -6.691 -16.172 5.633 1 85.44 121 GLU B C 1
ATOM 2880 O O . GLU B 1 121 ? -7.648 -15.391 5.672 1 85.44 121 GLU B O 1
ATOM 2885 N N . MET B 1 122 ? -6.711 -17.453 5.98 1 87.38 122 MET B N 1
ATOM 2886 C CA . MET B 1 122 ? -7.949 -18 6.512 1 87.38 122 MET B CA 1
ATOM 2887 C C . MET B 1 122 ? -8.367 -17.297 7.793 1 87.38 122 MET B C 1
ATOM 2889 O O . MET B 1 122 ? -7.527 -17.031 8.664 1 87.38 122 MET B O 1
ATOM 2893 N N . GLY B 1 123 ? -9.57 -16.922 7.879 1 89.81 123 GLY B N 1
ATOM 2894 C CA . GLY B 1 123 ? -10.102 -16.328 9.102 1 89.81 123 GLY B CA 1
ATOM 2895 C C . GLY B 1 123 ? -9.742 -14.867 9.258 1 89.81 123 GLY B C 1
ATOM 2896 O O . GLY B 1 123 ? -9.992 -14.273 10.312 1 89.81 123 GLY B O 1
ATOM 2897 N N . LYS B 1 124 ? -9.195 -14.281 8.234 1 88.44 124 LYS B N 1
ATOM 2898 C CA . LYS B 1 124 ? -8.859 -12.867 8.32 1 88.44 124 LYS B CA 1
ATOM 2899 C C . LYS B 1 124 ? -10.094 -12.023 8.641 1 88.44 124 LYS B C 1
ATOM 2901 O O . LYS B 1 124 ? -11.219 -12.43 8.344 1 88.44 124 LYS B O 1
ATOM 2906 N N . LEU B 1 125 ? -9.836 -10.891 9.25 1 92.31 125 LEU B N 1
ATOM 2907 C CA . LEU B 1 125 ? -10.938 -10 9.594 1 92.31 125 LEU B CA 1
ATOM 2908 C C . LEU B 1 125 ? -11.602 -9.438 8.344 1 92.31 125 LEU B C 1
ATOM 2910 O O . LEU B 1 125 ? -10.945 -9.273 7.312 1 92.31 125 LEU B O 1
ATOM 2914 N N . TYR B 1 126 ? -12.805 -9.094 8.555 1 91.38 126 TYR B N 1
ATOM 2915 C CA . TYR B 1 126 ? -13.547 -8.445 7.473 1 91.38 126 TYR B CA 1
ATOM 2916 C C . TYR B 1 126 ? -12.859 -7.16 7.035 1 91.38 126 TYR B C 1
ATOM 2918 O O . TYR B 1 126 ? -12.406 -6.375 7.875 1 91.38 126 TYR B O 1
ATOM 2926 N N . GLY B 1 127 ? -12.734 -7.004 5.711 1 93.69 127 GLY B N 1
ATOM 2927 C CA . GLY B 1 127 ? -12.188 -5.77 5.176 1 93.69 127 GLY B CA 1
ATOM 2928 C C . GLY B 1 127 ? -10.672 -5.738 5.168 1 93.69 127 GLY B C 1
ATOM 2929 O O . GLY B 1 127 ? -10.062 -4.762 4.727 1 93.69 127 GLY B O 1
ATOM 2930 N N . SER B 1 128 ? -10.047 -6.773 5.68 1 93.75 128 SER B N 1
ATOM 2931 C CA . SER B 1 128 ? -8.594 -6.82 5.652 1 93.75 128 SER B CA 1
ATOM 2932 C C . SER B 1 128 ? -8.07 -6.957 4.223 1 93.75 128 SER B C 1
ATOM 2934 O O . SER B 1 128 ? -8.625 -7.719 3.428 1 93.75 128 SER B O 1
ATOM 2936 N N . VAL B 1 129 ? -7.094 -6.18 3.928 1 93.5 129 VAL B N 1
ATOM 2937 C CA . VAL B 1 129 ? -6.5 -6.199 2.594 1 93.5 129 VAL B CA 1
ATOM 2938 C C . VAL B 1 129 ? -5.055 -6.684 2.678 1 93.5 129 VAL B C 1
ATOM 2940 O O . VAL B 1 129 ? -4.293 -6.238 3.539 1 93.5 129 VAL B O 1
ATOM 2943 N N . SER B 1 130 ? -4.699 -7.523 1.789 1 90.81 130 SER B N 1
ATOM 2944 C CA . SER B 1 130 ? -3.373 -8.133 1.803 1 90.81 130 SER B CA 1
ATOM 2945 C C . SER B 1 130 ? -2.344 -7.23 1.13 1 90.81 130 SER B C 1
ATOM 2947 O O . SER B 1 130 ? -2.637 -6.598 0.111 1 90.81 130 SER B O 1
ATOM 2949 N N . ALA B 1 131 ? -1.172 -7.227 1.629 1 81.94 131 ALA B N 1
ATOM 2950 C CA . ALA B 1 131 ? -0.066 -6.465 1.053 1 81.94 131 ALA B CA 1
ATOM 2951 C C . ALA B 1 131 ? 0.367 -7.059 -0.286 1 81.94 131 ALA B C 1
ATOM 2953 O O . ALA B 1 131 ? 0.767 -6.328 -1.194 1 81.94 131 ALA B O 1
ATOM 2954 N N . THR B 1 132 ? 0.3 -8.359 -0.33 1 77.69 132 THR B N 1
ATOM 2955 C CA . THR B 1 132 ? 0.773 -9.047 -1.526 1 77.69 132 THR B CA 1
ATOM 2956 C C . THR B 1 132 ? -0.044 -8.641 -2.746 1 77.69 132 THR B C 1
ATOM 2958 O O . THR B 1 132 ? 0.488 -8.547 -3.855 1 77.69 132 THR B O 1
ATOM 2961 N N . GLY B 1 133 ? -1.287 -8.359 -2.443 1 74.06 133 GLY B N 1
ATOM 2962 C CA . GLY B 1 133 ? -2.152 -8.078 -3.576 1 74.06 133 GLY B CA 1
ATOM 2963 C C . GLY B 1 133 ? -2.414 -6.594 -3.77 1 74.06 133 GLY B C 1
ATOM 2964 O O . GLY B 1 133 ? -3.107 -6.199 -4.707 1 74.06 133 GLY B O 1
ATOM 2965 N N . THR B 1 134 ? -1.815 -5.703 -2.84 1 78.12 134 THR B N 1
ATOM 2966 C CA . THR B 1 134 ? -2.279 -4.328 -2.986 1 78.12 134 THR B CA 1
ATOM 2967 C C . THR B 1 134 ? -1.158 -3.342 -2.672 1 78.12 134 THR B C 1
ATOM 2969 O O . THR B 1 134 ? -1.296 -2.139 -2.91 1 78.12 134 THR B O 1
ATOM 2972 N N . ALA B 1 135 ? -0.121 -3.754 -2.131 1 76.81 135 ALA B N 1
ATOM 2973 C CA . ALA B 1 135 ? 0.975 -2.854 -1.783 1 76.81 135 ALA B CA 1
ATOM 2974 C C . ALA B 1 135 ? 2.059 -2.869 -2.857 1 76.81 135 ALA B C 1
ATOM 2976 O O . ALA B 1 135 ? 2.973 -3.697 -2.814 1 76.81 135 ALA B O 1
ATOM 2977 N N . ILE B 1 136 ? 1.91 -1.86 -3.676 1 80.38 136 ILE B N 1
ATOM 2978 C CA . ILE B 1 136 ? 2.869 -1.735 -4.77 1 80.38 136 ILE B CA 1
ATOM 2979 C C . ILE B 1 136 ? 4.258 -1.44 -4.207 1 80.38 136 ILE B C 1
ATOM 2981 O O . ILE B 1 136 ? 4.406 -0.612 -3.305 1 80.38 136 ILE B O 1
ATOM 2985 N N . GLY B 1 137 ? 5.215 -2.16 -4.738 1 78.31 137 GLY B N 1
ATOM 2986 C CA . GLY B 1 137 ? 6.57 -2.029 -4.223 1 78.31 137 GLY B CA 1
ATOM 2987 C C . GLY B 1 137 ? 6.898 -3.049 -3.15 1 78.31 137 GLY B C 1
ATOM 2988 O O . GLY B 1 137 ? 8.07 -3.357 -2.92 1 78.31 137 GLY B O 1
ATOM 2989 N N . CYS B 1 138 ? 5.781 -3.504 -2.521 1 84.38 138 CYS B N 1
ATOM 2990 C CA . CYS B 1 138 ? 5.996 -4.469 -1.45 1 84.38 138 CYS B CA 1
ATOM 2991 C C . CYS B 1 138 ? 5.781 -5.895 -1.948 1 84.38 138 CYS B C 1
ATOM 2993 O O . CYS B 1 138 ? 6.723 -6.691 -1.989 1 84.38 138 CYS B O 1
ATOM 2995 N N . GLY B 1 139 ? 4.648 -6.172 -2.461 1 87.75 139 GLY B N 1
ATOM 2996 C CA . GLY B 1 139 ? 4.336 -7.516 -2.914 1 87.75 139 GLY B CA 1
ATOM 2997 C C . GLY B 1 139 ? 4.523 -7.703 -4.41 1 87.75 139 GLY B C 1
ATOM 2998 O O . GLY B 1 139 ? 4.758 -8.82 -4.875 1 87.75 139 GLY B O 1
ATOM 2999 N N . ILE B 1 140 ? 4.336 -6.648 -5.137 1 91.19 140 ILE B N 1
ATOM 3000 C CA . ILE B 1 140 ? 4.469 -6.652 -6.59 1 91.19 140 ILE B CA 1
ATOM 3001 C C . ILE B 1 140 ? 5.195 -5.391 -7.047 1 91.19 140 ILE B C 1
ATOM 3003 O O . ILE B 1 140 ? 5 -4.312 -6.477 1 91.19 140 ILE B O 1
ATOM 3007 N N . TYR B 1 141 ? 6.035 -5.574 -8.086 1 91.25 141 TYR B N 1
ATOM 3008 C CA . TYR B 1 141 ? 6.703 -4.398 -8.625 1 91.25 141 TYR B CA 1
ATOM 3009 C C . TYR B 1 141 ? 7.27 -4.684 -10.008 1 91.25 141 TYR B C 1
ATOM 3011 O O . TYR B 1 141 ? 7.75 -5.785 -10.273 1 91.25 141 TYR B O 1
ATOM 3019 N N . VAL B 1 142 ? 7.137 -3.689 -10.836 1 92.38 142 VAL B N 1
ATOM 3020 C CA . VAL B 1 142 ? 7.699 -3.77 -12.18 1 92.38 142 VAL B CA 1
ATOM 3021 C C . VAL B 1 142 ? 8.406 -2.463 -12.523 1 92.38 142 VAL B C 1
ATOM 3023 O O . VAL B 1 142 ? 7.883 -1.377 -12.266 1 92.38 142 VAL B O 1
ATOM 3026 N N . ASP B 1 143 ? 9.555 -2.533 -12.961 1 86.69 143 ASP B N 1
ATOM 3027 C CA . ASP B 1 143 ? 10.25 -1.383 -13.531 1 86.69 143 ASP B CA 1
ATOM 3028 C C . ASP B 1 143 ? 11.133 -1.8 -14.703 1 86.69 143 ASP B C 1
ATOM 3030 O O . ASP B 1 143 ? 10.891 -2.834 -15.328 1 86.69 143 ASP B O 1
ATOM 3034 N N . GLN B 1 144 ? 12.078 -0.984 -15.062 1 85.06 144 GLN B N 1
ATOM 3035 C CA . GLN B 1 144 ? 12.883 -1.254 -16.25 1 85.06 144 GLN B CA 1
ATOM 3036 C C . GLN B 1 144 ? 13.836 -2.422 -16.016 1 85.06 144 GLN B C 1
ATOM 3038 O O . GLN B 1 144 ? 14.391 -2.984 -16.953 1 85.06 144 GLN B O 1
ATOM 3043 N N . SER B 1 145 ? 13.992 -2.82 -14.758 1 87.5 145 SER B N 1
ATOM 3044 C CA . SER B 1 145 ? 14.969 -3.859 -14.438 1 87.5 145 SER B CA 1
ATOM 3045 C C . SER B 1 145 ? 14.32 -5.238 -14.414 1 87.5 145 SER B C 1
ATOM 3047 O O . SER B 1 145 ? 15.008 -6.258 -14.484 1 87.5 145 SER B O 1
ATOM 3049 N N . GLY B 1 146 ? 13.023 -5.242 -14.227 1 93.44 146 GLY B N 1
ATOM 3050 C CA . GLY B 1 146 ? 12.367 -6.543 -14.195 1 93.44 146 GLY B CA 1
ATOM 3051 C C . GLY B 1 146 ? 10.977 -6.496 -13.602 1 93.44 146 GLY B C 1
ATOM 3052 O O . GLY B 1 146 ? 10.43 -5.414 -13.367 1 93.44 146 GLY B O 1
ATOM 3053 N N . SER B 1 147 ? 10.391 -7.637 -13.492 1 95.25 147 SER B N 1
ATOM 3054 C CA . SER B 1 147 ? 9.055 -7.844 -12.93 1 95.25 147 SER B CA 1
ATOM 3055 C C . SER B 1 147 ? 9.086 -8.883 -11.812 1 95.25 147 SER B C 1
ATOM 3057 O O . SER B 1 147 ? 9.68 -9.953 -11.969 1 95.25 147 SER B O 1
ATOM 3059 N N . VAL B 1 148 ? 8.484 -8.492 -10.703 1 94.88 148 VAL B N 1
ATOM 3060 C CA . VAL B 1 148 ? 8.594 -9.352 -9.531 1 94.88 148 VAL B CA 1
ATOM 3061 C C . VAL B 1 148 ? 7.227 -9.516 -8.875 1 94.88 148 VAL B C 1
ATOM 3063 O O . VAL B 1 148 ? 6.438 -8.57 -8.836 1 94.88 148 VAL B O 1
ATOM 3066 N N . SER B 1 149 ? 6.895 -10.633 -8.367 1 95 149 SER B N 1
ATOM 3067 C CA . SER B 1 149 ? 5.777 -10.93 -7.48 1 95 149 SER B CA 1
ATOM 3068 C C . SER B 1 149 ? 6.234 -11.75 -6.277 1 95 149 SER B C 1
ATOM 3070 O O . SER B 1 149 ? 6.938 -12.75 -6.434 1 95 149 SER B O 1
ATOM 3072 N N . VAL B 1 150 ? 5.785 -11.344 -5.117 1 91.19 150 VAL B N 1
ATOM 3073 C CA . VAL B 1 150 ? 6.25 -11.953 -3.873 1 91.19 150 VAL B CA 1
ATOM 3074 C C . VAL B 1 150 ? 5.07 -12.562 -3.123 1 91.19 150 VAL B C 1
ATOM 3076 O O . VAL B 1 150 ? 3.973 -12 -3.117 1 91.19 150 VAL B O 1
ATOM 3079 N N . SER B 1 151 ? 5.285 -13.711 -2.545 1 88 151 SER B N 1
ATOM 3080 C CA . SER B 1 151 ? 4.336 -14.359 -1.646 1 88 151 SER B CA 1
ATOM 3081 C C . SER B 1 151 ? 4.914 -14.516 -0.244 1 88 151 SER B C 1
ATOM 3083 O O . SER B 1 151 ? 6.105 -14.797 -0.086 1 88 151 SER B O 1
ATOM 3085 N N . GLY B 1 152 ? 4.09 -14.312 0.725 1 81.81 152 GLY B N 1
ATOM 3086 C CA . GLY B 1 152 ? 4.527 -14.422 2.107 1 81.81 152 GLY B CA 1
ATOM 3087 C C . GLY B 1 152 ? 3.596 -13.727 3.084 1 81.81 152 GLY B C 1
ATOM 3088 O O . GLY B 1 152 ? 2.443 -13.438 2.752 1 81.81 152 GLY B O 1
ATOM 3089 N N . CYS B 1 153 ? 4.078 -13.586 4.258 1 78.19 153 CYS B N 1
ATOM 3090 C CA . CYS B 1 153 ? 3.279 -12.953 5.301 1 78.19 153 CYS B CA 1
ATOM 3091 C C . CYS B 1 153 ? 3.121 -11.461 5.031 1 78.19 153 CYS B C 1
ATOM 3093 O O . CYS B 1 153 ? 4.094 -10.773 4.711 1 78.19 153 CYS B O 1
ATOM 3095 N N . ASP B 1 154 ? 1.926 -10.945 5.223 1 80.44 154 ASP B N 1
ATOM 3096 C CA . ASP B 1 154 ? 1.595 -9.562 4.918 1 80.44 154 ASP B CA 1
ATOM 3097 C C . ASP B 1 154 ? 2.447 -8.602 5.742 1 80.44 154 ASP B C 1
ATOM 3099 O O . ASP B 1 154 ? 2.936 -7.59 5.223 1 80.44 154 ASP B O 1
ATOM 3103 N N . LYS B 1 155 ? 2.596 -8.922 6.961 1 76.62 155 LYS B N 1
ATOM 3104 C CA . LYS B 1 155 ? 3.344 -8.031 7.844 1 76.62 155 LYS B CA 1
ATOM 3105 C C . LYS B 1 155 ? 4.77 -7.832 7.344 1 76.62 155 LYS B C 1
ATOM 3107 O O . LYS B 1 155 ? 5.27 -6.703 7.301 1 76.62 155 LYS B O 1
ATOM 3112 N N . ALA B 1 156 ? 5.34 -8.938 6.93 1 76.69 156 ALA B N 1
ATOM 3113 C CA . ALA B 1 156 ? 6.711 -8.875 6.434 1 76.69 156 ALA B CA 1
ATOM 3114 C C . ALA B 1 156 ? 6.781 -8.133 5.102 1 76.69 156 ALA B C 1
ATOM 3116 O O . ALA B 1 156 ? 7.699 -7.348 4.867 1 76.69 156 ALA B O 1
ATOM 3117 N N . ILE B 1 157 ? 5.84 -8.375 4.324 1 83 157 ILE B N 1
ATOM 3118 C CA . ILE B 1 157 ? 5.828 -7.781 2.994 1 83 157 ILE B CA 1
ATOM 3119 C C . ILE B 1 157 ? 5.629 -6.27 3.105 1 83 157 ILE B C 1
ATOM 3121 O O . ILE B 1 157 ? 6.301 -5.5 2.416 1 83 157 ILE B O 1
ATOM 3125 N N . TYR B 1 158 ? 4.738 -5.828 4.012 1 78.44 158 TYR B N 1
ATOM 3126 C CA . TYR B 1 158 ? 4.543 -4.398 4.227 1 78.44 158 TYR B CA 1
ATOM 3127 C C . TYR B 1 158 ? 5.805 -3.754 4.785 1 78.44 158 TYR B C 1
ATOM 3129 O O . TYR B 1 158 ? 6.199 -2.67 4.352 1 78.44 158 TYR B O 1
ATOM 3137 N N . LYS B 1 159 ? 6.387 -4.465 5.668 1 72.38 159 LYS B N 1
ATOM 3138 C CA . LYS B 1 159 ? 7.477 -3.898 6.453 1 72.38 159 LYS B CA 1
ATOM 3139 C C . LYS B 1 159 ? 8.75 -3.781 5.625 1 72.38 159 LYS B C 1
ATOM 3141 O O . LYS B 1 159 ? 9.492 -2.801 5.742 1 72.38 159 LYS B O 1
ATOM 3146 N N . TYR B 1 160 ? 8.953 -4.723 4.711 1 74.38 160 TYR B N 1
ATOM 3147 C CA . TYR B 1 160 ? 10.281 -4.801 4.117 1 74.38 160 TYR B CA 1
ATOM 3148 C C . TYR B 1 160 ? 10.227 -4.5 2.623 1 74.38 160 TYR B C 1
ATOM 3150 O O . TYR B 1 160 ? 11.266 -4.297 1.984 1 74.38 160 TYR B O 1
ATOM 3158 N N . ALA B 1 161 ? 9.078 -4.465 2.072 1 80.94 161 ALA B N 1
ATOM 3159 C CA . ALA B 1 161 ? 8.883 -4.152 0.658 1 80.94 161 ALA B CA 1
ATOM 3160 C C . ALA B 1 161 ? 9.844 -4.953 -0.217 1 80.94 161 ALA B C 1
ATOM 3162 O O . ALA B 1 161 ? 10.609 -4.379 -0.996 1 80.94 161 ALA B O 1
ATOM 3163 N N . PRO B 1 162 ? 9.82 -6.242 -0.181 1 85.19 162 PRO B N 1
ATOM 3164 C CA . PRO B 1 162 ? 10.812 -7.09 -0.841 1 85.19 162 PRO B CA 1
ATOM 3165 C C . PRO B 1 162 ? 10.828 -6.918 -2.359 1 85.19 162 PRO B C 1
ATOM 3167 O O . PRO B 1 162 ? 11.883 -7.004 -2.986 1 85.19 162 PRO B O 1
ATOM 3170 N N . ALA B 1 163 ? 9.711 -6.68 -2.947 1 89.25 163 ALA B N 1
ATOM 3171 C CA . ALA B 1 163 ? 9.656 -6.562 -4.402 1 89.25 163 ALA B CA 1
ATOM 3172 C C . ALA B 1 163 ? 10.531 -5.414 -4.895 1 89.25 163 ALA B C 1
ATOM 3174 O O . ALA B 1 163 ? 11.336 -5.59 -5.812 1 89.25 163 ALA B O 1
ATOM 3175 N N . GLN B 1 164 ? 10.391 -4.324 -4.277 1 85.31 164 GLN B N 1
ATOM 3176 C CA . GLN B 1 164 ? 11.188 -3.16 -4.656 1 85.31 164 GLN B CA 1
ATOM 3177 C C . GLN B 1 164 ? 12.664 -3.385 -4.355 1 85.31 164 GLN B C 1
ATOM 3179 O O . GLN B 1 164 ? 13.531 -2.961 -5.121 1 85.31 164 GLN B O 1
ATOM 3184 N N . GLN B 1 165 ? 12.969 -3.986 -3.26 1 84 165 GLN B N 1
ATOM 3185 C CA . GLN B 1 165 ? 14.352 -4.246 -2.879 1 84 165 GLN B CA 1
ATOM 3186 C C . GLN B 1 165 ? 15.039 -5.152 -3.896 1 84 165 GLN B C 1
ATOM 3188 O O . GLN B 1 165 ? 16.203 -4.926 -4.258 1 84 165 GLN B O 1
ATOM 3193 N N . ILE B 1 166 ? 14.344 -6.121 -4.273 1 88.44 166 ILE B N 1
ATOM 3194 C CA . ILE B 1 166 ? 14.898 -7.078 -5.227 1 88.44 166 ILE B CA 1
ATOM 3195 C C . ILE B 1 166 ? 15.258 -6.363 -6.527 1 88.44 166 ILE B C 1
ATOM 3197 O O . ILE B 1 166 ? 16.375 -6.48 -7.02 1 88.44 166 ILE B O 1
ATOM 3201 N N . LEU B 1 167 ? 14.375 -5.59 -7.078 1 87.94 167 LEU B N 1
ATOM 3202 C CA . LEU B 1 167 ? 14.625 -4.922 -8.352 1 87.94 167 LEU B CA 1
ATOM 3203 C C . LEU B 1 167 ? 15.711 -3.863 -8.203 1 87.94 167 LEU B C 1
ATOM 3205 O O . LEU B 1 167 ? 16.516 -3.652 -9.125 1 87.94 167 LEU B O 1
ATOM 3209 N N . ARG B 1 168 ? 15.68 -3.232 -7.086 1 82.38 168 ARG B N 1
ATOM 3210 C CA . ARG B 1 168 ? 16.719 -2.232 -6.84 1 82.38 168 ARG B CA 1
ATOM 3211 C C . ARG B 1 168 ? 18.094 -2.865 -6.855 1 82.38 168 ARG B C 1
ATOM 3213 O O . ARG B 1 168 ? 19.031 -2.316 -7.445 1 82.38 168 ARG B O 1
ATOM 3220 N N . ARG B 1 169 ? 18.234 -3.887 -6.23 1 83.5 169 ARG B N 1
ATOM 3221 C CA . ARG B 1 169 ? 19.516 -4.574 -6.156 1 83.5 169 ARG B CA 1
ATOM 3222 C C . ARG B 1 169 ? 19.906 -5.148 -7.512 1 83.5 169 ARG B C 1
ATOM 3224 O O . ARG B 1 169 ? 21.094 -5.215 -7.848 1 83.5 169 ARG B O 1
ATOM 3231 N N . LEU B 1 170 ? 18.953 -5.566 -8.211 1 84.06 170 LEU B N 1
ATOM 3232 C CA . LEU B 1 170 ? 19.234 -6.105 -9.539 1 84.06 170 LEU B CA 1
ATOM 3233 C C . LEU B 1 170 ? 19.766 -5.02 -10.469 1 84.06 170 LEU B C 1
ATOM 3235 O O . LEU B 1 170 ? 20.516 -5.309 -11.406 1 84.06 170 LEU B O 1
ATOM 3239 N N . ARG B 1 171 ? 19.344 -3.883 -10.156 1 80.88 171 ARG B N 1
ATOM 3240 C CA . ARG B 1 171 ? 19.844 -2.762 -10.953 1 80.88 171 ARG B CA 1
ATOM 3241 C C . ARG B 1 171 ? 21.344 -2.57 -10.758 1 80.88 171 ARG B C 1
ATOM 3243 O O . ARG B 1 171 ? 22.031 -2.084 -11.656 1 80.88 171 ARG B O 1
ATOM 3250 N N . CYS B 1 172 ? 21.734 -2.955 -9.5 1 74.88 172 CYS B N 1
ATOM 3251 C CA . CYS B 1 172 ? 23.156 -2.811 -9.203 1 74.88 172 CYS B CA 1
ATOM 3252 C C . CYS B 1 172 ? 23.953 -3.955 -9.812 1 74.88 172 CYS B C 1
ATOM 3254 O O . CYS B 1 172 ? 23.812 -5.109 -9.406 1 74.88 172 CYS B O 1
ATOM 3256 N N . LYS B 1 173 ? 23.953 -4.277 -10.945 1 66.69 173 LYS B N 1
ATOM 3257 C CA . LYS B 1 173 ? 24.484 -5.281 -11.867 1 66.69 173 LYS B CA 1
ATOM 3258 C C . LYS B 1 173 ? 25.562 -6.121 -11.195 1 66.69 173 LYS B C 1
ATOM 3260 O O . LYS B 1 173 ? 26.016 -7.125 -11.75 1 66.69 173 LYS B O 1
ATOM 3265 N N . THR B 1 174 ? 25.844 -5.926 -10.031 1 67.31 174 THR B N 1
ATOM 3266 C CA . THR B 1 174 ? 27.031 -6.613 -9.523 1 67.31 174 THR B CA 1
ATOM 3267 C C . THR B 1 174 ? 26.641 -7.887 -8.781 1 67.31 174 THR B C 1
ATOM 3269 O O . THR B 1 174 ? 27.5 -8.68 -8.398 1 67.31 174 THR B O 1
ATOM 3272 N N . THR B 1 175 ? 25.484 -8.172 -8.688 1 72.69 175 THR B N 1
ATOM 3273 C CA . THR B 1 175 ? 25.078 -9.305 -7.867 1 72.69 175 THR B CA 1
ATOM 3274 C C . THR B 1 175 ? 24.141 -10.227 -8.641 1 72.69 175 THR B C 1
ATOM 3276 O O . THR B 1 175 ? 23.328 -9.758 -9.445 1 72.69 175 THR B O 1
ATOM 3279 N N . SER B 1 176 ? 24.406 -11.531 -8.461 1 83.5 176 SER B N 1
ATOM 3280 C CA . SER B 1 176 ? 23.5 -12.5 -9.078 1 83.5 176 SER B CA 1
ATOM 3281 C C . SER B 1 176 ? 22.109 -12.414 -8.461 1 83.5 176 SER B C 1
ATOM 3283 O O . SER B 1 176 ? 21.953 -11.953 -7.328 1 83.5 176 SER B O 1
ATOM 3285 N N . ILE B 1 177 ? 21.156 -12.797 -9.234 1 82.31 177 ILE B N 1
ATOM 3286 C CA . ILE B 1 177 ? 19.766 -12.766 -8.781 1 82.31 177 ILE B CA 1
ATOM 3287 C C . ILE B 1 177 ? 19.625 -13.625 -7.527 1 82.31 177 ILE B C 1
ATOM 3289 O O . ILE B 1 177 ? 18.938 -13.234 -6.578 1 82.31 177 ILE B O 1
ATOM 3293 N N . ASP B 1 178 ? 20.344 -14.742 -7.52 1 82.62 178 ASP B N 1
ATOM 3294 C CA . ASP B 1 178 ? 20.297 -15.648 -6.375 1 82.62 178 ASP B CA 1
ATOM 3295 C C . ASP B 1 178 ? 20.812 -14.961 -5.113 1 82.62 178 ASP B C 1
ATOM 3297 O O . ASP B 1 178 ? 20.234 -15.094 -4.039 1 82.62 178 ASP B O 1
ATOM 3301 N N . GLU B 1 179 ? 21.828 -14.32 -5.324 1 84.12 179 GLU B N 1
ATOM 3302 C CA . GLU B 1 179 ? 22.422 -13.625 -4.191 1 84.12 179 GLU B CA 1
ATOM 3303 C C . GLU B 1 179 ? 21.516 -12.516 -3.672 1 84.12 179 GLU B C 1
ATOM 3305 O O . GLU B 1 179 ? 21.391 -12.312 -2.461 1 84.12 179 GLU B O 1
ATOM 3310 N N . VAL B 1 180 ? 20.938 -11.836 -4.605 1 82.88 180 VAL B N 1
ATOM 3311 C CA . VAL B 1 180 ? 20.031 -10.742 -4.246 1 82.88 180 VAL B CA 1
ATOM 3312 C C . VAL B 1 180 ? 18.875 -11.273 -3.402 1 82.88 180 VAL B C 1
ATOM 3314 O O . VAL B 1 180 ? 18.625 -10.773 -2.307 1 82.88 180 VAL B O 1
ATOM 3317 N N . VAL B 1 181 ? 18.234 -12.273 -3.822 1 80.94 181 VAL B N 1
ATOM 3318 C CA . VAL B 1 181 ? 17.047 -12.805 -3.178 1 80.94 181 VAL B CA 1
ATOM 3319 C C . VAL B 1 181 ? 17.422 -13.445 -1.842 1 80.94 181 VAL B C 1
ATOM 3321 O O . VAL B 1 181 ? 16.719 -13.258 -0.841 1 80.94 181 VAL B O 1
ATOM 3324 N N . THR B 1 182 ? 18.578 -14.125 -1.848 1 82.38 182 THR B N 1
ATOM 3325 C CA . THR B 1 182 ? 19.047 -14.758 -0.623 1 82.38 182 THR B CA 1
ATOM 3326 C C . THR B 1 182 ? 19.328 -13.719 0.452 1 82.38 182 THR B C 1
ATOM 3328 O O . THR B 1 182 ? 19 -13.914 1.624 1 82.38 182 THR B O 1
ATOM 3331 N N . THR B 1 183 ? 19.906 -12.695 0.004 1 82.06 183 THR B N 1
ATOM 3332 C CA . THR B 1 183 ? 20.234 -11.633 0.942 1 82.06 183 THR B CA 1
ATOM 3333 C C . THR B 1 183 ? 18.969 -11 1.512 1 82.06 183 THR B C 1
ATOM 3335 O O . THR B 1 183 ? 18.891 -10.734 2.713 1 82.06 183 THR B O 1
ATOM 3338 N N . ILE B 1 184 ? 18.047 -10.789 0.683 1 79.94 184 ILE B N 1
ATOM 3339 C CA . ILE B 1 184 ? 16.797 -10.164 1.108 1 79.94 184 ILE B CA 1
ATOM 3340 C C . ILE B 1 184 ? 16.062 -11.086 2.078 1 79.94 184 ILE B C 1
ATOM 3342 O O . ILE B 1 184 ? 15.539 -10.633 3.1 1 79.94 184 ILE B O 1
ATOM 3346 N N . PHE B 1 185 ? 16.047 -12.352 1.817 1 79.44 185 PHE B N 1
ATOM 3347 C CA . PHE B 1 185 ? 15.406 -13.32 2.703 1 79.44 185 PHE B CA 1
ATOM 3348 C C . PHE B 1 185 ? 16.109 -13.367 4.051 1 79.44 185 PHE B C 1
ATOM 3350 O O . PHE B 1 185 ? 15.469 -13.461 5.098 1 79.44 185 PHE B O 1
ATOM 3357 N N . ARG B 1 186 ? 17.406 -13.312 3.959 1 77.88 186 ARG B N 1
ATOM 3358 C CA . ARG B 1 186 ? 18.203 -13.328 5.184 1 77.88 186 ARG B CA 1
ATOM 3359 C C . ARG B 1 186 ? 17.906 -12.094 6.031 1 77.88 186 ARG B C 1
ATOM 3361 O O . ARG B 1 186 ? 17.75 -12.195 7.25 1 77.88 186 ARG B O 1
ATOM 3368 N N . ASP B 1 187 ? 17.922 -11 5.352 1 73.69 187 ASP B N 1
ATOM 3369 C CA . ASP B 1 187 ? 17.609 -9.75 6.051 1 73.69 187 ASP B CA 1
ATOM 3370 C C . ASP B 1 187 ? 16.25 -9.82 6.727 1 73.69 187 ASP B C 1
ATOM 3372 O O . ASP B 1 187 ? 16.078 -9.328 7.844 1 73.69 187 ASP B O 1
ATOM 3376 N N . PHE B 1 188 ? 15.312 -10.375 6.062 1 71.75 188 PHE B N 1
ATOM 3377 C CA . PHE B 1 188 ? 13.961 -10.539 6.586 1 71.75 188 PHE B CA 1
ATOM 3378 C C . PHE B 1 188 ? 13.961 -11.43 7.824 1 71.75 188 PHE B C 1
ATOM 3380 O O . PHE B 1 188 ? 13.281 -11.133 8.805 1 71.75 188 PHE B O 1
ATOM 3387 N N . GLU B 1 189 ? 14.641 -12.469 7.742 1 72.75 189 GLU B N 1
ATOM 3388 C CA . GLU B 1 189 ? 14.711 -13.414 8.852 1 72.75 189 GLU B CA 1
ATOM 3389 C C . GLU B 1 189 ? 15.359 -12.773 10.078 1 72.75 189 GLU B C 1
ATOM 3391 O O . GLU B 1 189 ? 14.945 -13.039 11.211 1 72.75 189 GLU B O 1
ATOM 3396 N N . GLU B 1 190 ? 16.297 -12.008 9.82 1 71 190 GLU B N 1
ATOM 3397 C CA . GLU B 1 190 ? 17.031 -11.391 10.922 1 71 190 GLU B CA 1
ATOM 3398 C C . GLU B 1 190 ? 16.188 -10.328 11.617 1 71 190 GLU B C 1
ATOM 3400 O O . GLU B 1 190 ? 16.281 -10.141 12.828 1 71 190 GLU B O 1
ATOM 3405 N N . LYS B 1 191 ? 15.477 -9.656 10.844 1 65.44 191 LYS B N 1
ATOM 3406 C CA . LYS B 1 191 ? 14.719 -8.531 11.383 1 65.44 191 LYS B CA 1
ATOM 3407 C C . LYS B 1 191 ? 13.414 -9.008 12.023 1 65.44 191 LYS B C 1
ATOM 3409 O O . LYS B 1 191 ? 12.867 -8.336 12.906 1 65.44 191 LYS B O 1
ATOM 3414 N N . MET B 1 192 ? 12.805 -9.945 11.43 1 60.56 192 MET B N 1
ATOM 3415 C CA . MET B 1 192 ? 11.578 -10.469 12.023 1 60.56 192 MET B CA 1
ATOM 3416 C C . MET B 1 192 ? 11.867 -11.164 13.344 1 60.56 192 MET B C 1
ATOM 3418 O O . MET B 1 192 ? 12.953 -11.711 13.539 1 60.56 192 MET B O 1
ATOM 3422 N N . ASP B 1 193 ? 11.156 -10.734 14.359 1 55.09 193 ASP B N 1
ATOM 3423 C CA . ASP B 1 193 ? 11.32 -11.258 15.711 1 55.09 193 ASP B CA 1
ATOM 3424 C C . ASP B 1 193 ? 11.508 -12.773 15.695 1 55.09 193 ASP B C 1
ATOM 3426 O O . ASP B 1 193 ? 10.82 -13.484 14.953 1 55.09 193 ASP B O 1
ATOM 3430 N N . VAL B 1 194 ? 12.633 -13.25 16.344 1 47.25 194 VAL B N 1
ATOM 3431 C CA . VAL B 1 194 ? 13.055 -14.625 16.609 1 47.25 194 VAL B CA 1
ATOM 3432 C C . VAL B 1 194 ? 11.836 -15.484 16.938 1 47.25 194 VAL B C 1
ATOM 3434 O O . VAL B 1 194 ? 11.828 -16.688 16.672 1 47.25 194 VAL B O 1
ATOM 3437 N N . SER B 1 195 ? 10.875 -14.945 17.531 1 46.5 195 SER B N 1
ATOM 3438 C CA . SER B 1 195 ? 9.875 -15.836 18.109 1 46.5 195 SER B CA 1
ATOM 3439 C C . SER B 1 195 ? 8.859 -16.281 17.062 1 46.5 195 SER B C 1
ATOM 3441 O O . SER B 1 195 ? 8.016 -17.141 17.328 1 46.5 195 SER B O 1
ATOM 3443 N N . SER B 1 196 ? 8.898 -15.57 15.961 1 51.78 196 SER B N 1
ATOM 3444 C CA . SER B 1 196 ? 7.867 -15.93 14.984 1 51.78 196 SER B CA 1
ATOM 3445 C C . SER B 1 196 ? 8.383 -16.969 13.992 1 51.78 196 SER B C 1
ATOM 3447 O O . SER B 1 196 ? 9.578 -17.016 13.695 1 51.78 196 SER B O 1
ATOM 3449 N N . PRO B 1 197 ? 7.641 -18.047 13.852 1 51.12 197 PRO B N 1
ATOM 3450 C CA . PRO B 1 197 ? 8.023 -19 12.812 1 51.12 197 PRO B CA 1
ATOM 3451 C C . PRO B 1 197 ? 8.57 -18.312 11.555 1 51.12 197 PRO B C 1
ATOM 3453 O O . PRO B 1 197 ? 8.18 -17.188 11.242 1 51.12 197 PRO B O 1
ATOM 3456 N N . LYS B 1 198 ? 9.727 -18.797 11.188 1 57.66 198 LYS B N 1
ATOM 3457 C CA . LYS B 1 198 ? 10.422 -18.266 10.016 1 57.66 198 LYS B CA 1
ATOM 3458 C C . LYS B 1 198 ? 9.453 -18 8.875 1 57.66 198 LYS B C 1
ATOM 3460 O O . LYS B 1 198 ? 8.68 -18.875 8.492 1 57.66 198 LYS B O 1
ATOM 3465 N N . PRO B 1 199 ? 9.273 -16.703 8.461 1 62 199 PRO B N 1
ATOM 3466 C CA . PRO B 1 199 ? 8.227 -16.391 7.492 1 62 199 PRO B CA 1
ATOM 3467 C C . PRO B 1 199 ? 8.438 -17.078 6.145 1 62 199 PRO B C 1
ATOM 3469 O O . PRO B 1 199 ? 9.562 -17.156 5.656 1 62 199 PRO B O 1
ATOM 3472 N N . ASP B 1 200 ? 7.449 -17.812 5.75 1 74.19 200 ASP B N 1
ATOM 3473 C CA . ASP B 1 200 ? 7.418 -18.375 4.402 1 74.19 200 ASP B CA 1
ATOM 3474 C C . ASP B 1 200 ? 7.367 -17.266 3.352 1 74.19 200 ASP B C 1
ATOM 3476 O O . ASP B 1 200 ? 6.59 -16.312 3.477 1 74.19 200 ASP B O 1
ATOM 3480 N N . LEU B 1 201 ? 8.445 -17.219 2.541 1 82.75 201 LEU B N 1
ATOM 3481 C CA . LEU B 1 201 ? 8.477 -16.234 1.459 1 82.75 201 LEU B CA 1
ATOM 3482 C C . LEU B 1 201 ? 8.797 -16.906 0.128 1 82.75 201 LEU B C 1
ATOM 3484 O O . LEU B 1 201 ? 9.609 -17.828 0.075 1 82.75 201 LEU B O 1
ATOM 3488 N N . GLY B 1 202 ? 8.156 -16.578 -0.872 1 89.25 202 GLY B N 1
ATOM 3489 C CA . GLY B 1 202 ? 8.43 -17 -2.234 1 89.25 202 GLY B CA 1
ATOM 3490 C C . GLY B 1 202 ? 8.391 -15.867 -3.236 1 89.25 202 GLY B C 1
ATOM 3491 O O . GLY B 1 202 ? 7.605 -14.93 -3.09 1 89.25 202 GLY B O 1
ATOM 3492 N N . VAL B 1 203 ? 9.273 -16 -4.227 1 92.38 203 VAL B N 1
ATOM 3493 C CA . VAL B 1 203 ? 9.367 -14.93 -5.207 1 92.38 203 VAL B CA 1
ATOM 3494 C C . VAL B 1 203 ? 9.484 -15.516 -6.613 1 92.38 203 VAL B C 1
ATOM 3496 O O . VAL B 1 203 ? 10.18 -16.516 -6.82 1 92.38 203 VAL B O 1
ATOM 3499 N N . ILE B 1 204 ? 8.797 -14.945 -7.496 1 94.69 204 ILE B N 1
ATOM 3500 C CA . ILE B 1 204 ? 9.023 -15.18 -8.914 1 94.69 204 ILE B CA 1
ATOM 3501 C C . ILE B 1 204 ? 9.398 -13.867 -9.602 1 94.69 204 ILE B C 1
ATOM 3503 O O . ILE B 1 204 ? 8.898 -12.797 -9.234 1 94.69 204 ILE B O 1
ATOM 3507 N N . LEU B 1 205 ? 10.258 -13.977 -10.57 1 95.06 205 LEU B N 1
ATOM 3508 C CA . LEU B 1 205 ? 10.797 -12.781 -11.203 1 95.06 205 LEU B CA 1
ATOM 3509 C C . LEU B 1 205 ? 11.188 -13.07 -12.656 1 95.06 205 LEU B C 1
ATOM 3511 O O . LEU B 1 205 ? 11.555 -14.195 -12.992 1 95.06 205 LEU B O 1
ATOM 3515 N N . VAL B 1 206 ? 10.977 -12.102 -13.516 1 94.75 206 VAL B N 1
ATOM 3516 C CA . VAL B 1 206 ? 11.586 -12.094 -14.844 1 94.75 206 VAL B CA 1
ATOM 3517 C C . VAL B 1 206 ? 12.391 -10.812 -15.031 1 94.75 206 VAL B C 1
ATOM 3519 O O . VAL B 1 206 ? 11.914 -9.711 -14.734 1 94.75 206 VAL B O 1
ATOM 3522 N N . THR B 1 207 ? 13.602 -10.961 -15.445 1 91.88 207 THR B N 1
ATOM 3523 C CA . THR B 1 207 ? 14.484 -9.812 -15.602 1 91.88 207 THR B CA 1
ATOM 3524 C C . THR B 1 207 ? 14.141 -9.039 -16.875 1 91.88 207 THR B C 1
ATOM 3526 O O . THR B 1 207 ? 13.336 -9.5 -17.688 1 91.88 207 THR B O 1
ATOM 3529 N N . ALA B 1 208 ? 14.812 -7.863 -17 1 90 208 ALA B N 1
ATOM 3530 C CA . ALA B 1 208 ? 14.609 -7.027 -18.172 1 90 208 ALA B CA 1
ATOM 3531 C C . ALA B 1 208 ? 15.055 -7.746 -19.453 1 90 208 ALA B C 1
ATOM 3533 O O . ALA B 1 208 ? 14.625 -7.395 -20.547 1 90 208 ALA B O 1
ATOM 3534 N N . GLU B 1 209 ? 15.875 -8.727 -19.344 1 89.75 209 GLU B N 1
ATOM 3535 C CA . GLU B 1 209 ? 16.359 -9.5 -20.484 1 89.75 209 GLU B CA 1
ATOM 3536 C C . GLU B 1 209 ? 15.5 -10.727 -20.734 1 89.75 209 GLU B C 1
ATOM 3538 O O . GLU B 1 209 ? 15.797 -11.539 -21.609 1 89.75 209 GLU B O 1
ATOM 3543 N N . GLY B 1 210 ? 14.508 -10.891 -19.859 1 90.25 210 GLY B N 1
ATOM 3544 C CA . GLY B 1 210 ? 13.57 -11.992 -20.078 1 90.25 210 GLY B CA 1
ATOM 3545 C C . GLY B 1 210 ? 13.992 -13.266 -19.375 1 90.25 210 GLY B C 1
ATOM 3546 O O . GLY B 1 210 ? 13.531 -14.359 -19.734 1 90.25 210 GLY B O 1
ATOM 3547 N N . LYS B 1 211 ? 14.883 -13.219 -18.5 1 90.94 211 LYS B N 1
ATOM 3548 C CA . LYS B 1 211 ? 15.328 -14.398 -17.75 1 90.94 211 LYS B CA 1
ATOM 3549 C C . LYS B 1 211 ? 14.445 -14.648 -16.547 1 90.94 211 LYS B C 1
ATOM 3551 O O . LYS B 1 211 ? 14.344 -13.805 -15.648 1 90.94 211 LYS B O 1
ATOM 3556 N N . PRO B 1 212 ? 13.859 -15.82 -16.469 1 93.12 212 PRO B N 1
ATOM 3557 C CA . PRO B 1 212 ? 13.008 -16.141 -15.312 1 93.12 212 PRO B CA 1
ATOM 3558 C C . PRO B 1 212 ? 13.82 -16.594 -14.102 1 93.12 212 PRO B C 1
ATOM 3560 O O . PRO B 1 212 ? 14.883 -17.203 -14.25 1 93.12 212 PRO B O 1
ATOM 3563 N N . PHE B 1 213 ? 13.281 -16.328 -12.984 1 91.94 213 PHE B N 1
ATOM 3564 C CA . PHE B 1 213 ? 13.898 -16.734 -11.727 1 91.94 213 PHE B CA 1
ATOM 3565 C C . PHE B 1 213 ? 12.836 -17.062 -10.688 1 91.94 213 PHE B C 1
ATOM 3567 O O . PHE B 1 213 ? 11.812 -16.391 -10.602 1 91.94 213 PHE B O 1
ATOM 3574 N N . VAL B 1 214 ? 13.07 -18.156 -9.883 1 92.31 214 VAL B N 1
ATOM 3575 C CA . VAL B 1 214 ? 12.203 -18.578 -8.789 1 92.31 214 VAL B CA 1
ATOM 3576 C C . VAL B 1 214 ? 13.047 -18.844 -7.539 1 92.31 214 VAL B C 1
ATOM 3578 O O . VAL B 1 214 ? 14.102 -19.484 -7.621 1 92.31 214 VAL B O 1
ATOM 3581 N N . SER B 1 215 ? 12.602 -18.328 -6.477 1 90.12 215 SER B N 1
ATOM 3582 C CA . SER B 1 215 ? 13.242 -18.609 -5.199 1 90.12 215 SER B CA 1
ATOM 3583 C C . SER B 1 215 ? 12.234 -18.578 -4.055 1 90.12 215 SER B C 1
ATOM 3585 O O . SER B 1 215 ? 11.336 -17.734 -4.039 1 90.12 215 SER B O 1
ATOM 3587 N N . PHE B 1 216 ? 12.391 -19.516 -3.104 1 86.62 216 PHE B N 1
ATOM 3588 C CA . PHE B 1 216 ? 11.469 -19.562 -1.974 1 86.62 216 PHE B CA 1
ATOM 3589 C C . PHE B 1 216 ? 12.117 -20.219 -0.764 1 86.62 216 PHE B C 1
ATOM 3591 O O . PHE B 1 216 ? 13.055 -21 -0.909 1 86.62 216 PHE B O 1
ATOM 3598 N N . LYS B 1 217 ? 11.641 -19.734 0.373 1 81.06 217 LYS B N 1
ATOM 3599 C CA . LYS B 1 217 ? 12.062 -20.281 1.652 1 81.06 217 LYS B CA 1
ATOM 3600 C C . LYS B 1 217 ? 10.891 -20.922 2.395 1 81.06 217 LYS B C 1
ATOM 3602 O O . LYS B 1 217 ? 10.445 -20.391 3.42 1 81.06 217 LYS B O 1
ATOM 3607 N N . CYS B 1 218 ? 10.258 -21.875 1.918 1 79.12 218 CYS B N 1
ATOM 3608 C CA . CYS B 1 218 ? 9.195 -22.688 2.486 1 79.12 218 CYS B CA 1
ATOM 3609 C C . CYS B 1 218 ? 9.242 -24.109 1.935 1 79.12 218 CYS B C 1
ATOM 3611 O O . CYS B 1 218 ? 10.047 -24.406 1.052 1 79.12 218 CYS B O 1
ATOM 3613 N N . ALA B 1 219 ? 8.523 -24.938 2.533 1 76.06 219 ALA B N 1
ATOM 3614 C CA . ALA B 1 219 ? 8.586 -26.344 2.139 1 76.06 219 ALA B CA 1
ATOM 3615 C C . ALA B 1 219 ? 8.023 -26.547 0.735 1 76.06 219 ALA B C 1
ATOM 3617 O O . ALA B 1 219 ? 8.586 -27.297 -0.064 1 76.06 219 ALA B O 1
ATOM 3618 N N . HIS B 1 220 ? 6.961 -25.859 0.474 1 81.5 220 HIS B N 1
ATOM 3619 C CA . HIS B 1 220 ? 6.305 -26.031 -0.817 1 81.5 220 HIS B CA 1
ATOM 3620 C C . HIS B 1 220 ? 5.945 -24.688 -1.433 1 81.5 220 HIS B C 1
ATOM 3622 O O . HIS B 1 220 ? 5.422 -23.812 -0.747 1 81.5 220 HIS B O 1
ATOM 3628 N N . PHE B 1 221 ? 6.258 -24.531 -2.703 1 86.94 221 PHE B N 1
ATOM 3629 C CA . PHE B 1 221 ? 5.941 -23.344 -3.506 1 86.94 221 PHE B CA 1
ATOM 3630 C C . PHE B 1 221 ? 5.762 -23.734 -4.969 1 86.94 221 PHE B C 1
ATOM 3632 O O . PHE B 1 221 ? 6.715 -23.688 -5.75 1 86.94 221 PHE B O 1
ATOM 3639 N N . PRO B 1 222 ? 4.5 -24.062 -5.324 1 89.94 222 PRO B N 1
ATOM 3640 C CA . PRO B 1 222 ? 4.297 -24.422 -6.73 1 89.94 222 PRO B CA 1
ATOM 3641 C C . PRO B 1 222 ? 4.648 -23.281 -7.684 1 89.94 222 PRO B C 1
ATOM 3643 O O . PRO B 1 222 ? 4.23 -22.141 -7.469 1 89.94 222 PRO B O 1
ATOM 3646 N N . TRP B 1 223 ? 5.402 -23.594 -8.664 1 92.31 223 TRP B N 1
ATOM 3647 C CA . TRP B 1 223 ? 5.824 -22.594 -9.641 1 92.31 223 TRP B CA 1
ATOM 3648 C C . TRP B 1 223 ? 5.941 -23.203 -11.031 1 92.31 223 TRP B C 1
ATOM 3650 O O . TRP B 1 223 ? 6.047 -24.422 -11.18 1 92.31 223 TRP B O 1
ATOM 3660 N N . ALA B 1 224 ? 5.805 -22.391 -12.031 1 93.81 224 ALA B N 1
ATOM 3661 C CA . ALA B 1 224 ? 6.039 -22.781 -13.414 1 93.81 224 ALA B CA 1
ATOM 3662 C C . ALA B 1 224 ? 6.449 -21.578 -14.258 1 93.81 224 ALA B C 1
ATOM 3664 O O . ALA B 1 224 ? 6.07 -20.438 -13.961 1 93.81 224 ALA B O 1
ATOM 3665 N N . TYR B 1 225 ? 7.254 -21.766 -15.219 1 93.38 225 TYR B N 1
ATOM 3666 C CA . TYR B 1 225 ? 7.527 -20.734 -16.203 1 93.38 225 TYR B CA 1
ATOM 3667 C C . TYR B 1 225 ? 7.844 -21.328 -17.562 1 93.38 225 TYR B C 1
ATOM 3669 O O . TYR B 1 225 ? 8.188 -22.516 -17.656 1 93.38 225 TYR B O 1
ATOM 3677 N N . CYS B 1 226 ? 7.613 -20.578 -18.562 1 90.5 226 CYS B N 1
ATOM 3678 C CA . CYS B 1 226 ? 7.922 -20.969 -19.938 1 90.5 226 CYS B CA 1
ATOM 3679 C C . CYS B 1 226 ? 9.172 -20.25 -20.438 1 90.5 226 CYS B C 1
ATOM 3681 O O . CYS B 1 226 ? 9.289 -19.031 -20.297 1 90.5 226 CYS B O 1
ATOM 3683 N N . ASP B 1 227 ? 10.062 -21.016 -20.953 1 86.75 227 ASP B N 1
ATOM 3684 C CA . ASP B 1 227 ? 11.289 -20.484 -21.531 1 86.75 227 ASP B CA 1
ATOM 3685 C C . ASP B 1 227 ? 11.695 -21.25 -22.781 1 86.75 227 ASP B C 1
ATOM 3687 O O . ASP B 1 227 ? 11.953 -22.453 -22.719 1 86.75 227 ASP B O 1
ATOM 3691 N N . LYS B 1 228 ? 11.742 -20.516 -23.938 1 83.69 228 LYS B N 1
ATOM 3692 C CA . LYS B 1 228 ? 12.234 -21.047 -25.203 1 83.69 228 LYS B CA 1
ATOM 3693 C C . LYS B 1 228 ? 11.516 -22.344 -25.578 1 83.69 228 LYS B C 1
ATOM 3695 O O . LYS B 1 228 ? 12.164 -23.344 -25.875 1 83.69 228 LYS B O 1
ATOM 3700 N N . GLY B 1 229 ? 10.266 -22.391 -25.391 1 83.56 229 GLY B N 1
ATOM 3701 C CA . GLY B 1 229 ? 9.453 -23.484 -25.875 1 83.56 229 GLY B CA 1
ATOM 3702 C C . GLY B 1 229 ? 9.289 -24.594 -24.844 1 83.56 229 GLY B C 1
ATOM 3703 O O . GLY B 1 229 ? 8.648 -25.609 -25.125 1 83.56 229 GLY B O 1
ATOM 3704 N N . TYR B 1 230 ? 9.906 -24.406 -23.703 1 90.38 230 TYR B N 1
ATOM 3705 C CA . TYR B 1 230 ? 9.766 -25.391 -22.641 1 90.38 230 TYR B CA 1
ATOM 3706 C C . TYR B 1 230 ? 9.039 -24.781 -21.438 1 90.38 230 TYR B C 1
ATOM 3708 O O . TYR B 1 230 ? 9.18 -23.594 -21.156 1 90.38 230 TYR B O 1
ATOM 3716 N N . VAL B 1 231 ? 8.258 -25.641 -20.828 1 91.81 231 VAL B N 1
ATOM 3717 C CA . VAL B 1 231 ? 7.676 -25.281 -19.531 1 91.81 231 VAL B CA 1
ATOM 3718 C C . VAL B 1 231 ? 8.477 -25.922 -18.406 1 91.81 231 VAL B C 1
ATOM 3720 O O . VAL B 1 231 ? 8.711 -27.141 -18.422 1 91.81 231 VAL B O 1
ATOM 3723 N N . TYR B 1 232 ? 8.945 -25.125 -17.578 1 93.38 232 TYR B N 1
ATOM 3724 C CA . TYR B 1 232 ? 9.602 -25.609 -16.359 1 93.38 232 TYR B CA 1
ATOM 3725 C C . TYR B 1 232 ? 8.688 -25.453 -15.156 1 93.38 232 TYR B C 1
ATOM 3727 O O . TYR B 1 232 ? 7.965 -24.453 -15.039 1 93.38 232 TYR B O 1
ATOM 3735 N N . TYR B 1 233 ? 8.609 -26.438 -14.281 1 93.38 233 TYR B N 1
ATOM 3736 C CA . TYR B 1 233 ? 7.734 -26.328 -13.125 1 93.38 233 TYR B CA 1
ATOM 3737 C C . TYR B 1 233 ? 8.273 -27.156 -11.953 1 93.38 233 TYR B C 1
ATOM 3739 O O . TYR B 1 233 ? 9.148 -28 -12.133 1 93.38 233 TYR B O 1
ATOM 3747 N N . GLY B 1 234 ? 7.805 -26.812 -10.773 1 91.88 234 GLY B N 1
ATOM 3748 C CA . GLY B 1 234 ? 8.195 -27.484 -9.547 1 91.88 234 GLY B CA 1
ATOM 3749 C C . GLY B 1 234 ? 7.395 -27.047 -8.336 1 91.88 234 GLY B C 1
ATOM 3750 O O . GLY B 1 234 ? 6.492 -26.219 -8.461 1 91.88 234 GLY B O 1
ATOM 3751 N N . CYS B 1 235 ? 7.656 -27.672 -7.195 1 88.19 235 CYS B N 1
ATOM 3752 C CA . CYS B 1 235 ? 6.941 -27.344 -5.969 1 88.19 235 CYS B CA 1
ATOM 3753 C C . CYS B 1 235 ? 7.879 -27.359 -4.77 1 88.19 235 CYS B C 1
ATOM 3755 O O . CYS B 1 235 ? 7.863 -26.438 -3.953 1 88.19 235 CYS B O 1
ATOM 3757 N N . ALA B 1 236 ? 8.617 -28.359 -4.641 1 85.69 236 ALA B N 1
ATOM 3758 C CA . ALA B 1 236 ? 9.562 -28.484 -3.539 1 85.69 236 ALA B CA 1
ATOM 3759 C C . ALA B 1 236 ? 10.922 -27.906 -3.92 1 85.69 236 ALA B C 1
ATOM 3761 O O . ALA B 1 236 ? 11.203 -27.672 -5.102 1 85.69 236 ALA B O 1
ATOM 3762 N N . ARG B 1 237 ? 11.672 -27.719 -2.879 1 79.75 237 ARG B N 1
ATOM 3763 C CA . ARG B 1 237 ? 13.008 -27.188 -3.125 1 79.75 237 ARG B CA 1
ATOM 3764 C C . ARG B 1 237 ? 13.828 -28.156 -3.982 1 79.75 237 ARG B C 1
ATOM 3766 O O . ARG B 1 237 ? 13.758 -29.375 -3.801 1 79.75 237 ARG B O 1
ATOM 3773 N N . ASN B 1 238 ? 14.5 -27.781 -4.93 1 79.44 238 ASN B N 1
ATOM 3774 C CA . ASN B 1 238 ? 15.398 -28.516 -5.809 1 79.44 238 ASN B CA 1
ATOM 3775 C C . ASN B 1 238 ? 14.617 -29.406 -6.773 1 79.44 238 ASN B C 1
ATOM 3777 O O . ASN B 1 238 ? 15.18 -30.344 -7.355 1 79.44 238 ASN B O 1
ATOM 3781 N N . GLU B 1 239 ? 13.312 -29.312 -6.727 1 85.75 239 GLU B N 1
ATOM 3782 C CA . GLU B 1 239 ? 12.508 -30 -7.723 1 85.75 239 GLU B CA 1
ATOM 3783 C C . GLU B 1 239 ? 12.32 -29.156 -8.977 1 85.75 239 GLU B C 1
ATOM 3785 O O . GLU B 1 239 ? 11.891 -28 -8.898 1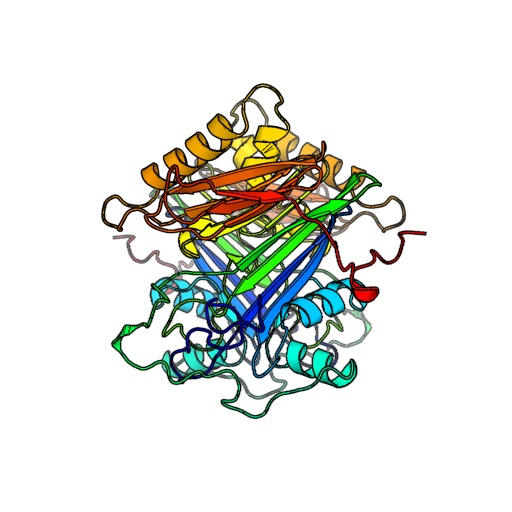 85.75 239 GLU B O 1
ATOM 3790 N N . ARG B 1 240 ? 12.711 -29.75 -10.078 1 90.88 240 ARG B N 1
ATOM 3791 C CA . ARG B 1 240 ? 12.523 -29.062 -11.352 1 90.88 240 ARG B CA 1
ATOM 3792 C C . ARG B 1 240 ? 12.211 -30.047 -12.469 1 90.88 240 ARG B C 1
ATOM 3794 O O . ARG B 1 240 ? 13.008 -30.938 -12.766 1 90.88 240 ARG B O 1
ATOM 3801 N N . PHE B 1 241 ? 11.039 -29.859 -13.039 1 94.25 241 PHE B N 1
ATOM 3802 C CA . PHE B 1 241 ? 10.594 -30.656 -14.18 1 94.25 241 PHE B CA 1
ATOM 3803 C C . PHE B 1 241 ? 10.469 -29.781 -15.43 1 94.25 241 PHE B C 1
ATOM 3805 O O . PHE B 1 241 ? 10.406 -28.562 -15.328 1 94.25 241 PHE B O 1
ATOM 3812 N N . SER B 1 242 ? 10.609 -30.375 -16.562 1 92.62 242 SER B N 1
ATOM 3813 C CA . SER B 1 242 ? 10.43 -29.625 -17.797 1 92.62 242 SER B CA 1
ATOM 3814 C C . SER B 1 242 ? 9.695 -30.453 -18.844 1 92.62 242 SER B C 1
ATOM 3816 O O . SER B 1 242 ? 9.805 -31.688 -18.859 1 92.62 242 SER B O 1
ATOM 3818 N N . GLU B 1 243 ? 8.859 -29.812 -19.594 1 91.88 243 GLU B N 1
ATOM 3819 C CA . GLU B 1 243 ? 8.148 -30.422 -20.719 1 91.88 243 GLU B CA 1
ATOM 3820 C C . GLU B 1 243 ? 8.156 -29.5 -21.938 1 91.88 243 GLU B C 1
ATOM 3822 O O . GLU B 1 243 ? 8.031 -28.281 -21.797 1 91.88 243 GLU B O 1
ATOM 3827 N N . LYS B 1 244 ? 8.383 -30.109 -23.078 1 90.12 244 LYS B N 1
ATOM 3828 C CA . LYS B 1 244 ? 8.344 -29.312 -24.312 1 90.12 244 LYS B CA 1
ATOM 3829 C C . LYS B 1 244 ? 6.926 -28.875 -24.641 1 90.12 244 LYS B C 1
ATOM 3831 O O . LYS B 1 244 ? 5.977 -29.641 -24.5 1 90.12 244 LYS B O 1
ATOM 3836 N N . LEU B 1 245 ? 6.797 -27.562 -24.922 1 81.38 245 LEU B N 1
ATOM 3837 C CA . LEU B 1 245 ? 5.488 -27.016 -25.266 1 81.38 245 LEU B CA 1
ATOM 3838 C C . LEU B 1 245 ? 5.188 -27.25 -26.75 1 81.38 245 LEU B C 1
ATOM 3840 O O . LEU B 1 245 ? 5.973 -26.859 -27.609 1 81.38 245 LEU B O 1
ATOM 3844 N N . ASP B 1 246 ? 4.348 -28.172 -27.234 1 70.12 246 ASP B N 1
ATOM 3845 C CA . ASP B 1 246 ? 4 -28.375 -28.641 1 70.12 246 ASP B CA 1
ATOM 3846 C C . ASP B 1 246 ? 3.086 -27.266 -29.156 1 70.12 246 ASP B C 1
ATOM 3848 O O . ASP B 1 246 ? 3.264 -26.766 -30.266 1 70.12 246 ASP B O 1
ATOM 3852 N N . VAL B 1 247 ? 1.813 -27.062 -28.547 1 59.09 247 VAL B N 1
ATOM 3853 C CA . VAL B 1 247 ? 0.829 -26.109 -29.047 1 59.09 247 VAL B CA 1
ATOM 3854 C C . VAL B 1 247 ? 0.634 -24.984 -28.031 1 59.09 247 VAL B C 1
ATOM 3856 O O . VAL B 1 247 ? 0.304 -25.25 -26.875 1 59.09 247 VAL B O 1
ATOM 3859 N N . LEU B 1 248 ? 1.384 -23.938 -28.219 1 55.66 248 LEU B N 1
ATOM 3860 C CA . LEU B 1 248 ? 0.972 -22.797 -27.391 1 55.66 248 LEU B CA 1
ATOM 3861 C C . LEU B 1 248 ? -0.393 -22.281 -27.828 1 55.66 248 LEU B C 1
ATOM 3863 O O . LEU B 1 248 ? -0.532 -21.734 -28.922 1 55.66 248 LEU B O 1
ATOM 3867 N N . GLU B 1 249 ? -1.403 -22.969 -27.438 1 53.12 249 GLU B N 1
ATOM 3868 C CA . GLU B 1 249 ? -2.676 -22.297 -27.719 1 53.12 249 GLU B CA 1
ATOM 3869 C C . GLU B 1 249 ? -2.695 -20.891 -27.141 1 53.12 249 GLU B C 1
ATOM 3871 O O . GLU B 1 249 ? -2.449 -20.688 -25.953 1 53.12 249 GLU B O 1
ATOM 3876 N N . ARG B 1 250 ? -2.193 -19.969 -27.859 1 52.12 250 ARG B N 1
ATOM 3877 C CA . ARG B 1 250 ? -2.312 -18.562 -27.469 1 52.12 250 ARG B CA 1
ATOM 3878 C C . ARG B 1 250 ? -3.764 -18.094 -27.516 1 52.12 250 ARG B C 1
ATOM 3880 O O . ARG B 1 250 ? -4.328 -17.938 -28.594 1 52.12 250 ARG B O 1
ATOM 3887 N N . PRO B 1 251 ? -4.297 -18.156 -26.406 1 48.41 251 PRO B N 1
ATOM 3888 C CA . PRO B 1 251 ? -5.617 -17.531 -26.516 1 48.41 251 PRO B CA 1
ATOM 3889 C C . PRO B 1 251 ? -5.539 -16.078 -27.016 1 48.41 251 PRO B C 1
ATOM 3891 O O . PRO B 1 251 ? -4.562 -15.383 -26.734 1 48.41 251 PRO B O 1
ATOM 3894 N N . LEU B 1 252 ? -6.32 -15.672 -28 1 44.81 252 LEU B N 1
ATOM 3895 C CA . LEU B 1 252 ? -6.395 -14.352 -28.625 1 44.81 252 LEU B CA 1
ATOM 3896 C C . LEU B 1 252 ? -6.41 -13.25 -27.562 1 44.81 252 LEU B C 1
ATOM 3898 O O . LEU B 1 252 ? -5.895 -12.156 -27.797 1 44.81 252 LEU B O 1
ATOM 3902 N N . ASP B 1 253 ? -6.977 -13.484 -26.531 1 42.72 253 ASP B N 1
ATOM 3903 C CA . ASP B 1 253 ? -7.223 -12.445 -25.531 1 42.72 253 ASP B CA 1
ATOM 3904 C C . ASP B 1 253 ? -5.953 -12.133 -24.734 1 42.72 253 ASP B C 1
ATOM 3906 O O . ASP B 1 253 ? -5.934 -11.203 -23.922 1 42.72 253 ASP B O 1
ATOM 3910 N N . CYS B 1 254 ? -5.066 -13.008 -24.828 1 46.91 254 CYS B N 1
ATOM 3911 C CA . CYS B 1 254 ? -3.824 -12.766 -24.109 1 46.91 254 CYS B CA 1
ATOM 3912 C C . CYS B 1 254 ? -2.916 -11.82 -24.891 1 46.91 254 CYS B C 1
ATOM 3914 O O . CYS B 1 254 ? -1.715 -11.742 -24.609 1 46.91 254 CYS B O 1
ATOM 3916 N N . MET B 1 255 ? -3.42 -11.336 -25.938 1 43.25 255 MET B N 1
ATOM 3917 C CA . MET B 1 255 ? -2.525 -10.484 -26.703 1 43.25 255 MET B CA 1
ATOM 3918 C C . MET B 1 255 ? -2.398 -9.102 -26.062 1 43.25 255 MET B C 1
ATOM 3920 O O . MET B 1 255 ? -3.385 -8.547 -25.578 1 43.25 255 MET B O 1
ATOM 3924 N N . CYS B 1 256 ? -1.255 -8.836 -25.719 1 48.28 256 CYS B N 1
ATOM 3925 C CA . CYS B 1 256 ? -1.002 -7.477 -25.25 1 48.28 256 CYS B CA 1
ATOM 3926 C C . CYS B 1 256 ? -1.577 -6.453 -26.234 1 48.28 256 CYS B C 1
ATOM 3928 O O . CYS B 1 256 ? -1.513 -6.645 -27.453 1 48.28 256 CYS B O 1
ATOM 3930 N N . GLU B 1 257 ? -2.508 -5.746 -25.828 1 45.59 257 GLU B N 1
ATOM 3931 C CA . GLU B 1 257 ? -3.182 -4.734 -26.625 1 45.59 257 GLU B CA 1
ATOM 3932 C C . GLU B 1 257 ? -2.229 -4.113 -27.656 1 45.59 257 GLU B C 1
ATOM 3934 O O . GLU B 1 257 ? -2.613 -3.859 -28.797 1 45.59 257 GLU B O 1
ATOM 3939 N N . ASP B 1 258 ? -1.203 -3.5 -27.234 1 38.78 258 ASP B N 1
ATOM 3940 C CA . ASP B 1 258 ? -0.411 -2.795 -28.234 1 38.78 258 ASP B CA 1
ATOM 3941 C C . ASP B 1 258 ? 0.507 -3.756 -28.984 1 38.78 258 ASP B C 1
ATOM 3943 O O . ASP B 1 258 ? 1.516 -3.34 -29.562 1 38.78 258 ASP B O 1
ATOM 3947 N N . SER B 1 259 ? 0.246 -4.898 -28.906 1 34.5 259 SER B N 1
ATOM 3948 C CA . SER B 1 259 ? 1.09 -5.801 -29.688 1 34.5 259 SER B CA 1
ATOM 3949 C C . SER B 1 259 ? 0.745 -5.742 -31.172 1 34.5 259 SER B C 1
ATOM 3951 O O . SER B 1 259 ? -0.083 -6.52 -31.656 1 34.5 259 SER B O 1
ATOM 3953 N N . ASP B 1 260 ? 0.46 -4.727 -31.734 1 32.88 260 ASP B N 1
ATOM 3954 C CA . ASP B 1 260 ? 0.513 -4.723 -33.188 1 32.88 260 ASP B CA 1
ATOM 3955 C C . ASP B 1 260 ? 1.931 -4.996 -33.688 1 32.88 260 ASP B C 1
ATOM 3957 O O . ASP B 1 260 ? 2.9 -4.477 -33.125 1 32.88 260 ASP B O 1
#

Nearest PDB structures (foldseek):
  4o47-assembly1_B  TM=9.392E-01  e=1.435E-25  Cavia porcellus
  4pvq-assembly1_B  TM=9.346E-01  e=1.930E-25  Homo sapiens
  4zm9-assembly2_D  TM=9.199E-01  e=1.201E-25  Homo sapiens
  4o0c-assembly1_A  TM=9.315E-01  e=3.324E-24  Homo sapiens
  4o0g-assembly1_B  TM=9.336E-01  e=2.522E-22  Homo sapiens

Radius of gyration: 22.67 Å; Cα contacts (8 Å, |Δi|>4): 1295; chains: 2; bounding box: 51×66×66 Å

Organism: Camponotus floridanus (NCBI:txid104421)